Protein AF-0000000084341787 (afdb_homodimer)

Solvent-accessible surface area (backbone atoms only — not comparable to full-atom values): 25967 Å² total; per-residue (Å²): 120,69,66,54,54,55,49,46,50,51,49,49,52,51,46,51,62,50,41,49,38,52,48,46,29,42,50,26,18,28,18,55,46,86,48,63,38,85,73,46,64,56,75,34,61,56,18,49,54,49,39,66,68,37,53,70,56,51,53,10,42,53,48,24,53,53,48,11,52,51,42,9,54,50,18,30,54,51,10,42,51,45,29,56,53,41,66,73,42,56,46,70,61,26,50,49,50,47,36,62,54,42,32,50,66,52,33,47,42,50,59,48,15,54,22,41,47,52,51,35,52,74,70,72,46,71,83,38,65,70,52,41,50,51,57,47,36,45,56,28,22,32,54,14,20,51,38,29,32,36,38,55,32,68,56,59,66,63,61,55,46,52,42,43,73,75,65,46,48,71,67,52,40,42,65,68,47,52,47,61,67,23,41,46,31,48,54,44,18,33,52,53,26,21,42,52,49,40,49,42,42,37,38,46,59,58,33,46,50,97,87,38,43,34,35,46,40,51,48,50,71,46,41,81,81,47,67,42,19,30,57,25,24,52,42,28,49,39,33,48,50,58,39,50,51,50,47,47,45,38,70,70,59,60,45,39,42,77,66,29,41,65,65,84,125,120,70,68,55,53,54,48,46,50,49,47,49,52,51,47,50,61,50,42,48,36,53,48,45,28,44,49,27,17,29,18,53,46,86,47,64,38,86,73,46,64,55,76,36,61,57,17,48,55,49,39,66,69,37,52,68,55,52,53,9,42,54,47,25,53,53,48,12,53,52,44,8,54,51,18,28,54,53,10,42,50,46,30,57,53,40,67,75,41,57,45,68,62,26,51,48,50,47,35,62,54,42,32,51,64,52,34,46,42,50,59,48,13,52,24,41,46,52,51,35,52,73,68,71,47,72,82,37,64,72,52,42,50,50,55,46,38,46,55,28,22,30,56,14,20,51,37,29,32,36,39,54,33,68,56,59,66,62,61,55,46,51,43,43,74,74,64,47,48,73,66,52,40,41,65,68,47,52,46,62,68,22,41,47,30,49,55,46,19,34,52,52,25,21,42,51,50,42,50,43,40,36,39,45,57,58,33,45,52,98,88,38,42,35,37,45,39,51,48,49,72,46,42,81,78,47,68,42,21,28,58,25,24,52,42,28,50,40,34,47,49,57,38,50,50,50,45,46,44,38,70,69,61,58,45,37,44,76,66,29,40,62,66,84,125

Secondary structure (DSSP, 8-state):
-HHHHHHHHHHHHHHHHHHHHHHHHHHHTT-SSSS--SS-SS--SHHHHHHHH-HHHHHHHHHHHHHHHHHHHHHHHHHHHHHHHHHTS-HHHHHHHHHHHHGGGGS-HHHHHHHHHHHHHHTT----HHHHHHHHHHHHHHHHHHHHHHHHTTS-HHHHHHHHHTT--HHHHIIIIIHHHHHHHHHHHHHHHHHHHHH--HHHHHT--SS---HHHHHHHHHTT---HHHHHHHHHHHHHHHHHHHHHHHHH-GGGTTT-----/-HHHHHHHHHHHHHHHHHHHHHHHHHHHTT-SSSS--SS-SS--SHHHHHHHH-HHHHHHHHHHHHHHHHHHHHHHHHHHHHHHHHHHS-HHHHHHHHHHHHGGGGS-HHHHHHHHHHHHHHTT----HHHHHHHHHHHHHHHHHHHHHHHHTTS-HHHHHHHHHTT--HHHHIIIIIHHHHHHHHHHHHHHHHHHHHH--TTTTTT--SS---HHHHHHHHHTT---HHHHHHHHHHHHHHHHHHHHHHHHH-GGGTTT-----

Structure (mmCIF, N/CA/C/O backbone):
data_AF-0000000084341787-model_v1
#
loop_
_entity.id
_entity.type
_entity.pdbx_description
1 polymer 'Putative spermidine/putrescine transport system permease protein'
#
loop_
_atom_site.group_PDB
_atom_site.id
_atom_site.type_symbol
_atom_site.label_atom_id
_atom_site.label_alt_id
_atom_site.label_comp_id
_atom_site.label_asym_id
_atom_site.label_entity_id
_atom_site.label_seq_id
_atom_site.pdbx_PDB_ins_code
_atom_site.Cartn_x
_atom_site.Cartn_y
_atom_site.Cartn_z
_atom_site.occupancy
_atom_site.B_iso_or_equiv
_atom_site.auth_seq_id
_atom_site.auth_comp_id
_atom_site.auth_asym_id
_atom_site.auth_atom_id
_atom_site.pdbx_PDB_model_num
ATOM 1 N N . MET A 1 1 ? -29.516 20.312 5.992 1 40.28 1 MET A N 1
ATOM 2 C CA . MET A 1 1 ? -30.266 19.172 6.488 1 40.28 1 MET A CA 1
ATOM 3 C C . MET A 1 1 ? -30.156 17.984 5.527 1 40.28 1 MET A C 1
ATOM 5 O O . MET A 1 1 ? -30.094 16.828 5.961 1 40.28 1 MET A O 1
ATOM 9 N N . GLY A 1 2 ? -30.312 18.344 4.176 1 45.25 2 GLY A N 1
ATOM 10 C CA . GLY A 1 2 ? -30.375 17.453 3.027 1 45.25 2 GLY A CA 1
ATOM 11 C C . GLY A 1 2 ? -29.047 16.797 2.713 1 45.25 2 GLY A C 1
ATOM 12 O O . GLY A 1 2 ? -29 15.664 2.211 1 45.25 2 GLY A O 1
ATOM 13 N N . THR A 1 3 ? -27.969 17.5 3.027 1 55.31 3 THR A N 1
ATOM 14 C CA . THR A 1 3 ? -26.594 17.094 2.779 1 55.31 3 THR A CA 1
ATOM 15 C C . THR A 1 3 ? -26.172 15.992 3.742 1 55.31 3 THR A C 1
ATOM 17 O O . THR A 1 3 ? -25.406 15.094 3.371 1 55.31 3 THR A O 1
ATOM 20 N N . GLY A 1 4 ? -26.953 16.016 4.867 1 61.44 4 GLY A N 1
ATOM 21 C CA . GLY A 1 4 ? -26.672 15.016 5.887 1 61.44 4 GLY A CA 1
ATOM 22 C C . GLY A 1 4 ? -27.156 13.625 5.504 1 61.44 4 GLY A C 1
ATOM 23 O O . GLY A 1 4 ? -26.453 12.641 5.711 1 61.44 4 GLY A O 1
ATOM 24 N N . ARG A 1 5 ? -28.438 13.688 4.875 1 66.19 5 ARG A N 1
ATOM 25 C CA . ARG A 1 5 ? -29.031 12.398 4.52 1 66.19 5 ARG A CA 1
ATOM 26 C C . ARG A 1 5 ? -28.266 11.75 3.365 1 66.19 5 ARG A C 1
ATOM 28 O O . ARG A 1 5 ? -28.031 10.547 3.379 1 66.19 5 ARG A O 1
ATOM 35 N N . THR A 1 6 ? -27.984 12.555 2.395 1 72.31 6 THR A N 1
ATOM 36 C CA . THR A 1 6 ? -27.25 12.047 1.243 1 72.31 6 THR A CA 1
ATOM 37 C C . THR A 1 6 ? -25.891 11.516 1.665 1 72.31 6 THR A C 1
ATOM 39 O O . THR A 1 6 ? -25.469 10.445 1.224 1 72.31 6 THR A O 1
ATOM 42 N N . THR A 1 7 ? -25.297 12.188 2.564 1 70.56 7 THR A N 1
ATOM 43 C CA . THR A 1 7 ? -23.984 11.773 3.053 1 70.56 7 THR A CA 1
ATOM 44 C C . THR A 1 7 ? -24.094 10.484 3.859 1 70.56 7 THR A C 1
ATOM 46 O O . THR A 1 7 ? -23.219 9.609 3.76 1 70.56 7 THR A O 1
ATOM 49 N N . GLN A 1 8 ? -25.203 10.391 4.492 1 73.62 8 GLN A N 1
ATOM 50 C CA . GLN A 1 8 ? -25.406 9.188 5.293 1 73.62 8 GLN A CA 1
ATOM 51 C C . GLN A 1 8 ? -25.672 7.98 4.402 1 73.62 8 GLN A C 1
ATOM 53 O O . GLN A 1 8 ? -25.188 6.883 4.676 1 73.62 8 GLN A O 1
ATOM 58 N N . VAL A 1 9 ? -26.422 8.266 3.414 1 77.5 9 VAL A N 1
ATOM 59 C CA . VAL A 1 9 ? -26.734 7.18 2.492 1 77.5 9 VAL A CA 1
ATOM 60 C C . VAL A 1 9 ? -25.469 6.746 1.757 1 77.5 9 VAL A C 1
ATOM 62 O O . VAL A 1 9 ? -25.219 5.547 1.617 1 77.5 9 VAL A O 1
ATOM 65 N N . LEU A 1 10 ? -24.688 7.695 1.441 1 76.69 10 LEU A N 1
ATOM 66 C CA . LEU A 1 10 ? -23.453 7.387 0.739 1 76.69 10 LEU A CA 1
ATOM 67 C C . LEU A 1 10 ? -22.469 6.648 1.652 1 76.69 10 LEU A C 1
ATOM 69 O O . LEU A 1 10 ? -21.812 5.691 1.228 1 76.69 10 LEU A O 1
ATOM 73 N N . ALA A 1 11 ? -22.453 7.059 2.84 1 76.94 11 ALA A N 1
ATOM 74 C CA . ALA A 1 11 ? -21.609 6.375 3.814 1 76.94 11 ALA A CA 1
ATOM 75 C C . ALA A 1 11 ? -22.094 4.945 4.051 1 76.94 11 ALA A C 1
ATOM 77 O O . ALA A 1 11 ? -21.281 4.016 4.141 1 76.94 11 ALA A O 1
ATOM 78 N N . GLY A 1 12 ? -23.375 4.812 4.094 1 80.31 12 GLY A N 1
ATOM 79 C CA . GLY A 1 12 ? -23.953 3.496 4.297 1 80.31 12 GLY A CA 1
ATOM 80 C C . GLY A 1 12 ? -23.703 2.549 3.137 1 80.31 12 GLY A C 1
ATOM 81 O O . GLY A 1 12 ? -23.312 1.396 3.344 1 80.31 12 GLY A O 1
ATOM 82 N N . VAL A 1 13 ? -23.844 3.086 1.993 1 83.25 13 VAL A N 1
ATOM 83 C CA . VAL A 1 13 ? -23.625 2.287 0.792 1 83.25 13 VAL A CA 1
ATOM 84 C C . VAL A 1 13 ? -22.141 1.92 0.674 1 83.25 13 VAL A C 1
ATOM 86 O O . VAL A 1 13 ? -21.812 0.785 0.331 1 83.25 13 VAL A O 1
ATOM 89 N N . GLY A 1 14 ? -21.312 2.906 1.006 1 85.75 14 GLY A N 1
ATOM 90 C CA . GLY A 1 14 ? -19.875 2.648 0.984 1 85.75 14 GLY A CA 1
ATOM 91 C C . GLY A 1 14 ? -19.453 1.586 1.979 1 85.75 14 GLY A C 1
ATOM 92 O O . GLY A 1 14 ? -18.641 0.708 1.65 1 85.75 14 GLY A O 1
ATOM 93 N N . LEU A 1 15 ? -20.078 1.659 3.113 1 87.06 15 LEU A N 1
ATOM 94 C CA . LEU A 1 15 ? -19.75 0.689 4.152 1 87.06 15 LEU A CA 1
ATOM 95 C C . LEU A 1 15 ? -20.25 -0.704 3.77 1 87.06 15 LEU A C 1
ATOM 97 O O . LEU A 1 15 ? -19.531 -1.688 3.947 1 87.06 15 LEU A O 1
ATOM 101 N N . LEU A 1 16 ? -21.438 -0.734 3.24 1 87.75 16 LEU A N 1
ATOM 102 C CA . LEU A 1 16 ? -21.984 -2.016 2.805 1 87.75 16 LEU A CA 1
ATOM 103 C C . LEU A 1 16 ? -21.125 -2.619 1.695 1 87.75 16 LEU A C 1
ATOM 105 O O . LEU A 1 16 ? -20.875 -3.826 1.687 1 87.75 16 LEU A O 1
ATOM 109 N N . PHE A 1 17 ? -20.766 -1.783 0.836 1 90.25 17 PHE A N 1
ATOM 110 C CA . PHE A 1 17 ? -19.906 -2.189 -0.269 1 90.25 17 PHE A CA 1
ATOM 111 C C . PHE A 1 17 ? -18.594 -2.777 0.249 1 90.25 17 PHE A C 1
ATOM 113 O O . PHE A 1 17 ? -18.156 -3.832 -0.213 1 90.25 17 PHE A O 1
ATOM 120 N N . LEU A 1 18 ? -17.969 -2.191 1.254 1 91.06 18 LEU A N 1
ATOM 121 C CA . LEU A 1 18 ? -16.688 -2.627 1.796 1 91.06 18 LEU A CA 1
ATOM 122 C C . LEU A 1 18 ? -16.844 -3.906 2.613 1 91.06 18 LEU A C 1
ATOM 124 O O . LEU A 1 18 ? -15.938 -4.742 2.65 1 91.06 18 LEU A O 1
ATOM 128 N N . LEU A 1 19 ? -18.031 -4.086 3.209 1 92.25 19 LEU A N 1
ATOM 129 C CA . LEU A 1 19 ? -18.219 -5.176 4.164 1 92.25 19 LEU A CA 1
ATOM 130 C C . LEU A 1 19 ? -18.719 -6.434 3.463 1 92.25 19 LEU A C 1
ATOM 132 O O . LEU A 1 19 ? -18.672 -7.527 4.027 1 92.25 19 LEU A O 1
ATOM 136 N N . LEU A 1 20 ? -19.156 -6.312 2.307 1 92.75 20 LEU A N 1
ATOM 137 C CA . LEU A 1 20 ? -19.766 -7.445 1.612 1 92.75 20 LEU A CA 1
ATOM 138 C C . LEU A 1 20 ? -18.766 -8.594 1.467 1 92.75 20 LEU A C 1
ATOM 140 O O . LEU A 1 20 ? -19.047 -9.719 1.877 1 92.75 20 LEU A O 1
ATOM 144 N N . PRO A 1 21 ? -17.578 -8.344 0.893 1 93.06 21 PRO A N 1
ATOM 145 C CA . PRO A 1 21 ? -16.641 -9.453 0.784 1 93.06 21 PRO A CA 1
ATOM 146 C C . PRO A 1 21 ? -16.156 -9.961 2.143 1 93.06 21 PRO A C 1
ATOM 148 O O . PRO A 1 21 ? -15.891 -11.148 2.305 1 93.06 21 PRO A O 1
ATOM 151 N N . LEU A 1 22 ? -16.047 -9.094 3.088 1 93.5 22 LEU A N 1
ATOM 152 C CA . LEU A 1 22 ? -15.672 -9.5 4.438 1 93.5 22 LEU A CA 1
ATOM 153 C C . LEU A 1 22 ? -16.719 -10.438 5.039 1 93.5 22 LEU A C 1
ATOM 155 O O . LEU A 1 22 ? -16.375 -11.414 5.707 1 93.5 22 LEU A O 1
ATOM 159 N N . ALA A 1 23 ? -17.984 -10.062 4.785 1 92.06 23 ALA A N 1
ATOM 160 C CA . ALA A 1 23 ? -19.078 -10.898 5.266 1 92.06 23 ALA A CA 1
ATOM 161 C C . ALA A 1 23 ? -19 -12.297 4.664 1 92.06 23 ALA A C 1
ATOM 163 O O . ALA A 1 23 ? -19.266 -13.289 5.348 1 92.06 23 ALA A O 1
ATOM 164 N N . VAL A 1 24 ? -18.656 -12.375 3.441 1 90 24 VAL A N 1
ATOM 165 C CA . VAL A 1 24 ? -18.516 -13.656 2.771 1 90 24 VAL A CA 1
ATOM 166 C C . VAL A 1 24 ? -17.422 -14.477 3.441 1 90 24 VAL A C 1
ATOM 168 O O . VAL A 1 24 ? -17.594 -15.672 3.688 1 90 24 VAL A O 1
ATOM 171 N N . VAL A 1 25 ? -16.281 -13.828 3.723 1 89.25 25 VAL A N 1
ATOM 172 C CA . VAL A 1 25 ? -15.164 -14.508 4.371 1 89.25 25 VAL A CA 1
ATOM 173 C C . VAL A 1 25 ? -15.602 -15.031 5.738 1 89.25 25 VAL A C 1
ATOM 175 O O . VAL A 1 25 ? -15.383 -16.203 6.059 1 89.25 25 VAL A O 1
ATOM 178 N N . VAL A 1 26 ? -16.266 -14.203 6.508 1 91.06 26 VAL A N 1
ATOM 179 C CA . VAL A 1 26 ? -16.688 -14.555 7.863 1 91.06 26 VAL A CA 1
ATOM 180 C C . VAL A 1 26 ? -17.734 -15.656 7.816 1 91.06 26 VAL A C 1
ATOM 182 O O . VAL A 1 26 ? -17.641 -16.656 8.539 1 91.06 26 VAL A O 1
ATOM 185 N N . LEU A 1 27 ? -18.719 -15.523 6.98 1 90.88 27 LEU A N 1
ATOM 186 C CA . LEU A 1 27 ? -19.781 -16.516 6.898 1 90.88 27 LEU A CA 1
ATOM 187 C C . LEU A 1 27 ? -19.25 -17.844 6.359 1 90.88 27 LEU A C 1
ATOM 189 O O . LEU A 1 27 ? -19.641 -18.906 6.84 1 90.88 27 LEU A O 1
ATOM 193 N N . ALA A 1 28 ? -18.375 -17.766 5.402 1 88.31 28 ALA A N 1
ATOM 194 C CA . ALA A 1 28 ? -17.781 -18.984 4.828 1 88.31 28 ALA A CA 1
ATOM 195 C C . ALA A 1 28 ? -16.969 -19.734 5.871 1 88.31 28 ALA A C 1
ATOM 197 O O . ALA A 1 28 ? -16.844 -20.969 5.797 1 88.31 28 ALA A O 1
ATOM 198 N N . SER A 1 29 ? -16.406 -19.031 6.848 1 90.62 29 SER A N 1
ATOM 199 C CA . SER A 1 29 ? -15.578 -19.641 7.875 1 90.62 29 SER A CA 1
ATOM 200 C C . SER A 1 29 ? -16.406 -20.5 8.82 1 90.62 29 SER A C 1
ATOM 202 O O . SER A 1 29 ? -15.859 -21.312 9.57 1 90.62 29 SER A O 1
ATOM 204 N N . PHE A 1 30 ? -17.703 -20.422 8.734 1 93.12 30 PHE A N 1
ATOM 205 C CA . PHE A 1 30 ? -18.578 -21.188 9.617 1 93.12 30 PHE A CA 1
ATOM 206 C C . PHE A 1 30 ? -19.312 -22.281 8.844 1 93.12 30 PHE A C 1
ATOM 208 O O . PHE A 1 30 ? -20.203 -22.938 9.383 1 93.12 30 PHE A O 1
ATOM 215 N N . GLY A 1 31 ? -18.969 -22.406 7.637 1 90.75 31 GLY A N 1
ATOM 216 C CA . GLY A 1 31 ? -19.609 -23.438 6.832 1 90.75 31 GLY A CA 1
ATOM 217 C C . GLY A 1 31 ? -19.234 -24.844 7.266 1 90.75 31 GLY A C 1
ATOM 218 O O . GLY A 1 31 ? -18.125 -25.094 7.73 1 90.75 31 GLY A O 1
ATOM 219 N N . ALA A 1 32 ? -20.047 -25.828 6.941 1 90.12 32 ALA A N 1
ATOM 220 C CA . ALA A 1 32 ? -19.844 -27.203 7.391 1 90.12 32 ALA A CA 1
ATOM 221 C C . ALA A 1 32 ? -19.219 -28.062 6.289 1 90.12 32 ALA A C 1
ATOM 223 O O . ALA A 1 32 ? -18.766 -29.172 6.539 1 90.12 32 ALA A O 1
ATOM 224 N N . THR A 1 33 ? -19.125 -27.438 5.156 1 85.75 33 THR A N 1
ATOM 225 C CA . THR A 1 33 ? -18.594 -28.203 4.035 1 85.75 33 THR A CA 1
ATOM 226 C C . THR A 1 33 ? -17.078 -28.109 3.984 1 85.75 33 THR A C 1
ATOM 228 O O . THR A 1 33 ? -16.484 -27.203 4.582 1 85.75 33 THR A O 1
ATOM 231 N N . ASP A 1 34 ? -16.438 -29.062 3.266 1 82.31 34 ASP A N 1
ATOM 232 C CA . ASP A 1 34 ? -14.977 -29.109 3.121 1 82.31 34 ASP A CA 1
ATOM 233 C C . ASP A 1 34 ? -14.516 -28.156 2.014 1 82.31 34 ASP A C 1
ATOM 235 O O . ASP A 1 34 ? -13.32 -28.062 1.738 1 82.31 34 ASP A O 1
ATOM 239 N N . TYR A 1 35 ? -15.5 -27.547 1.427 1 79.12 35 TYR A N 1
ATOM 240 C CA . TYR A 1 35 ? -15.211 -26.516 0.436 1 79.12 35 TYR A CA 1
ATOM 241 C C . TYR A 1 35 ? -15.938 -25.219 0.768 1 79.12 35 TYR A C 1
ATOM 243 O O . TYR A 1 35 ? -16.891 -25.219 1.552 1 79.12 35 TYR A O 1
ATOM 251 N N . VAL A 1 36 ? -15.414 -24.156 0.263 1 76.88 36 VAL A N 1
ATOM 252 C CA . VAL A 1 36 ? -16.031 -22.859 0.521 1 76.88 36 VAL A CA 1
ATOM 253 C C . VAL A 1 36 ? -17.25 -22.688 -0.381 1 76.88 36 VAL A C 1
ATOM 255 O O . VAL A 1 36 ? -17.156 -22.797 -1.604 1 76.88 36 VAL A O 1
ATOM 258 N N . ALA A 1 37 ? -18.391 -22.719 0.298 1 76.19 37 ALA A N 1
ATOM 259 C CA . ALA A 1 37 ? -19.656 -22.469 -0.401 1 76.19 37 ALA A CA 1
ATOM 260 C C . ALA A 1 37 ? -20.344 -21.219 0.148 1 76.19 37 ALA A C 1
ATOM 262 O O . ALA A 1 37 ? -20.297 -20.969 1.352 1 76.19 37 ALA A O 1
ATOM 263 N N . PHE A 1 38 ? -20.812 -20.484 -0.736 1 78.62 38 PHE A N 1
ATOM 264 C CA . PHE A 1 38 ? -21.594 -19.344 -0.28 1 78.62 38 PHE A CA 1
ATOM 265 C C . PHE A 1 38 ? -22.953 -19.312 -0.969 1 78.62 38 PHE A C 1
ATOM 267 O O . PHE A 1 38 ? -23.031 -19.312 -2.199 1 78.62 38 PHE A O 1
ATOM 274 N N . PRO A 1 39 ? -23.969 -19.359 -0.215 1 82.12 39 PRO A N 1
ATOM 275 C CA . PRO A 1 39 ? -24.078 -19.359 1.246 1 82.12 39 PRO A CA 1
ATOM 276 C C . PRO A 1 39 ? -23.656 -20.703 1.858 1 82.12 39 PRO A C 1
ATOM 278 O O . PRO A 1 39 ? -23.688 -21.734 1.179 1 82.12 39 PRO A O 1
ATOM 281 N N . PRO A 1 40 ? -23.234 -20.562 3.084 1 85.69 40 PRO A N 1
ATOM 282 C CA . PRO A 1 40 ? -22.781 -21.812 3.729 1 85.69 40 PRO A CA 1
ATOM 283 C C . PRO A 1 40 ? -23.875 -22.875 3.756 1 85.69 40 PRO A C 1
ATOM 285 O O . PRO A 1 40 ? -25.062 -22.547 3.896 1 85.69 40 PRO A O 1
ATOM 288 N N . GLN A 1 41 ? -23.359 -24.031 3.48 1 87.94 41 GLN A N 1
ATOM 289 C CA . GLN A 1 41 ? -24.219 -25.188 3.623 1 87.94 41 GLN A CA 1
ATOM 290 C C . GLN A 1 41 ? -24.016 -25.875 4.973 1 87.94 41 GLN A C 1
ATOM 292 O O . GLN A 1 41 ? -23.203 -26.781 5.098 1 87.94 41 GLN A O 1
ATOM 297 N N . GLY A 1 42 ? -24.766 -25.328 5.996 1 90 42 GLY A N 1
ATOM 298 C CA . GLY A 1 42 ? -24.578 -25.781 7.363 1 90 42 GLY A CA 1
ATOM 299 C C . GLY A 1 42 ? -23.609 -24.922 8.156 1 90 42 GLY A C 1
ATOM 300 O O . GLY A 1 42 ? -22.984 -24.031 7.602 1 90 42 GLY A O 1
ATOM 301 N N . TRP A 1 43 ? -23.672 -25.156 9.43 1 92.5 43 TRP A N 1
ATOM 302 C CA . TRP A 1 43 ? -22.828 -24.344 10.297 1 92.5 43 TRP A CA 1
ATOM 303 C C . TRP A 1 43 ? -21.922 -25.234 11.133 1 92.5 43 TRP A C 1
ATOM 305 O O . TRP A 1 43 ? -22.344 -26.281 11.633 1 92.5 43 TRP A O 1
ATOM 315 N N . SER A 1 44 ? -20.672 -24.906 11.133 1 93.62 44 SER A N 1
ATOM 316 C CA . SER A 1 44 ? -19.688 -25.641 11.93 1 93.62 44 SER A CA 1
ATOM 317 C C . SER A 1 44 ? -18.5 -24.766 12.273 1 93.62 44 SER A C 1
ATOM 319 O O . SER A 1 44 ? -18.328 -23.688 11.703 1 93.62 44 SER A O 1
ATOM 321 N N . LEU A 1 45 ? -17.734 -25.219 13.25 1 93.88 45 LEU A N 1
ATOM 322 C CA . LEU A 1 45 ? -16.5 -24.547 13.633 1 93.88 45 LEU A CA 1
ATOM 323 C C . LEU A 1 45 ? -15.281 -25.344 13.203 1 93.88 45 LEU A C 1
ATOM 325 O O . LEU A 1 45 ? -14.156 -25.047 13.609 1 93.88 45 LEU A O 1
ATOM 329 N N . HIS A 1 46 ? -15.523 -26.297 12.352 1 92.56 46 HIS A N 1
ATOM 330 C CA . HIS A 1 46 ? -14.438 -27.203 11.984 1 92.56 46 HIS A CA 1
ATOM 331 C C . HIS A 1 46 ? -13.312 -26.453 11.289 1 92.56 46 HIS A C 1
ATOM 333 O O . HIS A 1 46 ? -12.141 -26.812 11.438 1 92.56 46 HIS A O 1
ATOM 339 N N . ALA A 1 47 ? -13.711 -25.422 10.523 1 92.12 47 ALA A N 1
ATOM 340 C CA . ALA A 1 47 ? -12.703 -24.625 9.812 1 92.12 47 ALA A CA 1
ATOM 341 C C . ALA A 1 47 ? -11.719 -24 10.797 1 92.12 47 ALA A C 1
ATOM 343 O O . ALA A 1 47 ? -10.531 -23.859 10.484 1 92.12 47 ALA A O 1
ATOM 344 N N . TYR A 1 48 ? -12.203 -23.656 11.898 1 92.88 48 TYR A N 1
ATOM 345 C CA . TYR A 1 48 ? -11.344 -23.062 12.914 1 92.88 48 TYR A CA 1
ATOM 346 C C . TYR A 1 48 ? -10.438 -24.109 13.547 1 92.88 48 TYR A C 1
ATOM 348 O O . TYR A 1 48 ? -9.258 -23.844 13.797 1 92.88 48 TYR A O 1
ATOM 356 N N . ALA A 1 49 ? -10.977 -25.25 13.797 1 92.06 49 ALA A N 1
ATOM 357 C CA . ALA A 1 49 ? -10.164 -26.344 14.305 1 92.06 49 ALA A CA 1
ATOM 358 C C . ALA A 1 49 ? -9.078 -26.734 13.305 1 92.06 49 ALA A C 1
ATOM 360 O O . ALA A 1 49 ? -7.926 -26.953 13.68 1 92.06 49 ALA A O 1
ATOM 361 N N . ASP A 1 50 ? -9.461 -26.812 12.094 1 90.81 50 ASP A N 1
ATOM 362 C CA . ASP A 1 50 ? -8.523 -27.141 11.023 1 90.81 50 ASP A CA 1
ATOM 363 C C . ASP A 1 50 ? -7.414 -26.078 10.938 1 90.81 50 ASP A C 1
ATOM 365 O O . ASP A 1 50 ? -6.25 -26.422 10.727 1 90.81 50 ASP A O 1
ATOM 369 N N . ALA A 1 51 ? -7.789 -24.844 11.039 1 89.38 51 ALA A N 1
ATOM 370 C CA . ALA A 1 51 ? -6.82 -23.75 10.984 1 89.38 51 ALA A CA 1
ATOM 371 C C . ALA A 1 51 ? -5.781 -23.891 12.094 1 89.38 51 ALA A C 1
ATOM 373 O O . ALA A 1 51 ? -4.598 -23.609 11.883 1 89.38 51 ALA A O 1
ATOM 374 N N . LEU A 1 52 ? -6.25 -24.359 13.25 1 89.38 52 LEU A N 1
ATOM 375 C CA . LEU A 1 52 ? -5.355 -24.547 14.383 1 89.38 52 LEU A CA 1
ATOM 376 C C . LEU A 1 52 ? -4.398 -25.703 14.141 1 89.38 52 LEU A C 1
ATOM 378 O O . LEU A 1 52 ? -3.273 -25.703 14.641 1 89.38 52 LEU A O 1
ATOM 382 N N . ASP A 1 53 ? -4.836 -26.625 13.367 1 90.5 53 ASP A N 1
ATOM 383 C CA . ASP A 1 53 ? -4.043 -27.812 13.078 1 90.5 53 ASP A CA 1
ATOM 384 C C . ASP A 1 53 ? -3.008 -27.547 11.992 1 90.5 53 ASP A C 1
ATOM 386 O O . ASP A 1 53 ? -2.029 -28.281 11.859 1 90.5 53 ASP A O 1
ATOM 390 N N . HIS A 1 54 ? -3.25 -26.5 11.242 1 91 54 HIS A N 1
ATOM 391 C CA . HIS A 1 54 ? -2.283 -26.109 10.219 1 91 54 HIS A CA 1
ATOM 392 C C . HIS A 1 54 ? -1.222 -25.172 10.805 1 91 54 HIS A C 1
ATOM 394 O O . HIS A 1 54 ? -1.221 -23.969 10.523 1 91 54 HIS A O 1
ATOM 400 N N . THR A 1 55 ? -0.305 -25.766 11.523 1 92.25 55 THR A N 1
ATOM 401 C CA . THR A 1 55 ? 0.692 -25.031 12.289 1 92.25 55 THR A CA 1
ATOM 402 C C . THR A 1 55 ? 1.573 -24.203 11.367 1 92.25 55 THR A C 1
ATOM 404 O O . THR A 1 55 ? 2.082 -23.156 11.773 1 92.25 55 THR A O 1
ATOM 407 N N . GLU A 1 56 ? 1.723 -24.641 10.172 1 93.5 56 GLU A N 1
ATOM 408 C CA . GLU A 1 56 ? 2.523 -23.891 9.219 1 93.5 56 GLU A CA 1
ATOM 409 C C . GLU A 1 56 ? 1.896 -22.531 8.922 1 93.5 56 GLU A C 1
ATOM 411 O O . GLU A 1 56 ? 2.605 -21.547 8.703 1 93.5 56 GLU A O 1
ATOM 416 N N . PHE A 1 57 ? 0.602 -22.516 8.922 1 92.62 57 PHE A N 1
ATOM 417 C CA . PHE A 1 57 ? -0.089 -21.25 8.68 1 92.62 57 PHE A CA 1
ATOM 418 C C . PHE A 1 57 ? 0.003 -20.344 9.898 1 92.62 57 PHE A C 1
ATOM 420 O O . PHE A 1 57 ? 0.14 -19.125 9.758 1 92.62 57 PHE A O 1
ATOM 427 N N . ARG A 1 58 ? -0.059 -20.953 11.047 1 92 58 ARG A N 1
ATOM 428 C CA . ARG A 1 58 ? 0.128 -20.172 12.266 1 92 58 ARG A CA 1
ATOM 429 C C . ARG A 1 58 ? 1.523 -19.547 12.312 1 92 58 ARG A C 1
ATOM 431 O O . ARG A 1 58 ? 1.678 -18.375 12.641 1 92 58 ARG A O 1
ATOM 438 N N . ASP A 1 59 ? 2.506 -20.375 12.008 1 95.44 59 ASP A N 1
ATOM 439 C CA . ASP A 1 59 ? 3.883 -19.891 11.992 1 95.44 59 ASP A CA 1
ATOM 440 C C . ASP A 1 59 ? 4.059 -18.766 10.977 1 95.44 59 ASP A C 1
ATOM 442 O O . ASP A 1 59 ? 4.73 -17.766 11.25 1 95.44 59 ASP A O 1
ATOM 446 N N . SER A 1 60 ? 3.449 -18.875 9.828 1 96.38 60 SER A N 1
ATOM 447 C CA . SER A 1 60 ? 3.527 -17.859 8.781 1 96.38 60 SER A CA 1
ATOM 448 C C . SER A 1 60 ? 2.826 -16.578 9.211 1 96.38 60 SER A C 1
ATOM 450 O O . SER A 1 60 ? 3.258 -15.469 8.859 1 96.38 60 SER A O 1
ATOM 452 N N . LEU A 1 61 ? 1.739 -16.75 9.961 1 94.75 61 LEU A N 1
ATOM 453 C CA . LEU A 1 61 ? 1.032 -15.594 10.477 1 94.75 61 LEU A CA 1
ATOM 454 C C . LEU A 1 61 ? 1.9 -14.828 11.469 1 94.75 61 LEU A C 1
ATOM 456 O O . LEU A 1 61 ? 2.01 -13.602 11.391 1 94.75 61 LEU A O 1
ATOM 460 N N . VAL A 1 62 ? 2.477 -15.516 12.391 1 96 62 VAL A N 1
ATOM 461 C CA . VAL A 1 62 ? 3.344 -14.891 13.391 1 96 62 VAL A CA 1
ATOM 462 C C . VAL A 1 62 ? 4.52 -14.203 12.695 1 96 62 VAL A C 1
ATOM 464 O O . VAL A 1 62 ? 4.855 -13.062 13.023 1 96 62 VAL A O 1
ATOM 467 N N . LEU A 1 63 ? 5.094 -14.836 11.742 1 97.69 63 LEU A N 1
ATOM 468 C CA . LEU A 1 63 ? 6.195 -14.258 10.977 1 97.69 63 LEU A CA 1
ATOM 469 C C . LEU A 1 63 ? 5.758 -12.977 10.273 1 97.69 63 LEU A C 1
ATOM 471 O O . LEU A 1 63 ? 6.449 -11.961 10.336 1 97.69 63 LEU A O 1
ATOM 475 N N . SER A 1 64 ? 4.621 -13.062 9.586 1 97.31 64 SER A N 1
ATOM 476 C CA . SER A 1 64 ? 4.137 -11.914 8.828 1 97.31 64 SER A CA 1
ATOM 477 C C . SER A 1 64 ? 3.865 -10.719 9.742 1 97.31 64 SER A C 1
ATOM 479 O O . SER A 1 64 ? 4.168 -9.578 9.391 1 97.31 64 SER A O 1
ATOM 481 N N . LEU A 1 65 ? 3.311 -11.023 10.938 1 96.25 65 LEU A N 1
ATOM 482 C CA . LEU A 1 65 ? 3.02 -9.953 11.891 1 96.25 65 LEU A CA 1
ATOM 483 C C . LEU A 1 65 ? 4.309 -9.344 12.43 1 96.25 65 LEU A C 1
ATOM 485 O O . LEU A 1 65 ? 4.438 -8.117 12.508 1 96.25 65 LEU A O 1
ATOM 489 N N . GLN A 1 66 ? 5.254 -10.164 12.773 1 97.94 66 GLN A N 1
ATOM 490 C CA . GLN A 1 66 ? 6.535 -9.68 13.273 1 97.94 66 GLN A CA 1
ATOM 491 C C . GLN A 1 66 ? 7.277 -8.883 12.203 1 97.94 66 GLN A C 1
ATOM 493 O O . GLN A 1 66 ? 7.844 -7.828 12.492 1 97.94 66 GLN A O 1
ATOM 498 N N . LEU A 1 67 ? 7.258 -9.406 11.047 1 98.44 67 LEU A N 1
ATOM 499 C CA . LEU A 1 67 ? 7.895 -8.734 9.922 1 98.44 67 LEU A CA 1
ATOM 500 C C . LEU A 1 67 ? 7.258 -7.371 9.664 1 98.44 67 LEU A C 1
ATOM 502 O O . LEU A 1 67 ? 7.961 -6.375 9.484 1 98.44 67 LEU A O 1
ATOM 506 N N . ALA A 1 68 ? 5.949 -7.359 9.656 1 97.94 68 ALA A N 1
ATOM 507 C CA . ALA A 1 68 ? 5.219 -6.125 9.383 1 97.94 68 ALA A CA 1
ATOM 508 C C . ALA A 1 68 ? 5.531 -5.059 10.43 1 97.94 68 ALA A C 1
ATOM 510 O O . ALA A 1 68 ? 5.742 -3.893 10.094 1 97.94 68 ALA A O 1
ATOM 511 N N . VAL A 1 69 ? 5.562 -5.438 11.688 1 97.94 69 VAL A N 1
ATOM 512 C CA . VAL A 1 69 ? 5.844 -4.496 12.766 1 97.94 69 VAL A CA 1
ATOM 513 C C . VAL A 1 69 ? 7.277 -3.984 12.648 1 97.94 69 VAL A C 1
ATOM 515 O O . VAL A 1 69 ? 7.523 -2.779 12.734 1 97.94 69 VAL A O 1
ATOM 518 N N . LEU A 1 70 ? 8.188 -4.875 12.43 1 98.69 70 LEU A N 1
ATOM 519 C CA . LEU A 1 70 ? 9.594 -4.512 12.336 1 98.69 70 LEU A CA 1
ATOM 520 C C . LEU A 1 70 ? 9.836 -3.58 11.148 1 98.69 70 LEU A C 1
ATOM 522 O O . LEU A 1 70 ? 10.477 -2.537 11.297 1 98.69 70 LEU A O 1
ATOM 526 N N . VAL A 1 71 ? 9.312 -3.916 10.031 1 98.62 71 VAL A N 1
ATOM 527 C CA . VAL A 1 71 ? 9.508 -3.137 8.812 1 98.62 71 VAL A CA 1
ATOM 528 C C . VAL A 1 71 ? 8.828 -1.777 8.961 1 98.62 71 VAL A C 1
ATOM 530 O O . VAL A 1 71 ? 9.359 -0.76 8.508 1 98.62 71 VAL A O 1
ATOM 533 N N . ALA A 1 72 ? 7.664 -1.791 9.594 1 98.31 72 ALA A N 1
ATOM 534 C CA . ALA A 1 72 ? 6.949 -0.534 9.797 1 98.31 72 ALA A CA 1
ATOM 535 C C . ALA A 1 72 ? 7.758 0.425 10.664 1 98.31 72 ALA A C 1
ATOM 537 O O . ALA A 1 72 ? 7.91 1.602 10.328 1 98.31 72 ALA A O 1
ATOM 538 N N . VAL A 1 73 ? 8.312 -0.04 11.758 1 98.5 73 VAL A N 1
ATOM 539 C CA . VAL A 1 73 ? 9.062 0.792 12.695 1 98.5 73 VAL A CA 1
ATOM 540 C C . VAL A 1 73 ? 10.336 1.304 12.031 1 98.5 73 VAL A C 1
ATOM 542 O O . VAL A 1 73 ? 10.625 2.502 12.062 1 98.5 73 VAL A O 1
ATOM 545 N N . VAL A 1 74 ? 11.023 0.453 11.367 1 98 74 VAL A N 1
ATOM 546 C CA . VAL A 1 74 ? 12.312 0.815 10.773 1 98 74 VAL A CA 1
ATOM 547 C C . VAL A 1 74 ? 12.086 1.739 9.578 1 98 74 VAL A C 1
ATOM 549 O O . VAL A 1 74 ? 12.766 2.762 9.438 1 98 74 VAL A O 1
ATOM 552 N N . SER A 1 75 ? 11.125 1.403 8.711 1 97.88 75 SER A N 1
ATOM 553 C CA . SER A 1 75 ? 10.875 2.229 7.535 1 97.88 75 SER A CA 1
ATOM 554 C C . SER A 1 75 ? 10.367 3.609 7.93 1 97.88 75 SER A C 1
ATOM 556 O O . SER A 1 75 ? 10.719 4.609 7.301 1 97.88 75 SER A O 1
ATOM 558 N N . THR A 1 76 ? 9.508 3.652 8.938 1 97.44 76 THR A N 1
ATOM 559 C CA . THR A 1 76 ? 9 4.945 9.383 1 97.44 76 THR A CA 1
ATOM 560 C C . THR A 1 76 ? 10.117 5.797 9.969 1 97.44 76 THR A C 1
ATOM 562 O O . THR A 1 76 ? 10.234 6.984 9.664 1 97.44 76 THR A O 1
ATOM 565 N N . ALA A 1 77 ? 10.969 5.191 10.805 1 96.62 77 ALA A N 1
ATOM 566 C CA . ALA A 1 77 ? 12.086 5.91 11.406 1 96.62 77 ALA A CA 1
ATOM 567 C C . ALA A 1 77 ? 13.055 6.41 10.336 1 96.62 77 ALA A C 1
ATOM 569 O O . ALA A 1 77 ? 13.375 7.602 10.289 1 96.62 77 ALA A O 1
ATOM 570 N N . LEU A 1 78 ? 13.461 5.539 9.492 1 95.19 78 LEU A N 1
ATOM 571 C CA . LEU A 1 78 ? 14.43 5.902 8.453 1 95.19 78 LEU A CA 1
ATOM 572 C C . LEU A 1 78 ? 13.797 6.824 7.422 1 95.19 78 LEU A C 1
ATOM 574 O O . LEU A 1 78 ? 14.461 7.715 6.887 1 95.19 78 LEU A O 1
ATOM 578 N N . GLY A 1 79 ? 12.508 6.539 7.094 1 95 79 GLY A N 1
ATOM 579 C CA . GLY A 1 79 ? 11.805 7.41 6.164 1 95 79 GLY A CA 1
ATOM 580 C C . GLY A 1 79 ? 11.641 8.828 6.684 1 95 79 GLY A C 1
ATOM 581 O O . GLY A 1 79 ? 11.742 9.789 5.922 1 95 79 GLY A O 1
ATOM 582 N N . THR A 1 80 ? 11.375 8.922 7.949 1 94.5 80 THR A N 1
ATOM 583 C CA . THR A 1 80 ? 11.281 10.234 8.578 1 94.5 80 THR A CA 1
ATOM 584 C C . THR A 1 80 ? 12.625 10.953 8.531 1 94.5 80 THR A C 1
ATOM 586 O O . THR A 1 80 ? 12.688 12.133 8.188 1 94.5 80 THR A O 1
ATOM 589 N N . LEU A 1 81 ? 13.703 10.242 8.812 1 92.62 81 LEU A N 1
ATOM 590 C CA . LEU A 1 81 ? 15.039 10.82 8.75 1 92.62 81 LEU A CA 1
ATOM 591 C C . LEU A 1 81 ? 15.359 11.273 7.328 1 92.62 81 LEU A C 1
ATOM 593 O O . LEU A 1 81 ? 15.938 12.344 7.133 1 92.62 81 LEU A O 1
ATOM 597 N N . ALA A 1 82 ? 14.992 10.469 6.41 1 91.69 82 ALA A N 1
ATOM 598 C CA . ALA A 1 82 ? 15.219 10.812 5.008 1 91.69 82 ALA A CA 1
ATOM 599 C C . ALA A 1 82 ? 14.445 12.07 4.625 1 91.69 82 ALA A C 1
ATOM 601 O O . ALA A 1 82 ? 14.977 12.953 3.941 1 91.69 82 ALA A O 1
ATOM 602 N N . ALA A 1 83 ? 13.195 12.125 5.055 1 91.94 83 ALA A N 1
ATOM 603 C CA . ALA A 1 83 ? 12.375 13.297 4.766 1 91.94 83 ALA A CA 1
ATOM 604 C C . ALA A 1 83 ? 12.977 14.555 5.375 1 91.94 83 ALA A C 1
ATOM 606 O O . ALA A 1 83 ? 13.008 15.609 4.738 1 91.94 83 ALA A O 1
ATOM 607 N N . LEU A 1 84 ? 13.477 14.469 6.602 1 89.81 84 LEU A N 1
ATOM 608 C CA . LEU A 1 84 ? 14.109 15.594 7.27 1 89.81 84 LEU A CA 1
ATOM 609 C C . LEU A 1 84 ? 15.383 16.016 6.539 1 89.81 84 LEU A C 1
ATOM 611 O O . LEU A 1 84 ? 15.664 17.203 6.395 1 89.81 84 LEU A O 1
ATOM 615 N N . GLY A 1 85 ? 16.109 14.992 6.113 1 87.06 85 GLY A N 1
ATOM 616 C CA . GLY A 1 85 ? 17.328 15.273 5.363 1 87.06 85 GLY A CA 1
ATOM 617 C C . GLY A 1 85 ? 17.062 15.953 4.031 1 87.06 85 GLY A C 1
ATOM 618 O O . GLY A 1 85 ? 17.781 16.859 3.639 1 87.06 85 GLY A O 1
ATOM 619 N N . LEU A 1 86 ? 16.078 15.547 3.373 1 85.56 86 LEU A N 1
ATOM 620 C CA . LEU A 1 86 ? 15.734 16.125 2.074 1 85.56 86 LEU A CA 1
ATOM 621 C C . LEU A 1 86 ? 15.258 17.562 2.221 1 85.56 86 LEU A C 1
ATOM 623 O O . LEU A 1 86 ? 15.469 18.375 1.325 1 85.56 86 LEU A O 1
ATOM 627 N N . ARG A 1 87 ? 14.648 17.797 3.32 1 82.75 87 ARG A N 1
ATOM 628 C CA . ARG A 1 87 ? 14.086 19.125 3.574 1 82.75 87 ARG A CA 1
ATOM 629 C C . ARG A 1 87 ? 15.195 20.172 3.701 1 82.75 87 ARG A C 1
ATOM 631 O O . ARG A 1 87 ? 14.969 21.359 3.441 1 82.75 87 ARG A O 1
ATOM 638 N N . ILE A 1 88 ? 16.375 19.781 4.145 1 80.12 88 ILE A N 1
ATOM 639 C CA . ILE A 1 88 ? 17.438 20.75 4.395 1 80.12 88 ILE A CA 1
ATOM 640 C C . ILE A 1 88 ? 18.25 20.969 3.123 1 80.12 88 ILE A C 1
ATOM 642 O O . ILE A 1 88 ? 19.109 21.844 3.064 1 80.12 88 ILE A O 1
ATOM 646 N N . LEU A 1 89 ? 18.047 20.156 2.133 1 78.88 89 LEU A N 1
ATOM 647 C CA . LEU A 1 89 ? 18.781 20.297 0.876 1 78.88 89 LEU A CA 1
ATOM 648 C C . LEU A 1 89 ? 18.156 21.375 -0.001 1 78.88 89 LEU A C 1
ATOM 650 O O . LEU A 1 89 ? 17.016 21.797 0.23 1 78.88 89 LEU A O 1
ATOM 654 N N . ARG A 1 90 ? 19.062 21.797 -0.975 1 74.81 90 ARG A N 1
ATOM 655 C CA . ARG A 1 90 ? 18.531 22.703 -1.976 1 74.81 90 ARG A CA 1
ATOM 656 C C . ARG A 1 90 ? 17.391 22.062 -2.756 1 74.81 90 ARG A C 1
ATOM 658 O O . ARG A 1 90 ? 17.359 20.844 -2.932 1 74.81 90 ARG A O 1
ATOM 665 N N . THR A 1 91 ? 16.656 22.891 -3.285 1 72.44 91 THR A N 1
ATOM 666 C CA . THR A 1 91 ? 15.398 22.438 -3.889 1 72.44 91 THR A CA 1
ATOM 667 C C . THR A 1 91 ? 15.664 21.453 -5.02 1 72.44 91 THR A C 1
ATOM 669 O O . THR A 1 91 ? 15.055 20.391 -5.074 1 72.44 91 THR A O 1
ATOM 672 N N . ARG A 1 92 ? 16.641 21.781 -5.852 1 76.5 92 ARG A N 1
ATOM 673 C CA . ARG A 1 92 ? 16.891 20.953 -7.016 1 76.5 92 ARG A CA 1
ATOM 674 C C . ARG A 1 92 ? 17.438 19.594 -6.605 1 76.5 92 ARG A C 1
ATOM 676 O O . ARG A 1 92 ? 17.016 18.562 -7.125 1 76.5 92 ARG A O 1
ATOM 683 N N . ALA A 1 93 ? 18.391 19.594 -5.738 1 77.06 93 ALA A N 1
ATOM 684 C CA . ALA A 1 93 ? 18.984 18.359 -5.246 1 77.06 93 ALA A CA 1
ATOM 685 C C . ALA A 1 93 ? 17.953 17.516 -4.496 1 77.06 93 ALA A C 1
ATOM 687 O O . ALA A 1 93 ? 17.906 16.297 -4.637 1 77.06 93 ALA A O 1
ATOM 688 N N . ALA A 1 94 ? 17.094 18.188 -3.76 1 81.25 94 ALA A N 1
ATOM 689 C CA . ALA A 1 94 ? 16.062 17.516 -2.992 1 81.25 94 ALA A CA 1
ATOM 690 C C . ALA A 1 94 ? 15.07 16.797 -3.916 1 81.25 94 ALA A C 1
ATOM 692 O O . ALA A 1 94 ? 14.703 15.648 -3.672 1 81.25 94 ALA A O 1
ATOM 693 N N . LEU A 1 95 ? 14.773 17.422 -4.973 1 79.5 95 LEU A N 1
ATOM 694 C CA . LEU A 1 95 ? 13.797 16.859 -5.898 1 79.5 95 LEU A CA 1
ATOM 695 C C . LEU A 1 95 ? 14.367 15.641 -6.617 1 79.5 95 LEU A C 1
ATOM 697 O O . LEU A 1 95 ? 13.672 14.641 -6.785 1 79.5 95 LEU A O 1
ATOM 701 N N . ARG A 1 96 ? 15.555 15.75 -7.023 1 80.81 96 ARG A N 1
ATOM 702 C CA . ARG A 1 96 ? 16.188 14.641 -7.711 1 80.81 96 ARG A CA 1
ATOM 703 C C . ARG A 1 96 ? 16.359 13.445 -6.777 1 80.81 96 ARG A C 1
ATOM 705 O O . ARG A 1 96 ? 16.062 12.305 -7.156 1 80.81 96 ARG A O 1
ATOM 712 N N . LEU A 1 97 ? 16.781 13.758 -5.605 1 83.94 97 LEU A N 1
ATOM 713 C CA . LEU A 1 97 ? 16.984 12.688 -4.645 1 83.94 97 LEU A CA 1
ATOM 714 C C . LEU A 1 97 ? 15.664 12.062 -4.219 1 83.94 97 LEU A C 1
ATOM 716 O O . LEU A 1 97 ? 15.578 10.852 -4.004 1 83.94 97 LEU A O 1
ATOM 720 N N . GLU A 1 98 ? 14.695 12.867 -4.109 1 85.81 98 GLU A N 1
ATOM 721 C CA . GLU A 1 98 ? 13.367 12.352 -3.773 1 85.81 98 GLU A CA 1
ATOM 722 C C . GLU A 1 98 ? 12.852 11.406 -4.855 1 85.81 98 GLU A C 1
ATOM 724 O O . GLU A 1 98 ? 12.32 10.336 -4.547 1 85.81 98 GLU A O 1
ATOM 729 N N . ALA A 1 99 ? 13.039 11.797 -6.082 1 84.88 99 ALA A N 1
ATOM 730 C CA . ALA A 1 99 ? 12.602 10.961 -7.191 1 84.88 99 ALA A CA 1
ATOM 731 C C . ALA A 1 99 ? 13.297 9.602 -7.168 1 84.88 99 ALA A C 1
ATOM 733 O O . ALA A 1 99 ? 12.656 8.57 -7.398 1 84.88 99 ALA A O 1
ATOM 734 N N . LEU A 1 100 ? 14.539 9.641 -6.859 1 86.56 100 LEU A N 1
ATOM 735 C CA . LEU A 1 100 ? 15.305 8.398 -6.785 1 86.56 100 LEU A CA 1
ATOM 736 C C . LEU A 1 100 ? 14.852 7.551 -5.602 1 86.56 100 LEU A C 1
ATOM 738 O O . LEU A 1 100 ? 14.75 6.324 -5.711 1 86.56 100 LEU A O 1
ATOM 742 N N . PHE A 1 101 ? 14.539 8.203 -4.512 1 87.25 101 PHE A N 1
ATOM 743 C CA . PHE A 1 101 ? 14.102 7.516 -3.307 1 87.25 101 PHE A CA 1
ATOM 744 C C . PHE A 1 101 ? 12.742 6.867 -3.52 1 87.25 101 PHE A C 1
ATOM 746 O O . PHE A 1 101 ? 12.453 5.812 -2.953 1 87.25 101 PHE A O 1
ATOM 753 N N . LEU A 1 102 ? 11.93 7.477 -4.375 1 88.56 102 LEU A N 1
ATOM 754 C CA . LEU A 1 102 ? 10.555 7.016 -4.562 1 88.56 102 LEU A CA 1
ATOM 755 C C . LEU A 1 102 ? 10.461 6.051 -5.742 1 88.56 102 LEU A C 1
ATOM 757 O O . LEU A 1 102 ? 9.438 5.398 -5.938 1 88.56 102 LEU A O 1
ATOM 761 N N . ALA A 1 103 ? 11.531 5.789 -6.465 1 89.81 103 ALA A N 1
ATOM 762 C CA . ALA A 1 103 ? 11.57 5.004 -7.699 1 89.81 103 ALA A CA 1
ATOM 763 C C . ALA A 1 103 ? 11.094 3.574 -7.453 1 89.81 103 ALA A C 1
ATOM 765 O O . ALA A 1 103 ? 10.414 2.986 -8.297 1 89.81 103 ALA A O 1
ATOM 766 N N . PRO A 1 104 ? 11.406 2.939 -6.301 1 92 104 PRO A N 1
ATOM 767 C CA . PRO A 1 104 ? 10.945 1.566 -6.082 1 92 104 PRO A CA 1
ATOM 768 C C . PRO A 1 104 ? 9.43 1.435 -6.148 1 92 1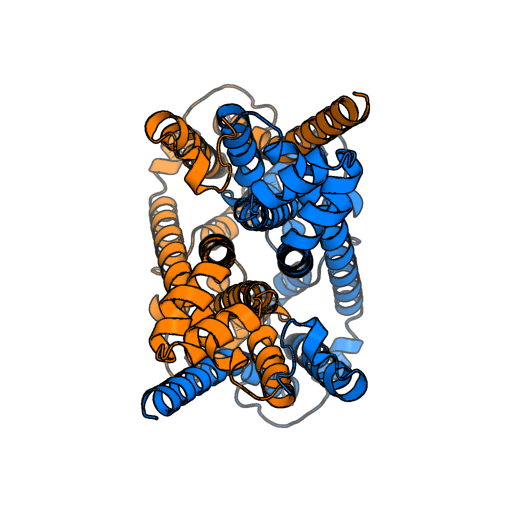04 PRO A C 1
ATOM 770 O O . PRO A 1 104 ? 8.914 0.373 -6.508 1 92 104 PRO A O 1
ATOM 773 N N . LEU A 1 105 ? 8.695 2.477 -5.887 1 91.31 105 LEU A N 1
ATOM 774 C CA . LEU A 1 105 ? 7.238 2.434 -5.848 1 91.31 105 LEU A CA 1
ATOM 775 C C . LEU A 1 105 ? 6.66 2.293 -7.254 1 91.31 105 LEU A C 1
ATOM 777 O O . LEU A 1 105 ? 5.488 1.952 -7.418 1 91.31 105 LEU A O 1
ATOM 781 N N . ALA A 1 106 ? 7.512 2.566 -8.25 1 87.62 106 ALA A N 1
ATOM 782 C CA . ALA A 1 106 ? 7.055 2.514 -9.633 1 87.62 106 ALA A CA 1
ATOM 783 C C . ALA A 1 106 ? 7.238 1.115 -10.219 1 87.62 106 ALA A C 1
ATOM 785 O O . ALA A 1 106 ? 6.668 0.792 -11.266 1 87.62 106 ALA A O 1
ATOM 786 N N . VAL A 1 107 ? 7.98 0.276 -9.578 1 90.12 107 VAL A N 1
ATOM 787 C CA . VAL A 1 107 ? 8.32 -1.05 -10.086 1 90.12 107 VAL A CA 1
ATOM 788 C C . VAL A 1 107 ? 7.438 -2.102 -9.414 1 90.12 107 VAL A C 1
ATOM 790 O O . VAL A 1 107 ? 7.312 -2.129 -8.188 1 90.12 107 VAL A O 1
ATOM 793 N N . PRO A 1 108 ? 6.801 -2.924 -10.25 1 91.88 108 PRO A N 1
ATOM 794 C CA . PRO A 1 108 ? 6.062 -4.02 -9.617 1 91.88 108 PRO A CA 1
ATOM 795 C C . PRO A 1 108 ? 6.914 -4.809 -8.625 1 91.88 108 PRO A C 1
ATOM 797 O O . PRO A 1 108 ? 8.078 -5.109 -8.906 1 91.88 108 PRO A O 1
ATOM 800 N N . HIS A 1 109 ? 6.34 -5.125 -7.512 1 94.06 109 HIS A N 1
ATOM 801 C CA . HIS A 1 109 ? 7.066 -5.82 -6.453 1 94.06 109 HIS A CA 1
ATOM 802 C C . HIS A 1 109 ? 7.594 -7.168 -6.941 1 94.06 109 HIS A C 1
ATOM 804 O O . HIS A 1 109 ? 8.664 -7.613 -6.512 1 94.06 109 HIS A O 1
ATOM 810 N N . LEU A 1 110 ? 6.887 -7.77 -7.891 1 92 110 LEU A N 1
ATOM 811 C CA . LEU A 1 110 ? 7.34 -9.039 -8.453 1 92 110 LEU A CA 1
ATOM 812 C C . LEU A 1 110 ? 8.695 -8.875 -9.141 1 92 110 LEU A C 1
ATOM 814 O O . LEU A 1 110 ? 9.57 -9.734 -9 1 92 110 LEU A O 1
ATOM 818 N N . VAL A 1 111 ? 8.844 -7.789 -9.836 1 90 111 VAL A N 1
ATOM 819 C CA . VAL A 1 111 ? 10.086 -7.508 -10.555 1 90 111 VAL A CA 1
ATOM 820 C C . VAL A 1 111 ? 11.203 -7.203 -9.555 1 90 111 VAL A C 1
ATOM 822 O O . VAL A 1 111 ? 12.328 -7.672 -9.711 1 90 111 VAL A O 1
ATOM 825 N N . LEU A 1 112 ? 10.867 -6.508 -8.523 1 93.56 112 LEU A N 1
ATOM 826 C CA . LEU A 1 112 ? 11.852 -6.191 -7.492 1 93.56 112 LEU A CA 1
ATOM 827 C C . LEU A 1 112 ? 12.273 -7.453 -6.746 1 93.56 112 LEU A C 1
ATOM 829 O O . LEU A 1 112 ? 13.438 -7.582 -6.348 1 93.56 112 LEU A O 1
ATOM 833 N N . GLY A 1 113 ? 11.305 -8.32 -6.543 1 93.12 113 GLY A N 1
ATOM 834 C CA . GLY A 1 113 ? 11.633 -9.578 -5.895 1 93.12 113 GLY A CA 1
ATOM 835 C C . GLY A 1 113 ? 12.703 -10.367 -6.629 1 93.12 113 GLY A C 1
ATOM 836 O O . GLY A 1 113 ? 13.672 -10.828 -6.023 1 93.12 113 GLY A O 1
ATOM 837 N N . VAL A 1 114 ? 12.531 -10.438 -7.879 1 89.5 114 VAL A N 1
ATOM 838 C CA . VAL A 1 114 ? 13.508 -11.148 -8.711 1 89.5 114 VAL A CA 1
ATOM 839 C C . VAL A 1 114 ? 14.844 -10.414 -8.672 1 89.5 114 VAL A C 1
ATOM 841 O O . VAL A 1 114 ? 15.898 -11.039 -8.586 1 89.5 114 VAL A O 1
ATOM 844 N N . ALA A 1 115 ? 14.773 -9.133 -8.766 1 90.56 115 ALA A N 1
ATOM 845 C CA . ALA A 1 115 ? 15.992 -8.328 -8.766 1 90.56 115 ALA A CA 1
ATOM 846 C C . ALA A 1 115 ? 16.75 -8.492 -7.449 1 90.56 115 ALA A C 1
ATOM 848 O O . ALA A 1 115 ? 17.984 -8.594 -7.445 1 90.56 115 ALA A O 1
ATOM 849 N N . ILE A 1 116 ? 16.062 -8.523 -6.383 1 93.75 116 ILE A N 1
ATOM 850 C CA . ILE A 1 116 ? 16.688 -8.688 -5.074 1 93.75 116 ILE A CA 1
ATOM 851 C C . ILE A 1 116 ? 17.312 -10.07 -4.969 1 93.75 116 ILE A C 1
ATOM 853 O O . ILE A 1 116 ? 18.406 -10.227 -4.418 1 93.75 116 ILE A O 1
ATOM 857 N N . LEU A 1 117 ? 16.609 -11.047 -5.492 1 91.44 117 LEU A N 1
ATOM 858 C CA . LEU A 1 117 ? 17.172 -12.391 -5.516 1 91.44 117 LEU A CA 1
ATOM 859 C C . LEU A 1 117 ? 18.5 -12.414 -6.27 1 91.44 117 LEU A C 1
ATOM 861 O O . LEU A 1 117 ? 19.453 -13.078 -5.852 1 91.44 117 LEU A O 1
ATOM 865 N N . GLN A 1 118 ? 18.578 -11.68 -7.344 1 87.56 118 GLN A N 1
ATOM 866 C CA . GLN A 1 118 ? 19.828 -11.594 -8.109 1 87.56 118 GLN A CA 1
ATOM 867 C C . GLN A 1 118 ? 20.906 -10.891 -7.309 1 87.56 118 GLN A C 1
ATOM 869 O O . GLN A 1 118 ? 22.078 -11.289 -7.352 1 87.56 118 GLN A O 1
ATOM 874 N N . VAL A 1 119 ? 20.562 -9.859 -6.594 1 90.5 119 VAL A N 1
ATOM 875 C CA . VAL A 1 119 ? 21.516 -9.109 -5.789 1 90.5 119 VAL A CA 1
ATOM 876 C C . VAL A 1 119 ? 22.109 -10.008 -4.695 1 90.5 119 VAL A C 1
ATOM 878 O O . VAL A 1 119 ? 23.312 -10.055 -4.504 1 90.5 119 VAL A O 1
ATOM 881 N N . ILE A 1 120 ? 21.234 -10.711 -4.004 1 93.25 120 ILE A N 1
ATOM 882 C CA . ILE A 1 120 ? 21.75 -11.516 -2.898 1 93.25 120 ILE A CA 1
ATOM 883 C C . ILE A 1 120 ? 22.562 -12.68 -3.443 1 93.25 120 ILE A C 1
ATOM 885 O O . ILE A 1 120 ? 23.531 -13.117 -2.807 1 93.25 120 ILE A O 1
ATOM 889 N N . GLY A 1 121 ? 22.203 -13.172 -4.582 1 90.81 121 GLY A N 1
ATOM 890 C CA . GLY A 1 121 ? 23.031 -14.156 -5.242 1 90.81 121 GLY A CA 1
ATOM 891 C C . GLY A 1 121 ? 24.422 -13.641 -5.555 1 90.81 121 GLY A C 1
ATOM 892 O O . GLY A 1 121 ? 25.422 -14.328 -5.316 1 90.81 121 GLY A O 1
ATOM 893 N N . LEU A 1 122 ? 24.531 -12.461 -6.027 1 87.38 122 LEU A N 1
ATOM 894 C CA . LEU A 1 122 ? 25.797 -11.828 -6.363 1 87.38 122 LEU A CA 1
ATOM 895 C C . LEU A 1 122 ? 26.656 -11.617 -5.113 1 87.38 122 LEU A C 1
ATOM 897 O O . LEU A 1 122 ? 27.891 -11.664 -5.184 1 87.38 122 LEU A O 1
ATOM 901 N N . LEU A 1 123 ? 25.984 -11.43 -4.023 1 92.19 123 LEU A N 1
ATOM 902 C CA . LEU A 1 123 ? 26.688 -11.164 -2.777 1 92.19 123 LEU A CA 1
ATOM 903 C C . LEU A 1 123 ? 26.984 -12.461 -2.035 1 92.19 123 LEU A C 1
ATOM 905 O O . LEU A 1 123 ? 27.578 -12.438 -0.953 1 92.19 123 LEU A O 1
ATOM 909 N N . GLY A 1 124 ? 26.547 -13.562 -2.643 1 93.88 124 GLY A N 1
ATOM 910 C CA . GLY A 1 124 ? 26.766 -14.859 -2.029 1 93.88 124 GLY A CA 1
ATOM 911 C C . GLY A 1 124 ? 25.906 -15.094 -0.799 1 93.88 124 GLY A C 1
ATOM 912 O O . GLY A 1 124 ? 26.281 -15.867 0.085 1 93.88 124 GLY A O 1
ATOM 913 N N . LEU A 1 125 ? 24.875 -14.383 -0.762 1 95.38 125 LEU A N 1
ATOM 914 C CA . LEU A 1 125 ? 23.953 -14.531 0.365 1 95.38 125 LEU A CA 1
ATOM 915 C C . LEU A 1 125 ? 22.797 -15.453 0.002 1 95.38 125 LEU A C 1
ATOM 917 O O . LEU A 1 125 ? 22.484 -15.633 -1.178 1 95.38 125 LEU A O 1
ATOM 921 N N . GLY A 1 126 ? 22.203 -16.078 0.999 1 95.62 126 GLY A N 1
ATOM 922 C CA . GLY A 1 126 ? 20.984 -16.844 0.826 1 95.62 126 GLY A CA 1
ATOM 923 C C . GLY A 1 126 ? 19.75 -16.141 1.359 1 95.62 126 GLY A C 1
ATOM 924 O O . GLY A 1 126 ? 19.859 -15.117 2.037 1 95.62 126 GLY A O 1
ATOM 925 N N . VAL A 1 127 ? 18.625 -16.656 0.968 1 96.75 127 VAL A N 1
ATOM 926 C CA . VAL A 1 127 ? 17.375 -16.156 1.506 1 96.75 127 VAL A CA 1
ATOM 927 C C . VAL A 1 127 ? 17.359 -16.328 3.023 1 96.75 127 VAL A C 1
ATOM 929 O O . VAL A 1 127 ? 17.766 -17.359 3.547 1 96.75 127 VAL A O 1
ATOM 932 N N . SER A 1 128 ? 17.078 -15.273 3.686 1 97.81 128 SER A N 1
ATOM 933 C CA . SER A 1 128 ? 17.016 -15.234 5.145 1 97.81 128 SER A CA 1
ATOM 934 C C . SER A 1 128 ? 16.078 -14.133 5.633 1 97.81 128 SER A C 1
ATOM 936 O O . SER A 1 128 ? 15.625 -13.305 4.844 1 97.81 128 SER A O 1
ATOM 938 N N . LEU A 1 129 ? 15.82 -14.211 6.93 1 97.62 129 LEU A N 1
ATOM 939 C CA . LEU A 1 129 ? 14.922 -13.211 7.5 1 97.62 129 LEU A CA 1
ATOM 940 C C . LEU A 1 129 ? 15.484 -11.805 7.32 1 97.62 129 LEU A C 1
ATOM 942 O O . LEU A 1 129 ? 14.766 -10.891 6.914 1 97.62 129 LEU A O 1
ATOM 946 N N . PRO A 1 130 ? 16.797 -11.586 7.531 1 97.75 130 PRO A N 1
ATOM 947 C CA . PRO A 1 130 ? 17.344 -10.242 7.281 1 97.75 130 PRO A CA 1
ATOM 948 C C . PRO A 1 130 ? 17.203 -9.812 5.824 1 97.75 130 PRO A C 1
ATOM 950 O O . PRO A 1 130 ? 16.953 -8.633 5.543 1 97.75 130 PRO A O 1
ATOM 953 N N . VAL A 1 131 ? 17.328 -10.734 4.922 1 97.75 131 VAL A N 1
ATOM 954 C CA . VAL A 1 131 ? 17.172 -10.43 3.502 1 97.75 131 VAL A CA 1
ATOM 955 C C . VAL A 1 131 ? 15.727 -10.062 3.207 1 97.75 131 VAL A C 1
ATOM 957 O O . VAL A 1 131 ? 15.461 -9.125 2.449 1 97.75 131 VAL A O 1
ATOM 960 N N . LEU A 1 132 ? 14.797 -10.797 3.805 1 98.5 132 LEU A N 1
ATOM 961 C CA . LEU A 1 132 ? 13.375 -10.5 3.643 1 98.5 132 LEU A CA 1
ATOM 962 C C . LEU A 1 132 ? 13.031 -9.133 4.223 1 98.5 132 LEU A C 1
ATOM 964 O O . LEU A 1 132 ? 12.281 -8.367 3.613 1 98.5 132 LEU A O 1
ATOM 968 N N . VAL A 1 133 ? 13.586 -8.82 5.383 1 98.5 133 VAL A N 1
ATOM 969 C CA . VAL A 1 133 ? 13.391 -7.508 5.992 1 98.5 133 VAL A CA 1
ATOM 970 C C . VAL A 1 133 ? 13.922 -6.422 5.062 1 98.5 133 VAL A C 1
ATOM 972 O O . VAL A 1 133 ? 13.242 -5.426 4.805 1 98.5 133 VAL A O 1
ATOM 975 N N . ALA A 1 134 ? 15.07 -6.648 4.535 1 97.81 134 ALA A N 1
ATOM 976 C CA . ALA A 1 134 ? 15.688 -5.688 3.623 1 97.81 134 ALA A CA 1
ATOM 977 C C . ALA A 1 134 ? 14.828 -5.492 2.375 1 97.81 134 ALA A C 1
ATOM 979 O O . ALA A 1 134 ? 14.664 -4.363 1.901 1 97.81 134 ALA A O 1
ATOM 980 N N . GLY A 1 135 ? 14.359 -6.586 1.841 1 98.06 135 GLY A N 1
ATOM 981 C CA . GLY A 1 135 ? 13.484 -6.5 0.679 1 98.06 135 GLY A CA 1
ATOM 982 C C . GLY A 1 135 ? 12.242 -5.664 0.925 1 98.06 135 GLY A C 1
ATOM 983 O O . GLY A 1 135 ? 11.875 -4.832 0.093 1 98.06 135 GLY A O 1
ATOM 984 N N . HIS A 1 136 ? 11.633 -5.883 2.053 1 98.5 136 HIS A N 1
ATOM 985 C CA . HIS A 1 136 ? 10.438 -5.113 2.389 1 98.5 136 HIS A CA 1
ATOM 986 C C . HIS A 1 136 ? 10.781 -3.65 2.646 1 98.5 136 HIS A C 1
ATOM 988 O O . HIS A 1 136 ? 9.977 -2.762 2.357 1 98.5 136 HIS A O 1
ATOM 994 N N . LEU A 1 137 ? 11.953 -3.385 3.176 1 98.06 137 LEU A N 1
ATOM 995 C CA . LEU A 1 137 ? 12.352 -2 3.408 1 98.06 137 LEU A CA 1
ATOM 996 C C . LEU A 1 137 ? 12.516 -1.252 2.09 1 98.06 137 LEU A C 1
ATOM 998 O O . LEU A 1 137 ? 12.266 -0.045 2.023 1 98.06 137 LEU A O 1
ATOM 1002 N N . VAL A 1 138 ? 12.867 -1.946 1.037 1 97.12 138 VAL A N 1
ATOM 1003 C CA . VAL A 1 138 ? 13.039 -1.33 -0.274 1 97.12 138 VAL A CA 1
ATOM 1004 C C . VAL A 1 138 ? 11.719 -0.716 -0.733 1 97.12 138 VAL A C 1
ATOM 1006 O O . VAL A 1 138 ? 11.703 0.34 -1.369 1 97.12 138 VAL A O 1
ATOM 1009 N N . ILE A 1 139 ? 10.609 -1.309 -0.383 1 95.94 139 ILE A N 1
ATOM 1010 C CA . ILE A 1 139 ? 9.328 -0.833 -0.896 1 95.94 139 ILE A CA 1
ATOM 1011 C C . ILE A 1 139 ? 8.633 0.013 0.167 1 95.94 139 ILE A C 1
ATOM 1013 O O . ILE A 1 139 ? 7.867 0.926 -0.16 1 95.94 139 ILE A O 1
ATOM 1017 N N . CYS A 1 140 ? 8.891 -0.151 1.427 1 97.81 140 CYS A N 1
ATOM 1018 C CA . CYS A 1 140 ? 8.164 0.519 2.5 1 97.81 140 CYS A CA 1
ATOM 1019 C C . CYS A 1 140 ? 8.797 1.862 2.832 1 97.81 140 CYS A C 1
ATOM 1021 O O . CYS A 1 140 ? 8.102 2.82 3.17 1 97.81 140 CYS A O 1
ATOM 1023 N N . LEU A 1 141 ? 10.125 1.977 2.66 1 96.88 141 LEU A N 1
ATOM 1024 C CA . LEU A 1 141 ? 10.836 3.211 2.98 1 96.88 141 LEU A CA 1
ATOM 1025 C C . LEU A 1 141 ? 10.312 4.375 2.148 1 96.88 141 LEU A C 1
ATOM 1027 O O . LEU A 1 141 ? 10.023 5.449 2.684 1 96.88 141 LEU A O 1
ATOM 1031 N N . PRO A 1 142 ? 10.125 4.152 0.892 1 95.19 142 PRO A N 1
ATOM 1032 C CA . PRO A 1 142 ? 9.625 5.254 0.07 1 95.19 142 PRO A CA 1
ATOM 1033 C C . PRO A 1 142 ? 8.234 5.715 0.483 1 95.19 142 PRO A C 1
ATOM 1035 O O . PRO A 1 142 ? 7.922 6.906 0.408 1 95.19 142 PRO A O 1
ATOM 1038 N N . TYR A 1 143 ? 7.348 4.797 0.92 1 94.75 143 TYR A N 1
ATOM 1039 C CA . TYR A 1 143 ? 6.023 5.18 1.404 1 94.75 143 TYR A CA 1
ATOM 1040 C C . TYR A 1 143 ? 6.133 6.113 2.604 1 94.75 143 TYR A C 1
ATOM 1042 O O . TYR A 1 143 ? 5.5 7.172 2.631 1 94.75 143 TYR A O 1
ATOM 1050 N N . ALA A 1 144 ? 6.957 5.695 3.529 1 95.75 144 ALA A N 1
ATOM 1051 C CA . ALA A 1 144 ? 7.137 6.488 4.742 1 95.75 144 ALA A CA 1
ATOM 1052 C C . ALA A 1 144 ? 7.715 7.863 4.422 1 95.75 144 ALA A C 1
ATOM 1054 O O . ALA A 1 144 ? 7.23 8.883 4.922 1 95.75 144 ALA A O 1
ATOM 1055 N N . THR A 1 145 ? 8.711 7.863 3.607 1 93.62 145 THR A N 1
ATOM 1056 C CA . THR A 1 145 ? 9.367 9.109 3.232 1 93.62 145 THR A CA 1
ATOM 1057 C C . THR A 1 145 ? 8.383 10.055 2.547 1 93.62 145 THR A C 1
ATOM 1059 O O . THR A 1 145 ? 8.312 11.242 2.885 1 93.62 145 THR A O 1
ATOM 1062 N N . ARG A 1 146 ? 7.613 9.508 1.658 1 91.12 146 ARG A N 1
ATOM 1063 C CA . ARG A 1 146 ? 6.664 10.32 0.903 1 91.12 146 ARG A CA 1
ATOM 1064 C C . ARG A 1 146 ? 5.605 10.922 1.82 1 91.12 146 ARG A C 1
ATOM 1066 O O . ARG A 1 146 ? 5.242 12.086 1.674 1 91.12 146 ARG A O 1
ATOM 1073 N N . LEU A 1 147 ? 5.129 10.156 2.721 1 93 147 LEU A N 1
ATOM 1074 C CA . LEU A 1 147 ? 4.094 10.625 3.633 1 93 147 LEU A CA 1
ATOM 1075 C C . LEU A 1 147 ? 4.621 11.742 4.527 1 93 147 LEU A C 1
ATOM 1077 O O . LEU A 1 147 ? 3.951 12.766 4.719 1 93 147 LEU A O 1
ATOM 1081 N N . VAL A 1 148 ? 5.809 11.609 4.988 1 92.81 148 VAL A N 1
ATOM 1082 C CA . VAL A 1 148 ? 6.379 12.602 5.898 1 92.81 148 VAL A CA 1
ATOM 1083 C C . VAL A 1 148 ? 6.75 13.859 5.121 1 92.81 148 VAL A C 1
ATOM 1085 O O . VAL A 1 148 ? 6.531 14.977 5.598 1 92.81 148 VAL A O 1
ATOM 1088 N N . ILE A 1 149 ? 7.266 13.695 3.934 1 90.62 149 ILE A N 1
ATOM 1089 C CA . ILE A 1 149 ? 7.574 14.852 3.09 1 90.62 149 ILE A CA 1
ATOM 1090 C C . ILE A 1 149 ? 6.309 15.672 2.863 1 90.62 149 ILE A C 1
ATOM 1092 O O . ILE A 1 149 ? 6.336 16.906 2.965 1 90.62 149 ILE A O 1
ATOM 1096 N N . ALA A 1 150 ? 5.254 15.016 2.564 1 87.56 150 ALA A N 1
ATOM 1097 C CA . ALA A 1 150 ? 3.992 15.703 2.309 1 87.56 150 ALA A CA 1
ATOM 1098 C C . ALA A 1 150 ? 3.547 16.516 3.525 1 87.56 150 ALA A C 1
ATOM 1100 O O . ALA A 1 150 ? 3.059 17.625 3.389 1 87.56 150 ALA A O 1
ATOM 1101 N N . ALA A 1 151 ? 3.713 15.953 4.656 1 88.38 151 ALA A N 1
ATOM 1102 C CA . ALA A 1 151 ? 3.334 16.641 5.887 1 88.38 151 ALA A CA 1
ATOM 1103 C C . ALA A 1 151 ? 4.258 17.828 6.164 1 88.38 151 ALA A C 1
ATOM 1105 O O . ALA A 1 151 ? 3.799 18.891 6.555 1 88.38 151 ALA A O 1
ATOM 1106 N N . LEU A 1 152 ? 5.512 17.672 5.941 1 89.5 152 LEU A N 1
ATOM 1107 C CA . LEU A 1 152 ? 6.492 18.719 6.238 1 89.5 152 LEU A CA 1
ATOM 1108 C C . LEU A 1 152 ? 6.332 19.906 5.289 1 89.5 152 LEU A C 1
ATOM 1110 O O . LEU A 1 152 ? 6.691 21.031 5.633 1 89.5 152 LEU A O 1
ATOM 1114 N N . ALA A 1 153 ? 5.82 19.625 4.168 1 84.38 153 ALA A N 1
ATOM 1115 C CA . ALA A 1 153 ? 5.609 20.672 3.172 1 84.38 153 ALA A CA 1
ATOM 1116 C C . ALA A 1 153 ? 4.559 21.672 3.637 1 84.38 153 ALA A C 1
ATOM 1118 O O . ALA A 1 153 ? 4.461 22.781 3.098 1 84.38 153 ALA A O 1
ATOM 1119 N N . THR A 1 154 ? 3.828 21.359 4.668 1 84.38 154 THR A N 1
ATOM 1120 C CA . THR A 1 154 ? 2.732 22.219 5.094 1 84.38 154 THR A CA 1
ATOM 1121 C C . THR A 1 154 ? 3.111 23 6.352 1 84.38 154 THR A C 1
ATOM 1123 O O . THR A 1 154 ? 2.326 23.797 6.848 1 84.38 154 THR A O 1
ATOM 1126 N N . ILE A 1 155 ? 4.281 22.766 6.77 1 86.06 155 ILE A N 1
ATOM 1127 C CA . ILE A 1 155 ? 4.703 23.453 7.984 1 86.06 155 ILE A CA 1
ATOM 1128 C C . ILE A 1 155 ? 4.898 24.938 7.695 1 86.06 155 ILE A C 1
ATOM 1130 O O . ILE A 1 155 ? 5.41 25.312 6.641 1 86.06 155 ILE A O 1
ATOM 1134 N N . ASP A 1 156 ? 4.41 25.734 8.602 1 82.06 156 ASP A N 1
ATOM 1135 C CA . ASP A 1 156 ? 4.672 27.172 8.523 1 82.06 156 ASP A CA 1
ATOM 1136 C C . ASP A 1 156 ? 6.137 27.484 8.828 1 82.06 156 ASP A C 1
ATOM 1138 O O . ASP A 1 156 ? 6.59 27.297 9.953 1 82.06 156 ASP A O 1
ATOM 1142 N N . PRO A 1 157 ? 6.789 27.969 7.809 1 82.38 157 PRO A N 1
ATOM 1143 C CA . PRO A 1 157 ? 8.203 28.281 8.047 1 82.38 157 PRO A CA 1
ATOM 1144 C C . PRO A 1 157 ? 8.398 29.312 9.148 1 82.38 157 PRO A C 1
ATOM 1146 O O . PRO A 1 157 ? 9.453 29.344 9.797 1 82.38 157 PRO A O 1
ATOM 1149 N N . ASN A 1 158 ? 7.41 30.094 9.375 1 87.69 158 ASN A N 1
ATOM 1150 C CA . ASN A 1 158 ? 7.508 31.141 10.398 1 87.69 158 ASN A CA 1
ATOM 1151 C C . ASN A 1 158 ? 7.559 30.531 11.797 1 87.69 158 ASN A C 1
ATOM 1153 O O . ASN A 1 158 ? 8.195 31.078 12.695 1 87.69 158 ASN A O 1
ATOM 1157 N N . ALA A 1 159 ? 6.906 29.422 11.922 1 86.75 159 ALA A N 1
ATOM 1158 C CA . ALA A 1 159 ? 6.941 28.75 13.219 1 86.75 159 ALA A CA 1
ATOM 1159 C C . ALA A 1 159 ? 8.352 28.266 13.547 1 86.75 159 ALA A C 1
ATOM 1161 O O . ALA A 1 159 ? 8.828 28.438 14.672 1 86.75 159 ALA A O 1
ATOM 1162 N N . GLU A 1 160 ? 8.984 27.734 12.594 1 87.88 160 GLU A N 1
ATOM 1163 C CA . GLU A 1 160 ? 10.344 27.266 12.797 1 87.88 160 GLU A CA 1
ATOM 1164 C C . GLU A 1 160 ? 11.312 28.438 12.969 1 87.88 160 GLU A C 1
ATOM 1166 O O . GLU A 1 160 ? 12.203 28.391 13.82 1 87.88 160 GLU A O 1
ATOM 1171 N N . ARG A 1 161 ? 11.125 29.484 12.281 1 88.94 161 ARG A N 1
ATOM 1172 C CA . ARG A 1 161 ? 11.961 30.672 12.359 1 88.94 161 ARG A CA 1
ATOM 1173 C C . ARG A 1 161 ? 11.805 31.359 13.703 1 88.94 161 ARG A C 1
ATOM 1175 O O . ARG A 1 161 ? 12.789 31.844 14.273 1 88.94 161 ARG A O 1
ATOM 1182 N N . ALA A 1 162 ? 10.609 31.406 14.109 1 90.88 162 ALA A N 1
ATOM 1183 C CA . ALA A 1 162 ? 10.344 32.031 15.406 1 90.88 162 ALA A CA 1
ATOM 1184 C C . ALA A 1 162 ? 11.117 31.344 16.516 1 90.88 162 ALA A C 1
ATOM 1186 O O . ALA A 1 162 ? 11.734 32 17.359 1 90.88 162 ALA A O 1
ATOM 1187 N N . ALA A 1 163 ? 11.141 30.078 16.453 1 89.31 163 ALA A N 1
ATOM 1188 C CA . ALA A 1 163 ? 11.883 29.328 17.453 1 89.31 163 ALA A CA 1
ATOM 1189 C C . ALA A 1 163 ? 13.383 29.609 17.344 1 89.31 163 ALA A C 1
ATOM 1191 O O . ALA A 1 163 ? 14.07 29.781 18.344 1 89.31 163 ALA A O 1
ATOM 1192 N N . ALA A 1 164 ? 13.828 29.719 16.141 1 86.94 164 ALA A N 1
ATOM 1193 C CA . ALA A 1 164 ? 15.25 29.953 15.898 1 86.94 164 ALA A CA 1
ATOM 1194 C C . ALA A 1 164 ? 15.648 31.359 16.344 1 86.94 164 ALA A C 1
ATOM 1196 O O . ALA A 1 164 ? 16.734 31.547 16.906 1 86.94 164 ALA A O 1
ATOM 1197 N N . VAL A 1 165 ? 14.828 32.25 16.188 1 90.88 165 VAL A N 1
ATOM 1198 C CA . VAL A 1 165 ? 15.094 33.656 16.562 1 90.88 165 VAL A CA 1
ATOM 1199 C C . VAL A 1 165 ? 15.148 33.781 18.094 1 90.88 165 VAL A C 1
ATOM 1201 O O . VAL A 1 165 ? 15.93 34.562 18.625 1 90.88 165 VAL A O 1
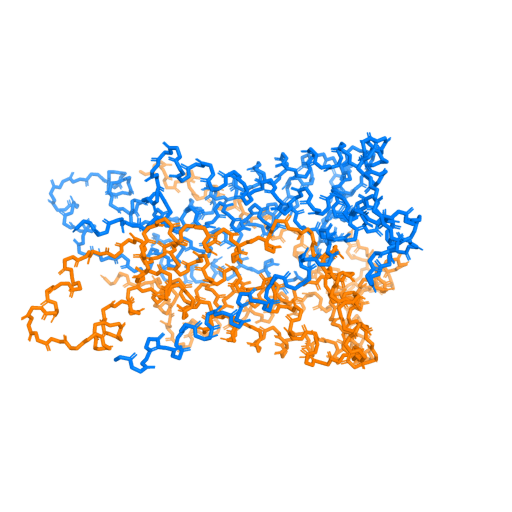ATOM 1204 N N . LEU A 1 166 ? 14.445 32.969 18.719 1 93.25 166 LEU A N 1
ATOM 1205 C CA . LEU A 1 166 ? 14.422 32.969 20.172 1 93.25 166 LEU A CA 1
ATOM 1206 C C . LEU A 1 166 ? 15.609 32.188 20.734 1 93.25 166 LEU A C 1
ATOM 1208 O O . LEU A 1 166 ? 15.742 32.031 21.953 1 93.25 166 LEU A O 1
ATOM 1212 N N . GLY A 1 167 ? 16.453 31.656 19.875 1 91.69 167 GLY A N 1
ATOM 1213 C CA . GLY A 1 167 ? 17.703 31.047 20.297 1 91.69 167 GLY A CA 1
ATOM 1214 C C . GLY A 1 167 ? 17.656 29.531 20.344 1 91.69 167 GLY A C 1
ATOM 1215 O O . GLY A 1 167 ? 18.594 28.875 20.812 1 91.69 167 GLY A O 1
ATOM 1216 N N . ALA A 1 168 ? 16.578 28.984 19.828 1 92.38 168 ALA A N 1
ATOM 1217 C CA . ALA A 1 168 ? 16.469 27.531 19.844 1 92.38 168 ALA A CA 1
ATOM 1218 C C . ALA A 1 168 ? 17.484 26.891 18.891 1 92.38 168 ALA A C 1
ATOM 1220 O O . ALA A 1 168 ? 17.719 27.422 17.797 1 92.38 168 ALA A O 1
ATOM 1221 N N . SER A 1 169 ? 18.078 25.797 19.375 1 93.44 169 SER A N 1
ATOM 1222 C CA . SER A 1 169 ? 19 25.047 18.516 1 93.44 169 SER A CA 1
ATOM 1223 C C . SER A 1 169 ? 18.25 24.312 17.406 1 93.44 169 SER A C 1
ATOM 1225 O O . SER A 1 169 ? 17.047 24.078 17.516 1 93.44 169 SER A O 1
ATOM 1227 N N . PRO A 1 170 ? 18.906 23.984 16.359 1 88.88 170 PRO A N 1
ATOM 1228 C CA . PRO A 1 170 ? 18.266 23.25 15.266 1 88.88 170 PRO A CA 1
ATOM 1229 C C . PRO A 1 170 ? 17.641 21.938 15.742 1 88.88 170 PRO A C 1
ATOM 1231 O O . PRO A 1 170 ? 16.562 21.562 15.281 1 88.88 170 PRO A O 1
ATOM 1234 N N . TRP A 1 171 ? 18.297 21.297 16.594 1 90.75 171 TRP A N 1
ATOM 1235 C CA . TRP A 1 171 ? 17.75 20.047 17.125 1 90.75 171 TRP A CA 1
ATOM 1236 C C . TRP A 1 171 ? 16.484 20.281 17.938 1 90.75 171 TRP A C 1
ATOM 1238 O O . TRP A 1 171 ? 15.555 19.484 17.891 1 90.75 171 TRP A O 1
ATOM 1248 N N . TYR A 1 172 ? 16.484 21.344 18.641 1 92.5 172 TYR A N 1
ATOM 1249 C CA . TYR A 1 172 ? 15.297 21.734 19.391 1 92.5 172 TYR A CA 1
ATOM 1250 C C . TYR A 1 172 ? 14.125 22 18.453 1 92.5 172 TYR A C 1
ATOM 1252 O O . TYR A 1 172 ? 13 21.562 18.719 1 92.5 172 TYR A O 1
ATOM 1260 N N . VAL A 1 173 ? 14.398 22.719 17.375 1 92.44 173 VAL A N 1
ATOM 1261 C CA . VAL A 1 173 ? 13.367 23.062 16.406 1 92.44 173 VAL A CA 1
ATOM 1262 C C . VAL A 1 173 ? 12.797 21.797 15.781 1 92.44 173 VAL A C 1
ATOM 1264 O O . VAL A 1 173 ? 11.578 21.641 15.68 1 92.44 173 VAL A O 1
ATOM 1267 N N . VAL A 1 174 ? 13.656 20.828 15.414 1 92.94 174 VAL A N 1
ATOM 1268 C CA . VAL A 1 174 ? 13.219 19.594 14.797 1 92.94 174 VAL A CA 1
ATOM 1269 C C . VAL A 1 174 ? 12.367 18.797 15.781 1 92.94 174 VAL A C 1
ATOM 1271 O O . VAL A 1 174 ? 11.273 18.328 15.438 1 92.94 174 VAL A O 1
ATOM 1274 N N . ARG A 1 175 ? 12.781 18.75 16.984 1 93.19 175 ARG A N 1
ATOM 1275 C CA . ARG A 1 175 ? 12.164 17.875 17.984 1 93.19 175 ARG A CA 1
ATOM 1276 C C . ARG A 1 175 ? 10.852 18.469 18.5 1 93.19 175 ARG A C 1
ATOM 1278 O O . ARG A 1 175 ? 9.906 17.75 18.797 1 93.19 175 ARG A O 1
ATOM 1285 N N . HIS A 1 176 ? 10.773 19.828 18.484 1 93.69 176 HIS A N 1
ATOM 1286 C CA . HIS A 1 176 ? 9.648 20.438 19.188 1 93.69 176 HIS A CA 1
ATOM 1287 C C . HIS A 1 176 ? 8.719 21.156 18.219 1 93.69 176 HIS A C 1
ATOM 1289 O O . HIS A 1 176 ? 7.602 21.531 18.594 1 93.69 176 HIS A O 1
ATOM 1295 N N . VAL A 1 177 ? 9.148 21.344 17.031 1 92.25 177 VAL A N 1
ATOM 1296 C CA . VAL A 1 177 ? 8.305 22.047 16.078 1 92.25 177 VAL A CA 1
ATOM 1297 C C . VAL A 1 177 ? 8.047 21.156 14.859 1 92.25 177 VAL A C 1
ATOM 1299 O O . VAL A 1 177 ? 6.902 20.797 14.586 1 92.25 177 VAL A O 1
ATOM 1302 N N . THR A 1 178 ? 9.102 20.688 14.25 1 92.88 178 THR A N 1
ATOM 1303 C CA . THR A 1 178 ? 9.016 20 12.969 1 92.88 178 THR A CA 1
ATOM 1304 C C . THR A 1 178 ? 8.375 18.625 13.141 1 92.88 178 THR A C 1
ATOM 1306 O O . THR A 1 178 ? 7.383 18.297 12.477 1 92.88 178 THR A O 1
ATOM 1309 N N . LEU A 1 179 ? 8.883 17.812 14.062 1 94.12 179 LEU A N 1
ATOM 1310 C CA . LEU A 1 179 ? 8.43 16.422 14.227 1 94.12 179 LEU A CA 1
ATOM 1311 C C . LEU A 1 179 ? 7.008 16.391 14.773 1 94.12 179 LEU A C 1
ATOM 1313 O O . LEU A 1 179 ? 6.184 15.594 14.305 1 94.12 179 LEU A O 1
ATOM 1317 N N . PRO A 1 180 ? 6.707 17.266 15.719 1 92.25 180 PRO A N 1
ATOM 1318 C CA . PRO A 1 180 ? 5.316 17.281 16.188 1 92.25 180 PRO A CA 1
ATOM 1319 C C . PRO A 1 180 ? 4.332 17.625 15.07 1 92.25 180 PRO A C 1
ATOM 1321 O O . PRO A 1 180 ? 3.219 17.094 15.031 1 92.25 180 PRO A O 1
ATOM 1324 N N . HIS A 1 181 ? 4.75 18.516 14.219 1 88.94 181 HIS A N 1
ATOM 1325 C CA . HIS A 1 181 ? 3.9 18.859 13.078 1 88.94 181 HIS A CA 1
ATOM 1326 C C . HIS A 1 181 ? 3.688 17.656 12.172 1 88.94 181 HIS A C 1
ATOM 1328 O O . HIS A 1 181 ? 2.604 17.484 11.609 1 88.94 181 HIS A O 1
ATOM 1334 N N . ALA A 1 182 ? 4.637 16.75 12.086 1 93 182 ALA A N 1
ATOM 1335 C CA . ALA A 1 182 ? 4.598 15.625 11.156 1 93 182 ALA A CA 1
ATOM 1336 C C . ALA A 1 182 ? 4.031 14.375 11.836 1 93 182 ALA A C 1
ATOM 1338 O O . ALA A 1 182 ? 3.932 13.312 11.211 1 93 182 ALA A O 1
ATOM 1339 N N . ARG A 1 183 ? 3.635 14.477 13.031 1 92.44 183 ARG A N 1
ATOM 1340 C CA . ARG A 1 183 ? 3.25 13.328 13.836 1 92.44 183 ARG A CA 1
ATOM 1341 C C . ARG A 1 183 ? 2.131 12.539 13.164 1 92.44 183 ARG A C 1
ATOM 1343 O O . ARG A 1 183 ? 2.195 11.312 13.07 1 92.44 183 ARG A O 1
ATOM 1350 N N . PRO A 1 184 ? 1.102 13.188 12.57 1 88.44 184 PRO A N 1
ATOM 1351 C CA . PRO A 1 184 ? 0.051 12.406 11.922 1 88.44 184 PRO A CA 1
ATOM 1352 C C . PRO A 1 184 ? 0.568 11.594 10.734 1 88.44 184 PRO A C 1
ATOM 1354 O O . PRO A 1 184 ? 0.152 10.445 10.539 1 88.44 184 PRO A O 1
ATOM 1357 N N . ALA A 1 185 ? 1.447 12.203 10.039 1 91.88 185 ALA A N 1
ATOM 1358 C CA . ALA A 1 185 ? 2.021 11.508 8.891 1 91.88 185 ALA A CA 1
ATOM 1359 C C . ALA A 1 185 ? 2.906 10.344 9.344 1 91.88 185 ALA A C 1
ATOM 1361 O O . ALA A 1 185 ? 2.943 9.297 8.695 1 91.88 185 ALA A O 1
ATOM 1362 N N . ILE A 1 186 ? 3.609 10.539 10.477 1 94.81 186 ILE A N 1
ATOM 1363 C CA . ILE A 1 186 ? 4.473 9.5 11.016 1 94.81 186 ILE A CA 1
ATOM 1364 C C . ILE A 1 186 ? 3.625 8.312 11.469 1 94.81 186 ILE A C 1
ATOM 1366 O O . ILE A 1 186 ? 3.941 7.16 11.164 1 94.81 186 ILE A O 1
ATOM 1370 N N . VAL A 1 187 ? 2.549 8.562 12.094 1 91.88 187 VAL A N 1
ATOM 1371 C CA . VAL A 1 187 ? 1.643 7.508 12.539 1 91.88 187 VAL A CA 1
ATOM 1372 C C . VAL A 1 187 ? 1.015 6.82 11.336 1 91.88 187 VAL A C 1
ATOM 1374 O O . VAL A 1 187 ? 0.918 5.59 11.297 1 91.88 187 VAL A O 1
ATOM 1377 N N . ALA A 1 188 ? 0.588 7.641 10.367 1 91.69 188 ALA A N 1
ATOM 1378 C CA . ALA A 1 188 ? 0.029 7.078 9.141 1 91.69 188 ALA A CA 1
ATOM 1379 C C . ALA A 1 188 ? 1.046 6.188 8.43 1 91.69 188 ALA A C 1
ATOM 1381 O O . ALA A 1 188 ? 0.685 5.156 7.859 1 91.69 188 ALA A O 1
ATOM 1382 N N . SER A 1 189 ? 2.293 6.613 8.484 1 95.5 189 SER A N 1
ATOM 1383 C CA . SER A 1 189 ? 3.355 5.84 7.855 1 95.5 189 SER A CA 1
ATOM 1384 C C . SER A 1 189 ? 3.504 4.469 8.508 1 95.5 189 SER A C 1
ATOM 1386 O O . SER A 1 189 ? 3.713 3.467 7.82 1 95.5 189 SER A O 1
ATOM 1388 N N . LEU A 1 190 ? 3.416 4.438 9.844 1 95.69 190 LEU A N 1
ATOM 1389 C CA . LEU A 1 190 ? 3.484 3.164 10.555 1 95.69 190 LEU A CA 1
ATOM 1390 C C . LEU A 1 190 ? 2.391 2.217 10.078 1 95.69 190 LEU A C 1
ATOM 1392 O O . LEU A 1 190 ? 2.656 1.046 9.797 1 95.69 190 LEU A O 1
ATOM 1396 N N . PHE A 1 191 ? 1.253 2.744 9.883 1 91.88 191 PHE A N 1
ATOM 1397 C CA . PHE A 1 191 ? 0.101 1.941 9.492 1 91.88 191 PHE A CA 1
ATOM 1398 C C . PHE A 1 191 ? 0.238 1.467 8.047 1 91.88 191 PHE A C 1
ATOM 1400 O O . PHE A 1 191 ? 0.048 0.284 7.758 1 91.88 191 PHE A O 1
ATOM 1407 N N . ILE A 1 192 ? 0.563 2.396 7.188 1 93.06 192 ILE A N 1
ATOM 1408 C CA . ILE A 1 192 ? 0.622 2.1 5.762 1 93.06 192 ILE A CA 1
ATOM 1409 C C . ILE A 1 192 ? 1.73 1.087 5.488 1 93.06 192 ILE A C 1
ATOM 1411 O O . ILE A 1 192 ? 1.518 0.098 4.781 1 93.06 192 ILE A O 1
ATOM 1415 N N . THR A 1 193 ? 2.885 1.279 6.074 1 97.12 193 THR A N 1
ATOM 1416 C CA . THR A 1 193 ? 4.016 0.398 5.805 1 97.12 193 THR A CA 1
ATOM 1417 C C . THR A 1 193 ? 3.795 -0.974 6.438 1 97.12 193 THR A C 1
ATOM 1419 O O . THR A 1 193 ? 4.227 -1.991 5.891 1 97.12 193 THR A O 1
ATOM 1422 N N . ALA A 1 194 ? 3.117 -1.02 7.582 1 96.62 194 ALA A N 1
ATOM 1423 C CA . ALA A 1 194 ? 2.766 -2.311 8.172 1 96.62 194 ALA A CA 1
ATOM 1424 C C . ALA A 1 194 ? 1.839 -3.098 7.25 1 96.62 194 ALA A C 1
ATOM 1426 O O . ALA A 1 194 ? 2.029 -4.301 7.043 1 96.62 194 ALA A O 1
ATOM 1427 N N . THR A 1 195 ? 0.858 -2.438 6.719 1 94.94 195 THR A N 1
ATOM 1428 C CA . THR A 1 195 ? -0.129 -3.082 5.859 1 94.94 195 THR A CA 1
ATOM 1429 C C . THR A 1 195 ? 0.515 -3.562 4.562 1 94.94 195 THR A C 1
ATOM 1431 O O . THR A 1 195 ? 0.253 -4.676 4.105 1 94.94 195 THR A O 1
ATOM 1434 N N . VAL A 1 196 ? 1.378 -2.723 3.994 1 95.5 196 VAL A N 1
ATOM 1435 C CA . VAL A 1 196 ? 2.051 -3.053 2.744 1 95.5 196 VAL A CA 1
ATOM 1436 C C . VAL A 1 196 ? 2.963 -4.262 2.949 1 95.5 196 VAL A C 1
ATOM 1438 O O . VAL A 1 196 ? 2.965 -5.191 2.141 1 95.5 196 VAL A O 1
ATOM 1441 N N . SER A 1 197 ? 3.697 -4.23 4.016 1 97.75 197 SER A N 1
ATOM 1442 C CA . SER A 1 197 ? 4.59 -5.348 4.32 1 97.75 197 SER A CA 1
ATOM 1443 C C . SER A 1 197 ? 3.801 -6.629 4.578 1 97.75 197 SER A C 1
ATOM 1445 O O . SER A 1 197 ? 4.137 -7.688 4.039 1 97.75 197 SER A O 1
ATOM 1447 N N . PHE A 1 198 ? 2.793 -6.551 5.34 1 96.81 198 PHE A N 1
ATOM 1448 C CA . PHE A 1 198 ? 2.01 -7.719 5.715 1 96.81 198 PHE A CA 1
ATOM 1449 C C . PHE A 1 198 ? 1.407 -8.391 4.484 1 96.81 198 PHE A C 1
ATOM 1451 O O . PHE A 1 198 ? 1.354 -9.617 4.398 1 96.81 198 PHE A O 1
ATOM 1458 N N . ASP A 1 199 ? 0.979 -7.602 3.518 1 95.5 199 ASP A N 1
ATOM 1459 C CA . ASP A 1 199 ? 0.181 -8.117 2.41 1 95.5 199 ASP A CA 1
ATOM 1460 C C . ASP A 1 199 ? 1.062 -8.461 1.209 1 95.5 199 ASP A C 1
ATOM 1462 O O . ASP A 1 199 ? 0.585 -9.023 0.223 1 95.5 199 ASP A O 1
ATOM 1466 N N . ASP A 1 200 ? 2.27 -8.188 1.256 1 96.94 200 ASP A N 1
ATOM 1467 C CA . ASP A 1 200 ? 3.145 -8.305 0.092 1 96.94 200 ASP A CA 1
ATOM 1468 C C . ASP A 1 200 ? 3.271 -9.758 -0.36 1 96.94 200 ASP A C 1
ATOM 1470 O O . ASP A 1 200 ? 3.537 -10.641 0.453 1 96.94 200 ASP A O 1
ATOM 1474 N N . VAL A 1 201 ? 3.115 -10 -1.636 1 93.62 201 VAL A N 1
ATOM 1475 C CA . VAL A 1 201 ? 3.369 -11.289 -2.273 1 93.62 201 VAL A CA 1
ATOM 1476 C C . VAL A 1 201 ? 4.559 -11.172 -3.223 1 93.62 201 VAL A C 1
ATOM 1478 O O . VAL A 1 201 ? 5.383 -12.086 -3.314 1 93.62 201 VAL A O 1
ATOM 1481 N N . GLY A 1 202 ? 4.688 -10.016 -3.787 1 93.69 202 GLY A N 1
ATOM 1482 C CA . GLY A 1 202 ? 5.633 -9.844 -4.879 1 93.69 202 GLY A CA 1
ATOM 1483 C C . GLY A 1 202 ? 7.074 -10.086 -4.469 1 93.69 202 GLY A C 1
ATOM 1484 O O . GLY A 1 202 ? 7.766 -10.906 -5.07 1 93.69 202 GLY A O 1
ATOM 1485 N N . ILE A 1 203 ? 7.504 -9.461 -3.428 1 95.81 203 ILE A N 1
ATOM 1486 C CA . ILE A 1 203 ? 8.875 -9.594 -2.943 1 95.81 203 ILE A CA 1
ATOM 1487 C C . ILE A 1 203 ? 9.023 -10.906 -2.178 1 95.81 203 ILE A C 1
ATOM 1489 O O . ILE A 1 203 ? 9.961 -11.672 -2.422 1 95.81 203 ILE A O 1
ATOM 1493 N N . ALA A 1 204 ? 8.055 -11.195 -1.362 1 96.81 204 ALA A N 1
ATOM 1494 C CA . ALA A 1 204 ? 8.148 -12.312 -0.426 1 96.81 204 ALA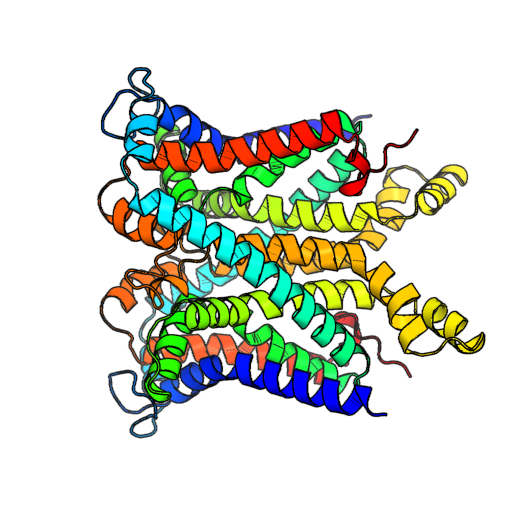 A CA 1
ATOM 1495 C C . ALA A 1 204 ? 8.133 -13.648 -1.164 1 96.81 204 ALA A C 1
ATOM 1497 O O . ALA A 1 204 ? 8.703 -14.633 -0.688 1 96.81 204 ALA A O 1
ATOM 1498 N N . LEU A 1 205 ? 7.52 -13.648 -2.303 1 93.56 205 LEU A N 1
ATOM 1499 C CA . LEU A 1 205 ? 7.453 -14.875 -3.09 1 93.56 205 LEU A CA 1
ATOM 1500 C C . LEU A 1 205 ? 8.852 -15.344 -3.477 1 93.56 205 LEU A C 1
ATOM 1502 O O . LEU A 1 205 ? 9.117 -16.547 -3.508 1 93.56 205 LEU A O 1
ATOM 1506 N N . PHE A 1 206 ? 9.734 -14.453 -3.709 1 92.94 206 PHE A N 1
ATOM 1507 C CA . PHE A 1 206 ? 11.062 -14.797 -4.203 1 92.94 206 PHE A CA 1
ATOM 1508 C C . PHE A 1 206 ? 12.062 -14.875 -3.053 1 92.94 206 PHE A C 1
ATOM 1510 O O . PHE A 1 206 ? 13.195 -15.312 -3.242 1 92.94 206 PHE A O 1
ATOM 1517 N N . LEU A 1 207 ? 11.648 -14.445 -1.939 1 96.12 207 LEU A N 1
ATOM 1518 C CA . LEU A 1 207 ? 12.508 -14.477 -0.759 1 96.12 207 LEU A CA 1
ATOM 1519 C C . LEU A 1 207 ? 11.93 -15.398 0.306 1 96.12 207 LEU A C 1
ATOM 1521 O O . LEU A 1 207 ? 12 -15.102 1.5 1 96.12 207 LEU A O 1
ATOM 1525 N N . ALA A 1 208 ? 11.312 -16.453 -0.201 1 93.81 208 ALA A N 1
ATOM 1526 C CA . ALA A 1 208 ? 10.695 -17.438 0.688 1 93.81 208 ALA A CA 1
ATOM 1527 C C . ALA A 1 208 ? 11.547 -18.703 0.795 1 93.81 208 ALA A C 1
ATOM 1529 O O . ALA A 1 208 ? 12.125 -19.156 -0.196 1 93.81 208 ALA A O 1
ATOM 1530 N N . ASN A 1 209 ? 11.758 -19.172 1.922 1 94.62 209 ASN A N 1
ATOM 1531 C CA . ASN A 1 209 ? 12.258 -20.5 2.24 1 94.62 209 ASN A CA 1
ATOM 1532 C C . ASN A 1 209 ? 11.516 -21.109 3.432 1 94.62 209 ASN A C 1
ATOM 1534 O O . ASN A 1 209 ? 10.398 -20.703 3.74 1 94.62 209 ASN A O 1
ATOM 1538 N N . ALA A 1 210 ? 11.984 -22.172 4.043 1 91.75 210 ALA A N 1
ATOM 1539 C CA . ALA A 1 210 ? 11.273 -22.844 5.125 1 91.75 210 ALA A CA 1
ATOM 1540 C C . ALA A 1 210 ? 11.023 -21.891 6.293 1 91.75 210 ALA A C 1
ATOM 1542 O O . ALA A 1 210 ? 10 -22 6.977 1 91.75 210 ALA A O 1
ATOM 1543 N N . ASP A 1 211 ? 11.898 -20.875 6.434 1 93.06 211 ASP A N 1
ATOM 1544 C CA . ASP A 1 211 ? 11.844 -20.016 7.613 1 93.06 211 ASP A CA 1
ATOM 1545 C C . ASP A 1 211 ? 11.25 -18.656 7.277 1 93.06 211 ASP A C 1
ATOM 1547 O O . ASP A 1 211 ? 10.953 -17.859 8.172 1 93.06 211 ASP A O 1
ATOM 1551 N N . THR A 1 212 ? 11.008 -18.375 5.996 1 96.69 212 THR A N 1
ATOM 1552 C CA . THR A 1 212 ? 10.609 -17.016 5.652 1 96.69 212 THR A CA 1
ATOM 1553 C C . THR A 1 212 ? 9.375 -17.031 4.758 1 96.69 212 THR A C 1
ATOM 1555 O O . THR A 1 212 ? 9.203 -16.141 3.91 1 96.69 212 THR A O 1
ATOM 1558 N N . GLN A 1 213 ? 8.578 -18 4.891 1 97.06 213 GLN A N 1
ATOM 1559 C CA . GLN A 1 213 ? 7.336 -18.016 4.129 1 97.06 213 GLN A CA 1
ATOM 1560 C C . GLN A 1 213 ? 6.242 -17.219 4.844 1 97.06 213 GLN A C 1
ATOM 1562 O O . GLN A 1 213 ? 5.676 -17.688 5.832 1 97.06 213 GLN A O 1
ATOM 1567 N N . THR A 1 214 ? 5.918 -16.078 4.297 1 97.44 214 THR A N 1
ATOM 1568 C CA . THR A 1 214 ? 4.902 -15.219 4.895 1 97.44 214 THR A CA 1
ATOM 1569 C C . THR A 1 214 ? 3.504 -15.781 4.652 1 97.44 214 THR A C 1
ATOM 1571 O O . THR A 1 214 ? 3.33 -16.688 3.836 1 97.44 214 THR A O 1
ATOM 1574 N N . LEU A 1 215 ? 2.566 -15.32 5.371 1 94.94 215 LEU A N 1
ATOM 1575 C CA . LEU A 1 215 ? 1.202 -15.836 5.297 1 94.94 215 LEU A CA 1
ATOM 1576 C C . LEU A 1 215 ? 0.63 -15.656 3.895 1 94.94 215 LEU A C 1
ATOM 1578 O O . LEU A 1 215 ? 0.09 -16.609 3.314 1 94.94 215 LEU A O 1
ATOM 1582 N N . PRO A 1 216 ? 0.751 -14.461 3.258 1 93.56 216 PRO A N 1
ATOM 1583 C CA . PRO A 1 216 ? 0.203 -14.328 1.907 1 93.56 216 PRO A CA 1
ATOM 1584 C C . PRO A 1 216 ? 0.846 -15.289 0.91 1 93.56 216 PRO A C 1
ATOM 1586 O O . PRO A 1 216 ? 0.154 -15.859 0.061 1 93.56 216 PRO A O 1
ATOM 1589 N N . VAL A 1 217 ? 2.135 -15.516 1.047 1 93.88 217 VAL A N 1
ATOM 1590 C CA . VAL A 1 217 ? 2.824 -16.438 0.145 1 93.88 217 VAL A CA 1
ATOM 1591 C C . VAL A 1 217 ? 2.344 -17.859 0.394 1 93.88 217 VAL A C 1
ATOM 1593 O O . VAL A 1 217 ? 2.129 -18.625 -0.551 1 93.88 217 VAL A O 1
ATOM 1596 N N . ARG A 1 218 ? 2.188 -18.219 1.682 1 92.06 218 ARG A N 1
ATOM 1597 C CA . ARG A 1 218 ? 1.67 -19.531 1.998 1 92.06 218 ARG A CA 1
ATOM 1598 C C . ARG A 1 218 ? 0.258 -19.719 1.452 1 92.06 218 ARG A C 1
ATOM 1600 O O . ARG A 1 218 ? -0.071 -20.781 0.905 1 92.06 218 ARG A O 1
ATOM 1607 N N . ILE A 1 219 ? -0.599 -18.703 1.632 1 89.62 219 ILE A N 1
ATOM 1608 C CA . ILE A 1 219 ? -1.953 -18.75 1.092 1 89.62 219 ILE A CA 1
ATOM 1609 C C . ILE A 1 219 ? -1.898 -18.891 -0.427 1 89.62 219 ILE A C 1
ATOM 1611 O O . ILE A 1 219 ? -2.646 -19.688 -1.009 1 89.62 219 ILE A O 1
ATOM 1615 N N . PHE A 1 220 ? -0.984 -18.188 -1.021 1 87.88 220 PHE A N 1
ATOM 1616 C CA . PHE A 1 220 ? -0.809 -18.234 -2.467 1 87.88 220 PHE A CA 1
ATOM 1617 C C . PHE A 1 220 ? -0.48 -19.641 -2.928 1 87.88 220 PHE A C 1
ATOM 1619 O O . PHE A 1 220 ? -1.062 -20.141 -3.896 1 87.88 220 PHE A O 1
ATOM 1626 N N . HIS A 1 221 ? 0.374 -20.25 -2.297 1 86 221 HIS A N 1
ATOM 1627 C CA . HIS A 1 221 ? 0.79 -21.594 -2.68 1 86 221 HIS A CA 1
ATOM 1628 C C . HIS A 1 221 ? -0.317 -22.609 -2.418 1 86 221 HIS A C 1
ATOM 1630 O O . HIS A 1 221 ? -0.39 -23.641 -3.088 1 86 221 HIS A O 1
ATOM 1636 N N . TYR A 1 222 ? -1.124 -22.234 -1.492 1 81.25 222 TYR A N 1
ATOM 1637 C CA . TYR A 1 222 ? -2.203 -23.156 -1.142 1 81.25 222 TYR A CA 1
ATOM 1638 C C . TYR A 1 222 ? -3.4 -22.953 -2.064 1 81.25 222 TYR A C 1
ATOM 1640 O O . TYR A 1 222 ? -4.047 -23.938 -2.461 1 81.25 222 TYR A O 1
ATOM 1648 N N . VAL A 1 223 ? -3.869 -21.672 -2.342 1 70 223 VAL A N 1
ATOM 1649 C CA . VAL A 1 223 ? -5.113 -21.359 -3.039 1 70 223 VAL A CA 1
ATOM 1650 C C . VAL A 1 223 ? -4.965 -21.672 -4.527 1 70 223 VAL A C 1
ATOM 1652 O O . VAL A 1 223 ? -5.957 -21.906 -5.219 1 70 223 VAL A O 1
ATOM 1655 N N . GLU A 1 224 ? -3.822 -21.594 -5.117 1 57.78 224 GLU A N 1
ATOM 1656 C CA . GLU A 1 224 ? -3.73 -21.922 -6.535 1 57.78 224 GLU A CA 1
ATOM 1657 C C . GLU A 1 224 ? -4.535 -23.188 -6.855 1 57.78 224 GLU A C 1
ATOM 1659 O O . GLU A 1 224 ? -5.164 -23.266 -7.914 1 57.78 224 GLU A O 1
ATOM 1664 N N . TYR A 1 225 ? -4.793 -24.078 -5.836 1 53.31 225 TYR A N 1
ATOM 1665 C CA . TYR A 1 225 ? -5.48 -25.312 -6.195 1 53.31 225 TYR A CA 1
ATOM 1666 C C . TYR A 1 225 ? -6.766 -25.469 -5.395 1 53.31 225 TYR A C 1
ATOM 1668 O O . TYR A 1 225 ? -7.672 -26.219 -5.801 1 53.31 225 TYR A O 1
ATOM 1676 N N . HIS A 1 226 ? -6.957 -24.844 -4.277 1 63.28 226 HIS A N 1
ATOM 1677 C CA . HIS A 1 226 ? -8.117 -25.125 -3.439 1 63.28 226 HIS A CA 1
ATOM 1678 C C . HIS A 1 226 ? -8.32 -24.031 -2.393 1 63.28 226 HIS A C 1
ATOM 1680 O O . HIS A 1 226 ? -7.418 -23.766 -1.591 1 63.28 226 HIS A O 1
ATOM 1686 N N . PHE A 1 227 ? -9.359 -23.219 -2.621 1 72.19 227 PHE A N 1
ATOM 1687 C CA . PHE A 1 227 ? -9.766 -22.328 -1.54 1 72.19 227 PHE A CA 1
ATOM 1688 C C . PHE A 1 227 ? -10.492 -23.094 -0.445 1 72.19 227 PHE A C 1
ATOM 1690 O O . PHE A 1 227 ? -11.68 -23.391 -0.57 1 72.19 227 PHE A O 1
ATOM 1697 N N . ALA A 1 228 ? -9.766 -23.438 0.645 1 83.25 228 ALA A N 1
ATOM 1698 C CA . ALA A 1 228 ? -10.273 -24.281 1.728 1 83.25 228 ALA A CA 1
ATOM 1699 C C . ALA A 1 228 ? -10.938 -23.438 2.809 1 83.25 228 ALA A C 1
ATOM 1701 O O . ALA A 1 228 ? -10.562 -22.281 3.018 1 83.25 228 ALA A O 1
ATOM 1702 N N . PRO A 1 229 ? -11.828 -24.031 3.543 1 87.12 229 PRO A N 1
ATOM 1703 C CA . PRO A 1 229 ? -12.555 -23.328 4.605 1 87.12 229 PRO A CA 1
ATOM 1704 C C . PRO A 1 229 ? -11.633 -22.797 5.707 1 87.12 229 PRO A C 1
ATOM 1706 O O . PRO A 1 229 ? -11.914 -21.766 6.312 1 87.12 229 PRO A O 1
ATOM 1709 N N . PHE A 1 230 ? -10.562 -23.469 5.934 1 88.44 230 PHE A N 1
ATOM 1710 C CA . PHE A 1 230 ? -9.695 -23.016 7.02 1 88.44 230 PHE A CA 1
ATOM 1711 C C . PHE A 1 230 ? -9.008 -21.719 6.652 1 88.44 230 PHE A C 1
ATOM 1713 O O . PHE A 1 230 ? -8.656 -20.922 7.531 1 88.44 230 PHE A O 1
ATOM 1720 N N . ILE A 1 231 ? -8.859 -21.422 5.359 1 86.69 231 ILE A N 1
ATOM 1721 C CA . ILE A 1 231 ? -8.32 -20.141 4.918 1 86.69 231 ILE A CA 1
ATOM 1722 C C . ILE A 1 231 ? -9.328 -19.031 5.199 1 86.69 231 ILE A C 1
ATOM 1724 O O . ILE A 1 231 ? -8.961 -17.938 5.602 1 86.69 231 ILE A O 1
ATOM 1728 N N . ALA A 1 232 ? -10.578 -19.359 4.973 1 88 232 ALA A N 1
ATOM 1729 C CA . ALA A 1 232 ? -11.641 -18.422 5.332 1 88 232 ALA A CA 1
ATOM 1730 C C . ALA A 1 232 ? -11.648 -18.141 6.832 1 88 232 ALA A C 1
ATOM 1732 O O . ALA A 1 232 ? -11.844 -17 7.262 1 88 232 ALA A O 1
ATOM 1733 N N . ALA A 1 233 ? -11.422 -19.156 7.586 1 90 233 ALA A N 1
ATOM 1734 C CA . ALA A 1 233 ? -11.367 -19 9.039 1 90 233 ALA A CA 1
ATOM 1735 C C . ALA A 1 233 ? -10.211 -18.094 9.453 1 90 233 ALA A C 1
ATOM 1737 O O . ALA A 1 233 ? -10.367 -17.234 10.312 1 90 233 ALA A O 1
ATOM 1738 N N . LEU A 1 234 ? -9.07 -18.312 8.828 1 88.38 234 LEU A N 1
ATOM 1739 C CA . LEU A 1 234 ? -7.918 -17.453 9.086 1 88.38 234 LEU A CA 1
ATOM 1740 C C . LEU A 1 234 ? -8.227 -16 8.727 1 88.38 234 LEU A C 1
ATOM 1742 O O . LEU A 1 234 ? -7.922 -15.086 9.5 1 88.38 234 LEU A O 1
ATOM 1746 N N . GLY A 1 235 ? -8.82 -15.773 7.543 1 88.88 235 GLY A N 1
ATOM 1747 C CA . GLY A 1 235 ? -9.258 -14.445 7.141 1 88.88 235 GLY A CA 1
ATOM 1748 C C . GLY A 1 235 ? -10.234 -13.82 8.117 1 88.88 235 GLY A C 1
ATOM 1749 O O . GLY A 1 235 ? -10.125 -12.633 8.438 1 88.88 235 GLY A O 1
ATOM 1750 N N . ALA A 1 236 ? -11.125 -14.609 8.609 1 91.06 236 ALA A N 1
ATOM 1751 C CA . ALA A 1 236 ? -12.117 -14.125 9.562 1 91.06 236 ALA A CA 1
ATOM 1752 C C . ALA A 1 236 ? -11.453 -13.648 10.852 1 91.06 236 ALA A C 1
ATOM 1754 O O . ALA A 1 236 ? -11.82 -12.609 11.398 1 91.06 236 ALA A O 1
ATOM 1755 N N . VAL A 1 237 ? -10.5 -14.359 11.281 1 90 237 VAL A N 1
ATOM 1756 C CA . VAL A 1 237 ? -9.773 -13.984 12.492 1 90 237 VAL A CA 1
ATOM 1757 C C . VAL A 1 237 ? -9.047 -12.656 12.266 1 90 237 VAL A C 1
ATOM 1759 O O . VAL A 1 237 ? -9.062 -11.781 13.125 1 90 237 VAL A O 1
ATOM 1762 N N . LEU A 1 238 ? -8.484 -12.539 11.117 1 88.12 238 LEU A N 1
ATOM 1763 C CA . LEU A 1 238 ? -7.727 -11.344 10.789 1 88.12 238 LEU A CA 1
ATOM 1764 C C . LEU A 1 238 ? -8.648 -10.133 10.641 1 88.12 238 LEU A C 1
ATOM 1766 O O . LEU A 1 238 ? -8.219 -8.992 10.805 1 88.12 238 LEU A O 1
ATOM 1770 N N . ILE A 1 239 ? -9.883 -10.383 10.336 1 87.06 239 ILE A N 1
ATOM 1771 C CA . ILE A 1 239 ? -10.883 -9.328 10.242 1 87.06 239 ILE A CA 1
ATOM 1772 C C . ILE A 1 239 ? -11.391 -8.977 11.641 1 87.06 239 ILE A C 1
ATOM 1774 O O . ILE A 1 239 ? -11.336 -7.82 12.062 1 87.06 239 ILE A O 1
ATOM 1778 N N . VAL A 1 240 ? -11.719 -9.93 12.422 1 87.5 240 VAL A N 1
ATOM 1779 C CA . VAL A 1 240 ? -12.508 -9.758 13.641 1 87.5 240 VAL A CA 1
ATOM 1780 C C . VAL A 1 240 ? -11.609 -9.266 14.766 1 87.5 240 VAL A C 1
ATOM 1782 O O . VAL A 1 240 ? -11.992 -8.383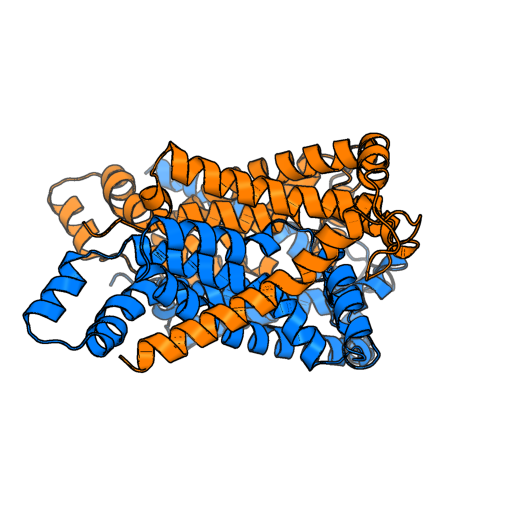 15.539 1 87.5 240 VAL A O 1
ATOM 1785 N N . VAL A 1 241 ? -10.43 -9.734 14.781 1 84.44 241 VAL A N 1
ATOM 1786 C CA . VAL A 1 241 ? -9.562 -9.445 15.922 1 84.44 241 VAL A CA 1
ATOM 1787 C C . VAL A 1 241 ? -9.219 -7.957 15.938 1 84.44 241 VAL A C 1
ATOM 1789 O O . VAL A 1 241 ? -9.438 -7.273 16.938 1 84.44 241 VAL A O 1
ATOM 1792 N N . PRO A 1 242 ? -8.773 -7.457 14.82 1 78.5 242 PRO A N 1
ATOM 1793 C CA . PRO A 1 242 ? -8.469 -6.027 14.867 1 78.5 242 PRO A CA 1
ATOM 1794 C C . PRO A 1 242 ? -9.703 -5.164 15.102 1 78.5 242 PRO A C 1
ATOM 1796 O O . PRO A 1 242 ? -9.625 -4.137 15.773 1 78.5 242 PRO A O 1
ATOM 1799 N N . VAL A 1 243 ? -10.828 -5.555 14.57 1 80.75 243 VAL A N 1
ATOM 1800 C CA . VAL A 1 243 ? -12.062 -4.797 14.742 1 80.75 243 VAL A CA 1
ATOM 1801 C C . VAL A 1 243 ? -12.484 -4.82 16.219 1 80.75 243 VAL A C 1
ATOM 1803 O O . VAL A 1 243 ? -12.805 -3.777 16.797 1 80.75 243 VAL A O 1
ATOM 1806 N N . VAL A 1 244 ? -12.391 -5.934 16.828 1 82.06 244 VAL A N 1
ATOM 1807 C CA . VAL A 1 244 ? -12.766 -6.086 18.234 1 82.06 244 VAL A CA 1
ATOM 1808 C C . VAL A 1 244 ? -11.766 -5.332 19.109 1 82.06 244 VAL A C 1
ATOM 1810 O O . VAL A 1 244 ? -12.164 -4.66 20.062 1 82.06 244 VAL A O 1
ATOM 1813 N N . ALA A 1 245 ? -10.539 -5.473 18.766 1 76.12 245 ALA A N 1
ATOM 1814 C CA . ALA A 1 245 ? -9.523 -4.758 19.516 1 76.12 245 ALA A CA 1
ATOM 1815 C C . ALA A 1 245 ? -9.742 -3.248 19.453 1 76.12 245 ALA A C 1
ATOM 1817 O O . ALA A 1 245 ? -9.633 -2.553 20.469 1 76.12 245 ALA A O 1
ATOM 1818 N N . ALA A 1 246 ? -10.086 -2.797 18.344 1 72.12 246 ALA A N 1
ATOM 1819 C CA . ALA A 1 246 ? -10.328 -1.368 18.156 1 72.12 246 ALA A CA 1
ATOM 1820 C C . ALA A 1 246 ? -11.539 -0.913 18.969 1 72.12 246 ALA A C 1
ATOM 1822 O O . ALA A 1 246 ? -11.508 0.135 19.625 1 72.12 246 ALA A O 1
ATOM 1823 N N . VAL A 1 247 ? -12.508 -1.653 19 1 74.06 247 VAL A N 1
ATOM 1824 C CA . VAL A 1 247 ? -13.727 -1.347 19.75 1 74.06 247 VAL A CA 1
ATOM 1825 C C . VAL A 1 247 ? -13.445 -1.425 21.25 1 74.06 247 VAL A C 1
ATOM 1827 O O . VAL A 1 247 ? -13.922 -0.588 22.016 1 74.06 247 VAL A O 1
ATOM 1830 N N . ALA A 1 248 ? -12.672 -2.395 21.594 1 74.44 248 ALA A N 1
ATOM 1831 C CA . ALA A 1 248 ? -12.328 -2.57 23.016 1 74.44 248 ALA A CA 1
ATOM 1832 C C . ALA A 1 248 ? -11.5 -1.396 23.516 1 74.44 248 ALA A C 1
ATOM 1834 O O . ALA A 1 248 ? -11.734 -0.896 24.625 1 74.44 248 ALA A O 1
ATOM 1835 N N . VAL A 1 249 ? -10.539 -1.018 22.781 1 66.12 249 VAL A N 1
ATOM 1836 C CA . VAL A 1 249 ? -9.68 0.103 23.172 1 66.12 249 VAL A CA 1
ATOM 1837 C C . VAL A 1 249 ? -10.523 1.371 23.297 1 66.12 249 VAL A C 1
ATOM 1839 O O . VAL A 1 249 ? -10.328 2.158 24.234 1 66.12 249 VAL A O 1
ATOM 1842 N N . GLU A 1 250 ? -11.391 1.567 22.391 1 63.41 250 GLU A N 1
ATOM 1843 C CA . GLU A 1 250 ? -12.273 2.727 22.438 1 63.41 250 GLU A CA 1
ATOM 1844 C C . GLU A 1 250 ? -13.141 2.693 23.703 1 63.41 250 GLU A C 1
ATOM 1846 O O . GLU A 1 250 ? -13.336 3.719 24.359 1 63.41 250 GLU A O 1
ATOM 1851 N N . ARG A 1 251 ? -13.641 1.561 23.953 1 64.19 251 ARG A N 1
ATOM 1852 C CA . ARG A 1 251 ? -14.531 1.409 25.109 1 64.19 251 ARG A CA 1
ATOM 1853 C C . ARG A 1 251 ? -13.773 1.6 26.406 1 64.19 251 ARG A C 1
ATOM 1855 O O . ARG A 1 251 ? -14.289 2.201 27.359 1 64.19 251 ARG A O 1
ATOM 1862 N N . TRP A 1 252 ? -12.648 1.03 26.328 1 61.31 252 TRP A N 1
ATOM 1863 C CA . TRP A 1 252 ? -11.938 1.003 27.609 1 61.31 252 TRP A CA 1
ATOM 1864 C C . TRP A 1 252 ? -11.109 2.27 27.797 1 61.31 252 TRP A C 1
ATOM 1866 O O . TRP A 1 252 ? -10.961 2.764 28.906 1 61.31 252 TRP A O 1
ATOM 1876 N N . PHE A 1 253 ? -10.445 2.633 26.719 1 53.97 253 PHE A N 1
ATOM 1877 C CA . PHE A 1 253 ? -9.531 3.748 26.922 1 53.97 253 PHE A CA 1
ATOM 1878 C C . PHE A 1 253 ? -10.156 5.055 26.438 1 53.97 253 PHE A C 1
ATOM 1880 O O . PHE A 1 253 ? -9.641 6.137 26.734 1 53.97 253 PHE A O 1
ATOM 1887 N N . GLY A 1 254 ? -11.375 5.086 26.125 1 47.31 254 GLY A N 1
ATOM 1888 C CA . GLY A 1 254 ? -11.953 6.34 25.656 1 47.31 254 GLY A CA 1
ATOM 1889 C C . GLY A 1 254 ? -11.133 7.008 24.578 1 47.31 254 GLY A C 1
ATOM 1890 O O . GLY A 1 254 ? -11.227 8.219 24.375 1 47.31 254 GLY A O 1
ATOM 1891 N N . LEU A 1 255 ? -10.102 6.449 24.188 1 45.84 255 LEU A N 1
ATOM 1892 C CA . LEU A 1 255 ? -9.047 7.059 23.391 1 45.84 255 LEU A CA 1
ATOM 1893 C C . LEU A 1 255 ? -9.539 7.355 21.984 1 45.84 255 LEU A C 1
ATOM 1895 O O . LEU A 1 255 ? -8.852 7.066 21 1 45.84 255 LEU A O 1
ATOM 1899 N N . GLY A 1 256 ? -10.766 7.539 21.812 1 44.97 256 GLY A N 1
ATOM 1900 C CA . GLY A 1 256 ? -11.25 8.117 20.578 1 44.97 256 GLY A CA 1
ATOM 1901 C C . GLY A 1 256 ? -10.328 9.18 20.016 1 44.97 256 GLY A C 1
ATOM 1902 O O . GLY A 1 256 ? -10.375 9.477 18.812 1 44.97 256 GLY A O 1
ATOM 1903 N N . ARG A 1 257 ? -9.656 9.789 20.969 1 43.88 257 ARG A N 1
ATOM 1904 C CA . ARG A 1 257 ? -8.758 10.898 20.672 1 43.88 257 ARG A CA 1
ATOM 1905 C C . ARG A 1 257 ? -7.52 10.414 19.938 1 43.88 257 ARG A C 1
ATOM 1907 O O . ARG A 1 257 ? -6.824 11.203 19.281 1 43.88 257 ARG A O 1
ATOM 1914 N N . LEU A 1 258 ? -7.066 9.312 20.344 1 40.44 258 LEU A N 1
ATOM 1915 C CA . LEU A 1 258 ? -5.809 8.82 19.781 1 40.44 258 LEU A CA 1
ATOM 1916 C C . LEU A 1 258 ? -5.883 8.734 18.266 1 40.44 258 LEU A C 1
ATOM 1918 O O . LEU A 1 258 ? -4.863 8.82 17.578 1 40.44 258 LEU A O 1
ATOM 1922 N N . PHE A 1 259 ? -7.039 8.367 17.844 1 43.66 259 PHE A N 1
ATOM 1923 C CA . PHE A 1 259 ? -7.137 8.297 16.391 1 43.66 259 PHE A CA 1
ATOM 1924 C C . PHE A 1 259 ? -7.613 9.625 15.812 1 43.66 259 PHE A C 1
ATOM 1926 O O . PHE A 1 259 ? -8.148 9.68 14.703 1 43.66 259 PHE A O 1
ATOM 1933 N N . GLY A 1 260 ? -7.211 10.703 16.516 1 42.59 260 GLY A N 1
ATOM 1934 C CA . GLY A 1 260 ? -7.449 12.07 16.094 1 42.59 260 GLY A CA 1
ATOM 1935 C C . GLY A 1 260 ? -8.906 12.484 16.203 1 42.59 260 GLY A C 1
ATOM 1936 O O . GLY A 1 260 ? -9.312 13.5 15.633 1 42.59 260 GLY A O 1
ATOM 1937 N N . LEU A 1 261 ? -9.82 11.578 16.547 1 40.84 261 LEU A N 1
ATOM 1938 C CA . LEU A 1 261 ? -11.227 11.969 16.625 1 40.84 261 LEU A CA 1
ATOM 1939 C C . LEU A 1 261 ? -11.516 12.695 17.938 1 40.84 261 LEU A C 1
ATOM 1941 O O . LEU A 1 261 ? -11.359 12.117 19.016 1 40.84 261 LEU A O 1
ATOM 1945 N N . THR A 1 262 ? -10.961 13.797 18.172 1 35.16 262 THR A N 1
ATOM 1946 C CA . THR A 1 262 ? -11.227 14.594 19.375 1 35.16 262 THR A CA 1
ATOM 1947 C C . THR A 1 262 ? -12.727 14.664 19.641 1 35.16 262 THR A C 1
ATOM 1949 O O . THR A 1 262 ? -13.523 14.812 18.719 1 35.16 262 THR A O 1
ATOM 1952 N N . THR A 1 263 ? -13.156 14.078 20.688 1 34.5 263 THR A N 1
ATOM 1953 C CA . THR A 1 263 ? -14.477 14.242 21.281 1 34.5 263 THR A CA 1
ATOM 1954 C C . THR A 1 263 ? -14.805 15.727 21.453 1 34.5 263 THR A C 1
ATOM 1956 O O . THR A 1 263 ? -14.031 16.469 22.047 1 34.5 263 THR A O 1
ATOM 1959 N N . ARG A 1 264 ? -15.391 16.516 20.484 1 37.88 264 ARG A N 1
ATOM 1960 C CA . ARG A 1 264 ? -16.062 17.75 20.844 1 37.88 264 ARG A CA 1
ATOM 1961 C C . ARG A 1 264 ? -16.938 17.562 22.078 1 37.88 264 ARG A C 1
ATOM 1963 O O . ARG A 1 264 ? -17.906 16.797 22.047 1 37.88 264 ARG A O 1
ATOM 1970 N N . ARG A 1 265 ? -16.406 17.812 23.297 1 31.02 265 ARG A N 1
ATOM 1971 C CA . ARG A 1 265 ? -17.375 18.234 24.312 1 31.02 265 ARG A CA 1
ATOM 1972 C C . ARG A 1 265 ? -18 19.578 23.953 1 31.02 265 ARG A C 1
ATOM 1974 O O . ARG A 1 265 ? -17.328 20.453 23.422 1 31.02 265 ARG A O 1
ATOM 1981 N N . MET B 1 1 ? 27.547 20.422 13.023 1 40.03 1 MET B N 1
ATOM 1982 C CA . MET B 1 1 ? 28.375 20.125 11.852 1 40.03 1 MET B CA 1
ATOM 1983 C C . MET B 1 1 ? 28.406 18.625 11.578 1 40.03 1 MET B C 1
ATOM 1985 O O . MET B 1 1 ? 28.422 18.203 10.422 1 40.03 1 MET B O 1
ATOM 1989 N N . GLY B 1 2 ? 28.578 17.828 12.727 1 45.34 2 GLY B N 1
ATOM 1990 C CA . GLY B 1 2 ? 28.766 16.391 12.797 1 45.34 2 GLY B CA 1
ATOM 1991 C C . GLY B 1 2 ? 27.516 15.609 12.445 1 45.34 2 GLY B C 1
ATOM 1992 O O . GLY B 1 2 ? 27.594 14.516 11.883 1 45.34 2 GLY B O 1
ATOM 1993 N N . THR B 1 3 ? 26.375 16.219 12.727 1 55.41 3 THR B N 1
ATOM 1994 C CA . THR B 1 3 ? 25.047 15.641 12.516 1 55.41 3 THR B CA 1
ATOM 1995 C C . THR B 1 3 ? 24.688 15.625 11.031 1 55.41 3 THR B C 1
ATOM 1997 O O . THR B 1 3 ? 24.047 14.695 10.555 1 55.41 3 THR B O 1
ATOM 2000 N N . GLY B 1 4 ? 25.406 16.562 10.359 1 61.69 4 GLY B N 1
ATOM 2001 C CA . GLY B 1 4 ? 25.188 16.688 8.93 1 61.69 4 GLY B CA 1
ATOM 2002 C C . GLY B 1 4 ? 25.828 15.555 8.141 1 61.69 4 GLY B C 1
ATOM 2003 O O . GLY B 1 4 ? 25.203 15 7.227 1 61.69 4 GLY B O 1
ATOM 2004 N N . ARG B 1 5 ? 27.109 15.234 8.648 1 67.25 5 ARG B N 1
ATOM 2005 C CA . ARG B 1 5 ? 27.844 14.203 7.926 1 67.25 5 ARG B CA 1
ATOM 2006 C C . ARG B 1 5 ? 27.203 12.836 8.141 1 67.25 5 ARG B C 1
ATOM 2008 O O . ARG B 1 5 ? 27.094 12.047 7.195 1 67.25 5 ARG B O 1
ATOM 2015 N N . THR B 1 6 ? 26.875 12.602 9.367 1 72.25 6 THR B N 1
ATOM 2016 C CA . THR B 1 6 ? 26.25 11.32 9.688 1 72.25 6 THR B CA 1
ATOM 2017 C C . THR B 1 6 ? 24.922 11.164 8.945 1 72.25 6 THR B C 1
ATOM 2019 O O . THR B 1 6 ? 24.641 10.102 8.391 1 72.25 6 THR B O 1
ATOM 2022 N N . THR B 1 7 ? 24.234 12.219 8.844 1 70.38 7 THR B N 1
ATOM 2023 C CA . THR B 1 7 ? 22.953 12.195 8.148 1 70.38 7 THR B CA 1
ATOM 2024 C C . THR B 1 7 ? 23.156 11.992 6.648 1 70.38 7 THR B C 1
ATOM 2026 O O . THR B 1 7 ? 22.391 11.266 6.004 1 70.38 7 THR B O 1
ATOM 2029 N N . GLN B 1 8 ? 24.234 12.531 6.227 1 73.19 8 GLN B N 1
ATOM 2030 C CA . GLN B 1 8 ? 24.531 12.391 4.801 1 73.19 8 GLN B CA 1
ATOM 2031 C C . GLN B 1 8 ? 24.953 10.969 4.465 1 73.19 8 GLN B C 1
ATOM 2033 O O . GLN B 1 8 ? 24.562 10.422 3.43 1 73.19 8 GLN B O 1
ATOM 2038 N N . VAL B 1 9 ? 25.719 10.469 5.367 1 77.44 9 VAL B N 1
ATOM 2039 C CA . VAL B 1 9 ? 26.188 9.109 5.148 1 77.44 9 VAL B CA 1
ATOM 2040 C C . VAL B 1 9 ? 25 8.141 5.23 1 77.44 9 VAL B C 1
ATOM 2042 O O . VAL B 1 9 ? 24.875 7.242 4.395 1 77.44 9 VAL B O 1
ATOM 2045 N N . LEU B 1 10 ? 24.141 8.422 6.121 1 76.62 10 LEU B N 1
ATOM 2046 C CA . LEU B 1 10 ? 22.969 7.566 6.277 1 76.62 10 LEU B CA 1
ATOM 2047 C C . LEU B 1 10 ? 22.031 7.695 5.078 1 76.62 10 LEU B C 1
ATOM 2049 O O . LEU B 1 10 ? 21.5 6.695 4.594 1 76.62 10 LEU B O 1
ATOM 2053 N N . ALA B 1 11 ? 21.906 8.867 4.621 1 76.69 11 ALA B N 1
ATOM 2054 C CA . ALA B 1 11 ? 21.094 9.086 3.43 1 76.69 11 ALA B CA 1
ATOM 2055 C C . ALA B 1 11 ? 21.719 8.398 2.211 1 76.69 11 ALA B C 1
ATOM 2057 O O . ALA B 1 11 ? 21 7.801 1.403 1 76.69 11 ALA B O 1
ATOM 2058 N N . GLY B 1 12 ? 23 8.484 2.148 1 80.25 12 GLY B N 1
ATOM 2059 C CA . GLY B 1 12 ? 23.703 7.852 1.042 1 80.25 12 GLY B CA 1
ATOM 2060 C C . GLY B 1 12 ? 23.594 6.336 1.054 1 80.25 12 GLY B C 1
ATOM 2061 O O . GLY B 1 12 ? 23.328 5.723 0.022 1 80.25 12 GLY B O 1
ATOM 2062 N N . VAL B 1 13 ? 23.719 5.816 2.211 1 83.25 13 VAL B N 1
ATOM 2063 C CA . VAL B 1 13 ? 23.641 4.367 2.365 1 83.25 13 VAL B CA 1
ATOM 2064 C C . VAL B 1 13 ? 22.219 3.898 2.088 1 83.25 13 VAL B C 1
ATOM 2066 O O . VAL B 1 13 ? 22 2.875 1.432 1 83.25 13 VAL B O 1
ATOM 2069 N N . GLY B 1 14 ? 21.281 4.703 2.584 1 85.62 14 GLY B N 1
ATOM 2070 C CA . GLY B 1 14 ? 19.875 4.383 2.33 1 85.62 14 GLY B CA 1
ATOM 2071 C C . GLY B 1 14 ? 19.516 4.422 0.858 1 85.62 14 GLY B C 1
ATOM 2072 O O . GLY B 1 14 ? 18.828 3.527 0.36 1 85.62 14 GLY B O 1
ATOM 2073 N N . LEU B 1 15 ? 20.094 5.402 0.215 1 87.12 15 LEU B N 1
ATOM 2074 C CA . LEU B 1 15 ? 19.812 5.547 -1.211 1 87.12 15 LEU B CA 1
ATOM 2075 C C . LEU B 1 15 ? 20.469 4.414 -2.004 1 87.12 15 LEU B C 1
ATOM 2077 O O . LEU B 1 15 ? 19.844 3.852 -2.908 1 87.12 15 LEU B O 1
ATOM 2081 N N . LEU B 1 16 ? 21.672 4.105 -1.628 1 87.62 16 LEU B N 1
ATOM 2082 C CA . LEU B 1 16 ? 22.359 3.01 -2.301 1 87.62 16 LEU B CA 1
ATOM 2083 C C . LEU B 1 16 ? 21.625 1.691 -2.09 1 87.62 16 LEU B C 1
ATOM 2085 O O . LEU B 1 16 ? 21.5 0.891 -3.02 1 87.62 16 LEU B O 1
ATOM 2089 N N . PHE B 1 17 ? 21.219 1.532 -0.919 1 90.12 17 PHE B N 1
ATOM 2090 C CA . PHE B 1 17 ? 20.453 0.343 -0.561 1 90.12 17 PHE B CA 1
ATOM 2091 C C . PHE B 1 17 ? 19.188 0.236 -1.403 1 90.12 17 PHE B C 1
ATOM 2093 O O . PHE B 1 17 ? 18.875 -0.833 -1.933 1 90.12 17 PHE B O 1
ATOM 2100 N N . LEU B 1 18 ? 18.453 1.317 -1.629 1 91.06 18 LEU B N 1
ATOM 2101 C CA . LEU B 1 18 ? 17.188 1.327 -2.367 1 91.06 18 LEU B CA 1
ATOM 2102 C C . LEU B 1 18 ? 17.438 1.161 -3.863 1 91.06 18 LEU B C 1
ATOM 2104 O O . LEU B 1 18 ? 16.625 0.579 -4.574 1 91.06 18 LEU B O 1
ATOM 2108 N N . LEU B 1 19 ? 18.625 1.617 -4.332 1 92.12 19 LEU B N 1
ATOM 2109 C CA . LEU B 1 19 ? 18.859 1.677 -5.77 1 92.12 19 LEU B CA 1
ATOM 2110 C C . LEU B 1 19 ? 19.516 0.392 -6.262 1 92.12 19 LEU B C 1
ATOM 2112 O O . LEU B 1 19 ? 19.547 0.126 -7.469 1 92.12 19 LEU B O 1
ATOM 2116 N N . LEU B 1 20 ? 19.984 -0.381 -5.414 1 92.75 20 LEU B N 1
ATOM 2117 C CA . LEU B 1 20 ? 20.734 -1.571 -5.809 1 92.75 20 LEU B CA 1
ATOM 2118 C C . LEU B 1 20 ? 19.859 -2.504 -6.645 1 92.75 20 LEU B C 1
ATOM 2120 O O . LEU B 1 20 ? 20.234 -2.877 -7.758 1 92.75 20 LEU B O 1
ATOM 2124 N N . PRO B 1 21 ? 18.688 -2.9 -6.137 1 93.12 21 PRO B N 1
ATOM 2125 C CA . PRO B 1 21 ? 17.859 -3.781 -6.965 1 93.12 21 PRO B CA 1
ATOM 2126 C C . PRO B 1 21 ? 17.359 -3.102 -8.242 1 93.12 21 PRO B C 1
ATOM 2128 O O . PRO B 1 21 ? 17.203 -3.76 -9.273 1 93.12 21 PRO B O 1
ATOM 2131 N N . LEU B 1 22 ? 17.141 -1.839 -8.188 1 93.5 22 LEU B N 1
ATOM 2132 C CA . LEU B 1 22 ? 16.734 -1.098 -9.383 1 93.5 22 LEU B CA 1
ATOM 2133 C C . LEU B 1 22 ? 17.844 -1.125 -10.438 1 93.5 22 LEU B C 1
ATOM 2135 O O . LEU B 1 22 ? 17.562 -1.27 -11.625 1 93.5 22 LEU B O 1
ATOM 2139 N N . ALA B 1 23 ? 19.062 -0.958 -9.93 1 92 23 ALA B N 1
ATOM 2140 C CA . ALA B 1 23 ? 20.219 -1.01 -10.828 1 92 23 ALA B CA 1
ATOM 2141 C C . ALA B 1 23 ? 20.312 -2.367 -11.523 1 92 23 ALA B C 1
ATOM 2143 O O . ALA B 1 23 ? 20.641 -2.443 -12.711 1 92 23 ALA B O 1
ATOM 2144 N N . VAL B 1 24 ? 20.031 -3.387 -10.812 1 90 24 VAL B N 1
ATOM 2145 C CA . VAL B 1 24 ? 20.047 -4.734 -11.375 1 90 24 VAL B CA 1
ATOM 2146 C C . VAL B 1 24 ? 19 -4.848 -12.484 1 90 24 VAL B C 1
ATOM 2148 O O . VAL B 1 24 ? 19.281 -5.398 -13.547 1 90 24 VAL B O 1
ATOM 2151 N N . VAL B 1 25 ? 17.797 -4.332 -12.219 1 89.19 25 VAL B N 1
ATOM 2152 C CA . VAL B 1 25 ? 16.734 -4.379 -13.203 1 89.19 25 VAL B CA 1
ATOM 2153 C C . VAL B 1 25 ? 17.156 -3.621 -14.461 1 89.19 25 VAL B C 1
ATOM 2155 O O . VAL B 1 25 ? 17.031 -4.137 -15.578 1 89.19 25 VAL B O 1
ATOM 2158 N N . VAL B 1 26 ? 17.703 -2.436 -14.297 1 91 26 VAL B N 1
ATOM 2159 C CA . VAL B 1 26 ? 18.078 -1.578 -15.414 1 91 26 VAL B CA 1
ATOM 2160 C C . VAL B 1 26 ? 19.234 -2.213 -16.172 1 91 26 VAL B C 1
ATOM 2162 O O . VAL B 1 26 ? 19.203 -2.301 -17.406 1 91 26 VAL B O 1
ATOM 2165 N N . LEU B 1 27 ? 20.219 -2.684 -15.5 1 90.88 27 LEU B N 1
ATOM 2166 C CA . LEU B 1 27 ? 21.391 -3.27 -16.156 1 90.88 27 LEU B CA 1
ATOM 2167 C C . LEU B 1 27 ? 21.016 -4.574 -16.844 1 90.88 27 LEU B C 1
ATOM 2169 O O . LEU B 1 27 ? 21.5 -4.852 -17.953 1 90.88 27 LEU B O 1
ATOM 2173 N N . ALA B 1 28 ? 20.188 -5.344 -16.234 1 88.38 28 ALA B N 1
ATOM 2174 C CA . ALA B 1 28 ? 19.75 -6.609 -16.812 1 88.38 28 ALA B CA 1
ATOM 2175 C C . ALA B 1 28 ? 18.969 -6.379 -18.094 1 88.38 28 ALA B C 1
ATOM 2177 O O . ALA B 1 28 ? 18.969 -7.227 -19 1 88.38 28 ALA B O 1
ATOM 2178 N N . SER B 1 29 ? 18.297 -5.238 -18.203 1 90.62 29 SER B N 1
ATOM 2179 C CA . SER B 1 29 ? 17.484 -4.926 -19.375 1 90.62 29 SER B CA 1
ATOM 2180 C C . SER B 1 29 ? 18.344 -4.676 -20.594 1 90.62 29 SER B C 1
ATOM 2182 O O . SER B 1 29 ? 17.844 -4.664 -21.719 1 90.62 29 SER B O 1
ATOM 2184 N N . PHE B 1 30 ? 19.641 -4.555 -20.422 1 93.12 30 PHE B N 1
ATOM 2185 C CA . PHE B 1 30 ? 20.531 -4.281 -21.547 1 93.12 30 PHE B CA 1
ATOM 2186 C C . PHE B 1 30 ? 21.406 -5.496 -21.844 1 93.12 30 PHE B C 1
ATOM 2188 O O . PHE B 1 30 ? 22.328 -5.414 -22.656 1 93.12 30 PHE B O 1
ATOM 2195 N N . GLY B 1 31 ? 21.109 -6.539 -21.188 1 90.75 31 GLY B N 1
ATOM 2196 C CA . GLY B 1 31 ? 21.891 -7.746 -21.438 1 90.75 31 GLY B CA 1
ATOM 2197 C C . GLY B 1 31 ? 21.641 -8.344 -22.812 1 90.75 31 GLY B C 1
ATOM 2198 O O . GLY B 1 31 ? 20.531 -8.25 -23.344 1 90.75 31 GLY B O 1
ATOM 2199 N N . ALA B 1 32 ? 22.562 -9.133 -23.312 1 90.12 32 ALA B N 1
ATOM 2200 C CA . ALA B 1 32 ? 22.469 -9.688 -24.656 1 90.12 32 ALA B CA 1
ATOM 2201 C C . ALA B 1 32 ? 21.984 -11.125 -24.625 1 90.12 32 ALA B C 1
ATOM 2203 O O . ALA B 1 32 ? 21.625 -11.695 -25.672 1 90.12 32 ALA B O 1
ATOM 2204 N N . THR B 1 33 ? 21.891 -11.617 -23.438 1 85.88 33 THR B N 1
ATOM 2205 C CA . THR B 1 33 ? 21.484 -13.016 -23.344 1 85.88 33 THR B CA 1
ATOM 2206 C C . THR B 1 33 ? 19.969 -13.141 -23.297 1 85.88 33 THR B C 1
ATOM 2208 O O . THR B 1 33 ? 19.266 -12.164 -23.016 1 85.88 33 THR B O 1
ATOM 2211 N N . ASP B 1 34 ? 19.453 -14.359 -23.594 1 82.31 34 ASP B N 1
ATOM 2212 C CA . ASP B 1 34 ? 18.016 -14.633 -23.594 1 82.31 34 ASP B CA 1
ATOM 2213 C C . ASP B 1 34 ? 17.5 -14.922 -22.188 1 82.31 34 ASP B C 1
ATOM 2215 O O . ASP B 1 34 ? 16.312 -15.188 -21.984 1 82.31 34 ASP B O 1
ATOM 2219 N N . TYR B 1 35 ? 18.453 -14.883 -21.297 1 79.25 35 TYR B N 1
ATOM 2220 C CA . TYR B 1 35 ? 18.109 -15.016 -19.891 1 79.25 35 TYR B CA 1
ATOM 2221 C C . TYR B 1 35 ? 18.688 -13.867 -19.078 1 79.25 35 TYR B C 1
ATOM 2223 O O . TYR B 1 35 ? 19.609 -13.18 -19.531 1 79.25 35 TYR B O 1
ATOM 2231 N N . VAL B 1 36 ? 18.094 -13.625 -17.969 1 76.94 36 VAL B N 1
ATOM 2232 C CA . VAL B 1 36 ? 18.562 -12.547 -17.109 1 76.94 36 VAL B CA 1
ATOM 2233 C C . VAL B 1 36 ? 19.812 -13.008 -16.344 1 76.94 36 VAL B C 1
ATOM 2235 O O . VAL B 1 36 ? 19.766 -14.031 -15.648 1 76.94 36 VAL B O 1
ATOM 2238 N N . ALA B 1 37 ? 20.906 -12.398 -16.75 1 76.31 37 ALA B N 1
ATOM 2239 C CA . ALA B 1 37 ? 22.172 -12.656 -16.062 1 76.31 37 ALA B CA 1
ATOM 2240 C C . ALA B 1 37 ? 22.719 -11.375 -15.43 1 76.31 37 ALA B C 1
ATOM 2242 O O . ALA B 1 37 ? 22.594 -10.289 -16.016 1 76.31 37 ALA B O 1
ATOM 2243 N N . PHE B 1 38 ? 23.125 -11.539 -14.273 1 78.75 38 PHE B N 1
ATOM 2244 C CA . PHE B 1 38 ? 23.781 -10.391 -13.664 1 78.75 38 PHE B CA 1
ATOM 2245 C C . PHE B 1 38 ? 25.156 -10.766 -13.141 1 78.75 38 PHE B C 1
ATOM 2247 O O . PHE B 1 38 ? 25.297 -11.703 -12.344 1 78.75 38 PHE B O 1
ATOM 2254 N N . PRO B 1 39 ? 26.141 -10.109 -13.594 1 82.19 39 PRO B N 1
ATOM 2255 C CA . PRO B 1 39 ? 26.188 -8.984 -14.539 1 82.19 39 PRO B CA 1
ATOM 2256 C C . PRO B 1 39 ? 25.875 -9.414 -15.977 1 82.19 39 PRO B C 1
ATOM 2258 O O . PRO B 1 39 ? 26.047 -10.586 -16.328 1 82.19 39 PRO B O 1
ATOM 2261 N N . PRO B 1 40 ? 25.375 -8.438 -16.672 1 85.81 40 PRO B N 1
ATOM 2262 C CA . PRO B 1 40 ? 25.031 -8.773 -18.047 1 85.81 40 PRO B CA 1
ATOM 2263 C C . PRO B 1 40 ? 26.219 -9.328 -18.844 1 85.81 40 PRO B C 1
ATOM 2265 O O . PRO B 1 40 ? 27.359 -8.906 -18.625 1 85.81 40 PRO B O 1
ATOM 2268 N N . GLN B 1 41 ? 25.812 -10.312 -19.578 1 88 41 GLN B N 1
ATOM 2269 C CA . GLN B 1 41 ? 26.781 -10.859 -20.516 1 88 41 GLN B CA 1
ATOM 2270 C C . GLN B 1 41 ? 26.578 -10.273 -21.906 1 88 41 GLN B C 1
ATOM 2272 O O . GLN B 1 41 ? 25.828 -10.828 -22.719 1 88 41 GLN B O 1
ATOM 2277 N N . GLY B 1 42 ? 27.234 -9.078 -22.125 1 90 42 GLY B N 1
ATOM 2278 C CA . GLY B 1 42 ? 27.031 -8.344 -23.359 1 90 42 GLY B CA 1
ATOM 2279 C C . GLY B 1 42 ? 25.953 -7.281 -23.25 1 90 42 GLY B C 1
ATOM 2280 O O . GLY B 1 42 ? 25.266 -7.195 -22.234 1 90 42 GLY B O 1
ATOM 2281 N N . TRP B 1 43 ? 25.984 -6.438 -24.234 1 92.5 43 TRP B N 1
ATOM 2282 C CA . TRP B 1 43 ? 25.016 -5.344 -24.219 1 92.5 43 TRP B CA 1
ATOM 2283 C C . TRP B 1 43 ? 24.156 -5.359 -25.469 1 92.5 43 TRP B C 1
ATOM 2285 O O . TRP B 1 43 ? 24.656 -5.605 -26.578 1 92.5 43 TRP B O 1
ATOM 2295 N N . SER B 1 44 ? 22.891 -5.277 -25.266 1 93.56 44 SER B N 1
ATOM 2296 C CA . SER B 1 44 ? 21.953 -5.234 -26.391 1 93.56 44 SER B CA 1
ATOM 2297 C C . SER B 1 44 ? 20.656 -4.527 -25.984 1 93.56 44 SER B C 1
ATOM 2299 O O . SER B 1 44 ? 20.406 -4.281 -24.812 1 93.56 44 SER B O 1
ATOM 2301 N N . LEU B 1 45 ? 19.906 -4.141 -27.016 1 93.88 45 LEU B N 1
ATOM 2302 C CA . LEU B 1 45 ? 18.594 -3.539 -26.781 1 93.88 45 LEU B CA 1
ATOM 2303 C C . LEU B 1 45 ? 17.469 -4.5 -27.188 1 93.88 45 LEU B C 1
ATOM 2305 O O . LEU B 1 45 ? 16.312 -4.105 -27.281 1 93.88 45 LEU B O 1
ATOM 2309 N N . HIS B 1 46 ? 17.844 -5.719 -27.359 1 92.5 46 HIS B N 1
ATOM 2310 C CA . HIS B 1 46 ? 16.875 -6.684 -27.875 1 92.5 46 HIS B CA 1
ATOM 2311 C C . HIS B 1 46 ? 15.703 -6.852 -26.906 1 92.5 46 HIS B C 1
ATOM 2313 O O . HIS B 1 46 ? 14.57 -7.086 -27.328 1 92.5 46 HIS B O 1
ATOM 2319 N N . ALA B 1 47 ? 16.047 -6.746 -25.594 1 92.19 47 ALA B N 1
ATOM 2320 C CA . ALA B 1 47 ? 15.008 -6.883 -24.594 1 92.19 47 ALA B CA 1
ATOM 2321 C C . ALA B 1 47 ? 13.922 -5.828 -24.781 1 92.19 47 ALA B C 1
ATOM 2323 O O . ALA B 1 47 ? 12.742 -6.09 -24.531 1 92.19 47 ALA B O 1
ATOM 2324 N N . TYR B 1 48 ? 14.312 -4.707 -25.188 1 92.94 48 TYR B N 1
ATOM 2325 C CA . TYR B 1 48 ? 13.352 -3.635 -25.422 1 92.94 48 TYR B CA 1
ATOM 2326 C C . TYR B 1 48 ? 12.531 -3.904 -26.672 1 92.94 48 TYR B C 1
ATOM 2328 O O . TYR B 1 48 ? 11.32 -3.664 -26.688 1 92.94 48 TYR B O 1
ATOM 2336 N N . ALA B 1 49 ? 13.164 -4.379 -27.688 1 92.19 49 ALA B N 1
ATOM 2337 C CA . ALA B 1 49 ? 12.438 -4.77 -28.891 1 92.19 49 ALA B CA 1
ATOM 2338 C C . ALA B 1 49 ? 11.445 -5.891 -28.594 1 92.19 49 ALA B C 1
ATOM 2340 O O . ALA B 1 49 ? 10.297 -5.848 -29.047 1 92.19 49 ALA B O 1
ATOM 2341 N N . ASP B 1 50 ? 11.883 -6.84 -27.859 1 90.81 50 ASP B N 1
ATOM 2342 C CA . ASP B 1 50 ? 11.023 -7.949 -27.453 1 90.81 50 ASP B CA 1
ATOM 2343 C C . ASP B 1 50 ? 9.828 -7.449 -26.656 1 90.81 50 ASP B C 1
ATOM 2345 O O . ASP B 1 50 ? 8.711 -7.938 -26.812 1 90.81 50 ASP B O 1
ATOM 2349 N N . ALA B 1 51 ? 10.078 -6.539 -25.75 1 89.44 51 ALA B N 1
ATOM 2350 C CA . ALA B 1 51 ? 9.016 -5.98 -24.922 1 89.44 51 ALA B CA 1
ATOM 2351 C C . ALA B 1 51 ? 7.941 -5.32 -25.781 1 89.44 51 ALA B C 1
ATOM 2353 O O . ALA B 1 51 ? 6.75 -5.414 -25.484 1 89.44 51 ALA B O 1
ATOM 2354 N N . LEU B 1 52 ? 8.391 -4.68 -26.859 1 89.5 52 LEU B N 1
ATOM 2355 C CA . LEU B 1 52 ? 7.469 -4.016 -27.766 1 89.5 52 LEU B CA 1
ATOM 2356 C C . LEU B 1 52 ? 6.641 -5.035 -28.547 1 89.5 52 LEU B C 1
ATOM 2358 O O . LEU B 1 52 ? 5.5 -4.762 -28.922 1 89.5 52 LEU B O 1
ATOM 2362 N N . ASP B 1 53 ? 7.195 -6.184 -28.734 1 90.62 53 ASP B N 1
ATOM 2363 C CA . ASP B 1 53 ? 6.531 -7.234 -29.5 1 90.62 53 ASP B CA 1
ATOM 2364 C C . ASP B 1 53 ? 5.523 -7.988 -28.641 1 90.62 53 ASP B C 1
ATOM 2366 O O . ASP B 1 53 ? 4.629 -8.656 -29.156 1 90.62 53 ASP B O 1
ATOM 2370 N N . HIS B 1 54 ? 5.695 -7.879 -27.344 1 91.12 54 HIS B N 1
ATOM 2371 C CA . HIS B 1 54 ? 4.742 -8.492 -26.438 1 91.12 54 HIS B CA 1
ATOM 2372 C C . HIS B 1 54 ? 3.574 -7.555 -26.141 1 91.12 54 HIS B C 1
ATOM 2374 O O . HIS B 1 54 ? 3.467 -7.012 -25.031 1 91.12 54 HIS B O 1
ATOM 2380 N N . THR B 1 55 ? 2.693 -7.461 -27.109 1 92.31 55 THR B N 1
ATOM 2381 C CA . THR B 1 55 ? 1.6 -6.496 -27.078 1 92.31 55 THR B CA 1
ATOM 2382 C C . THR B 1 55 ? 0.682 -6.754 -25.891 1 92.31 55 THR B C 1
ATOM 2384 O O . THR B 1 55 ? 0.059 -5.828 -25.359 1 92.31 55 THR B O 1
ATOM 2387 N N . GLU B 1 56 ? 0.632 -7.969 -25.469 1 93.69 56 GLU B N 1
ATOM 2388 C CA . GLU B 1 56 ? -0.198 -8.297 -24.312 1 93.69 56 GLU B CA 1
ATOM 2389 C C . GLU B 1 56 ? 0.309 -7.602 -23.062 1 93.69 56 GLU B C 1
ATOM 2391 O O . GLU B 1 56 ? -0.483 -7.211 -22.203 1 93.69 56 GLU B O 1
ATOM 2396 N N . PHE B 1 57 ? 1.594 -7.469 -22.984 1 92.88 57 PHE B N 1
ATOM 2397 C CA . PHE B 1 57 ? 2.17 -6.789 -21.828 1 92.88 57 PHE B CA 1
ATOM 2398 C C . PHE B 1 57 ? 1.935 -5.285 -21.922 1 92.88 57 PHE B C 1
ATOM 2400 O O . PHE B 1 57 ? 1.686 -4.633 -20.906 1 92.88 57 PHE B O 1
ATOM 2407 N N . ARG B 1 58 ? 2.006 -4.773 -23.109 1 92.06 58 ARG B N 1
ATOM 2408 C CA . ARG B 1 58 ? 1.688 -3.363 -23.297 1 92.06 58 ARG B CA 1
ATOM 2409 C C . ARG B 1 58 ? 0.239 -3.072 -22.922 1 92.06 58 ARG B C 1
ATOM 2411 O O . ARG B 1 58 ? -0.042 -2.088 -22.234 1 92.06 58 ARG B O 1
ATOM 2418 N N . ASP B 1 59 ? -0.645 -3.928 -23.391 1 95.44 59 ASP B N 1
ATOM 2419 C CA . ASP B 1 59 ? -2.059 -3.762 -23.078 1 95.44 59 ASP B CA 1
ATOM 2420 C C . ASP B 1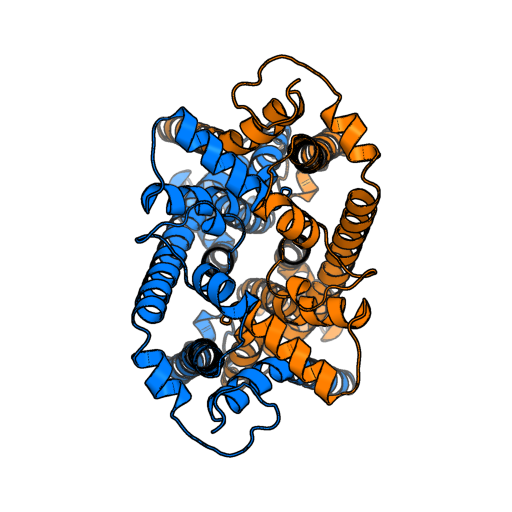 59 ? -2.295 -3.846 -21.578 1 95.44 59 ASP B C 1
ATOM 2422 O O . ASP B 1 59 ? -3.07 -3.064 -21.016 1 95.44 59 ASP B O 1
ATOM 2426 N N . SER B 1 60 ? -1.63 -4.742 -20.891 1 96.44 60 SER B N 1
ATOM 2427 C CA . SER B 1 60 ? -1.754 -4.902 -19.453 1 96.44 60 SER B CA 1
ATOM 2428 C C . SER B 1 60 ? -1.201 -3.688 -18.719 1 96.44 60 SER B C 1
ATOM 2430 O O . SER B 1 60 ? -1.717 -3.307 -17.656 1 96.44 60 SER B O 1
ATOM 2432 N N . LEU B 1 61 ? -0.134 -3.123 -19.281 1 94.81 61 LEU B N 1
ATOM 2433 C CA . LEU B 1 61 ? 0.435 -1.919 -18.688 1 94.81 61 LEU B CA 1
ATOM 2434 C C . LEU B 1 61 ? -0.545 -0.754 -18.781 1 94.81 61 LEU B C 1
ATOM 2436 O O . LEU B 1 61 ? -0.767 -0.048 -17.797 1 94.81 61 LEU B O 1
ATOM 2440 N N . VAL B 1 62 ? -1.101 -0.538 -19.922 1 96 62 VAL B N 1
ATOM 2441 C CA . VAL B 1 62 ? -2.066 0.538 -20.109 1 96 62 VAL B CA 1
ATOM 2442 C C . VAL B 1 62 ? -3.27 0.331 -19.203 1 96 62 VAL B C 1
ATOM 2444 O O . VAL B 1 62 ? -3.725 1.27 -18.547 1 96 62 VAL B O 1
ATOM 2447 N N . LEU B 1 63 ? -3.732 -0.86 -19.094 1 97.75 63 LEU B N 1
ATOM 2448 C CA . LEU B 1 63 ? -4.848 -1.188 -18.219 1 97.75 63 LEU B CA 1
ATOM 2449 C C . LEU B 1 63 ? -4.5 -0.875 -16.766 1 97.75 63 LEU B C 1
ATOM 2451 O O . LEU B 1 63 ? -5.289 -0.243 -16.062 1 97.75 63 LEU B O 1
ATOM 2455 N N . SER B 1 64 ? -3.336 -1.344 -16.344 1 97.31 64 SER B N 1
ATOM 2456 C CA . SER B 1 64 ? -2.928 -1.151 -14.953 1 97.31 64 SER B CA 1
ATOM 2457 C C . SER B 1 64 ? -2.812 0.331 -14.617 1 97.31 64 SER B C 1
ATOM 2459 O O . SER B 1 64 ? -3.205 0.753 -13.523 1 97.31 64 SER B O 1
ATOM 2461 N N . LEU B 1 65 ? -2.285 1.115 -15.578 1 96.25 65 LEU B N 1
ATOM 2462 C CA . LEU B 1 65 ? -2.143 2.549 -15.352 1 96.25 65 LEU B CA 1
ATOM 2463 C C . LEU B 1 65 ? -3.506 3.227 -15.289 1 96.25 65 LEU B C 1
ATOM 2465 O O . LEU B 1 65 ? -3.754 4.047 -14.398 1 96.25 65 LEU B O 1
ATOM 2469 N N . GLN B 1 66 ? -4.383 2.885 -16.188 1 97.94 66 GLN B N 1
ATOM 2470 C CA . GLN B 1 66 ? -5.73 3.449 -16.188 1 97.94 66 GLN B CA 1
ATOM 2471 C C . GLN B 1 66 ? -6.496 3.062 -14.93 1 97.94 66 GLN B C 1
ATOM 2473 O O . GLN B 1 66 ? -7.168 3.898 -14.32 1 97.94 66 GLN B O 1
ATOM 2478 N N . LEU B 1 67 ? -6.371 1.848 -14.586 1 98.44 67 LEU B N 1
ATOM 2479 C CA . LEU B 1 67 ? -7.023 1.347 -13.375 1 98.44 67 LEU B CA 1
ATOM 2480 C C . LEU B 1 67 ? -6.508 2.074 -12.141 1 98.44 67 LEU B C 1
ATOM 2482 O O . LEU B 1 67 ? -7.293 2.5 -11.289 1 98.44 67 LEU B O 1
ATOM 2486 N N . ALA B 1 68 ? -5.207 2.195 -12.062 1 97.94 68 ALA B N 1
ATOM 2487 C CA . ALA B 1 68 ? -4.586 2.838 -10.906 1 97.94 68 ALA B CA 1
ATOM 2488 C C . ALA B 1 68 ? -5.047 4.285 -10.773 1 97.94 68 ALA B C 1
ATOM 2490 O O . ALA B 1 68 ? -5.355 4.746 -9.672 1 97.94 68 ALA B O 1
ATOM 2491 N N . VAL B 1 69 ? -5.098 5.016 -11.867 1 98 69 VAL B N 1
ATOM 2492 C CA . VAL B 1 69 ? -5.516 6.414 -11.852 1 98 69 VAL B CA 1
ATOM 2493 C C . VAL B 1 69 ? -6.984 6.508 -11.445 1 98 69 VAL B C 1
ATOM 2495 O O . VAL B 1 69 ? -7.352 7.309 -10.586 1 98 69 VAL B O 1
ATOM 2498 N N . LEU B 1 70 ? -7.789 5.684 -12.031 1 98.69 70 LEU B N 1
ATOM 2499 C CA . LEU B 1 70 ? -9.227 5.703 -11.75 1 98.69 70 LEU B CA 1
ATOM 2500 C C . LEU B 1 70 ? -9.5 5.359 -10.289 1 98.69 70 LEU B C 1
ATOM 2502 O O . LEU B 1 70 ? -10.242 6.07 -9.609 1 98.69 70 LEU B O 1
ATOM 2506 N N . VAL B 1 71 ? -8.898 4.34 -9.805 1 98.62 71 VAL B N 1
ATOM 2507 C CA . VAL B 1 71 ? -9.117 3.879 -8.438 1 98.62 71 VAL B CA 1
ATOM 2508 C C . VAL B 1 71 ? -8.578 4.914 -7.457 1 98.62 71 VAL B C 1
ATOM 2510 O O . VAL B 1 71 ? -9.18 5.16 -6.41 1 98.62 71 VAL B O 1
ATOM 2513 N N . ALA B 1 72 ? -7.441 5.508 -7.816 1 98.38 72 ALA B N 1
ATOM 2514 C CA . ALA B 1 72 ? -6.859 6.527 -6.945 1 98.38 72 ALA B CA 1
ATOM 2515 C C . ALA B 1 72 ? -7.797 7.723 -6.801 1 98.38 72 ALA B C 1
ATOM 2517 O O . ALA B 1 72 ? -8.047 8.195 -5.688 1 98.38 72 ALA B O 1
ATOM 2518 N N . VAL B 1 73 ? -8.359 8.211 -7.879 1 98.5 73 VAL B N 1
ATOM 2519 C CA . VAL B 1 73 ? -9.227 9.391 -7.871 1 98.5 73 VAL B CA 1
ATOM 2520 C C . VAL B 1 73 ? -10.516 9.078 -7.113 1 98.5 73 VAL B C 1
ATOM 2522 O O . VAL B 1 73 ? -10.914 9.828 -6.227 1 98.5 73 VAL B O 1
ATOM 2525 N N . VAL B 1 74 ? -11.086 7.957 -7.379 1 98 74 VAL B N 1
ATOM 2526 C CA . VAL B 1 74 ? -12.375 7.609 -6.781 1 98 74 VAL B CA 1
ATOM 2527 C C . VAL B 1 74 ? -12.188 7.297 -5.297 1 98 74 VAL B C 1
ATOM 2529 O O . VAL B 1 74 ? -12.945 7.77 -4.453 1 98 74 VAL B O 1
ATOM 2532 N N . SER B 1 75 ? -11.156 6.512 -4.953 1 97.88 75 SER B N 1
ATOM 2533 C CA . SER B 1 75 ? -10.938 6.152 -3.557 1 97.88 75 SER B CA 1
ATOM 2534 C C . SER B 1 75 ? -10.578 7.379 -2.723 1 97.88 75 SER B C 1
ATOM 2536 O O . SER B 1 75 ? -11 7.496 -1.571 1 97.88 75 SER B O 1
ATOM 2538 N N . THR B 1 76 ? -9.781 8.266 -3.295 1 97.44 76 THR B N 1
ATOM 2539 C CA . THR B 1 76 ? -9.414 9.477 -2.562 1 97.44 76 THR B CA 1
ATOM 2540 C C . THR B 1 76 ? -10.641 10.359 -2.338 1 97.44 76 THR B C 1
ATOM 2542 O O . THR B 1 76 ? -10.852 10.859 -1.233 1 97.44 76 THR B O 1
ATOM 2545 N N . ALA B 1 77 ? -11.461 10.531 -3.375 1 96.69 77 ALA B N 1
ATOM 2546 C CA . ALA B 1 77 ? -12.664 11.344 -3.258 1 96.69 77 ALA B CA 1
ATOM 2547 C C . ALA B 1 77 ? -13.633 10.75 -2.234 1 96.69 77 ALA B C 1
ATOM 2549 O O . ALA B 1 77 ? -14.055 11.438 -1.304 1 96.69 77 ALA B O 1
ATOM 2550 N N . LEU B 1 78 ? -13.906 9.508 -2.375 1 95.25 78 LEU B N 1
ATOM 2551 C CA . LEU B 1 78 ? -14.852 8.852 -1.481 1 95.25 78 LEU B CA 1
ATOM 2552 C C . LEU B 1 78 ? -14.266 8.703 -0.081 1 95.25 78 LEU B C 1
ATOM 2554 O O . LEU B 1 78 ? -14.992 8.797 0.912 1 95.25 78 LEU B O 1
ATOM 2558 N N . GLY B 1 79 ? -12.945 8.391 -0.027 1 95 79 GLY B N 1
ATOM 2559 C CA . GLY B 1 79 ? -12.297 8.297 1.271 1 95 79 GLY B CA 1
ATOM 2560 C C . GLY B 1 79 ? -12.297 9.609 2.029 1 95 79 GLY B C 1
ATOM 2561 O O . GLY B 1 79 ? -12.453 9.633 3.252 1 95 79 GLY B O 1
ATOM 2562 N N . THR B 1 80 ? -12.086 10.672 1.301 1 94.56 80 THR B N 1
ATOM 2563 C CA . THR B 1 80 ? -12.148 11.992 1.906 1 94.56 80 THR B CA 1
ATOM 2564 C C . THR B 1 80 ? -13.555 12.281 2.428 1 94.56 80 THR B C 1
ATOM 2566 O O . THR B 1 80 ? -13.719 12.766 3.551 1 94.56 80 THR B O 1
ATOM 2569 N N . LEU B 1 81 ? -14.57 11.945 1.65 1 92.69 81 LEU B N 1
ATOM 2570 C CA . LEU B 1 81 ? -15.953 12.133 2.08 1 92.69 81 LEU B CA 1
ATOM 2571 C C . LEU B 1 81 ? -16.25 11.305 3.322 1 92.69 81 LEU B C 1
ATOM 2573 O O . LEU B 1 81 ? -16.922 11.773 4.242 1 92.69 81 LEU B O 1
ATOM 2577 N N . ALA B 1 82 ? -15.773 10.117 3.307 1 91.69 82 ALA B N 1
ATOM 2578 C CA . ALA B 1 82 ? -15.969 9.242 4.461 1 91.69 82 ALA B CA 1
ATOM 2579 C C . ALA B 1 82 ? -15.305 9.82 5.707 1 91.69 82 ALA B C 1
ATOM 2581 O O . ALA B 1 82 ? -15.883 9.797 6.793 1 91.69 82 ALA B O 1
ATOM 2582 N N . ALA B 1 83 ? -14.078 10.297 5.527 1 91.94 83 ALA B N 1
ATOM 2583 C CA . ALA B 1 83 ? -13.359 10.898 6.648 1 91.94 83 ALA B CA 1
ATOM 2584 C C . ALA B 1 83 ? -14.109 12.109 7.195 1 91.94 83 ALA B C 1
ATOM 2586 O O . ALA B 1 83 ? -14.211 12.289 8.414 1 91.94 83 ALA B O 1
ATOM 2587 N N . LEU B 1 84 ? -14.656 12.945 6.32 1 89.88 84 LEU B N 1
ATOM 2588 C CA . LEU B 1 84 ? -15.438 14.109 6.73 1 89.88 84 LEU B CA 1
ATOM 2589 C C . LEU B 1 84 ? -16.703 13.688 7.457 1 89.88 84 LEU B C 1
ATOM 2591 O O . LEU B 1 84 ? -17.094 14.305 8.453 1 89.88 84 LEU B O 1
ATOM 2595 N N . GLY B 1 85 ? -17.312 12.648 6.918 1 87.19 85 GLY B N 1
ATOM 2596 C CA . GLY B 1 85 ? -18.516 12.133 7.562 1 87.19 85 GLY B CA 1
ATOM 2597 C C . GLY B 1 85 ? -18.25 11.57 8.945 1 87.19 85 GLY B C 1
ATOM 2598 O O . GLY B 1 85 ? -19.047 11.781 9.867 1 87.19 85 GLY B O 1
ATOM 2599 N N . LEU B 1 86 ? -17.203 10.898 9.102 1 85.69 86 LEU B N 1
ATOM 2600 C CA . LEU B 1 86 ? -16.859 10.297 10.383 1 85.69 86 LEU B CA 1
ATOM 2601 C C . LEU B 1 86 ? -16.531 11.375 11.414 1 85.69 86 LEU B C 1
ATOM 2603 O O . LEU B 1 86 ? -16.766 11.18 12.609 1 85.69 86 LEU B O 1
ATOM 2607 N N . ARG B 1 87 ? -15.992 12.43 10.93 1 82.75 87 ARG B N 1
ATOM 2608 C CA . ARG B 1 87 ? -15.57 13.516 11.805 1 82.75 87 ARG B CA 1
ATOM 2609 C C . ARG B 1 87 ? -16.781 14.172 12.477 1 82.75 87 ARG B C 1
ATOM 2611 O O . ARG B 1 87 ? -16.656 14.742 13.562 1 82.75 87 ARG B O 1
ATOM 2618 N N . ILE B 1 88 ? -17.938 14.156 11.844 1 80.44 88 ILE B N 1
ATOM 2619 C CA . ILE B 1 88 ? -19.094 14.859 12.383 1 80.44 88 ILE B CA 1
ATOM 2620 C C . ILE B 1 88 ? -19.875 13.938 13.32 1 80.44 88 ILE B C 1
ATOM 2622 O O . ILE B 1 88 ? -20.797 14.375 14.016 1 80.44 88 ILE B O 1
ATOM 2626 N N . LEU B 1 89 ? -19.547 12.688 13.352 1 79 89 LEU B N 1
ATOM 2627 C CA . LEU B 1 89 ? -20.219 11.734 14.219 1 79 89 LEU B CA 1
ATOM 2628 C C . LEU B 1 89 ? -19.672 11.805 15.641 1 79 89 LEU B C 1
ATOM 2630 O O . LEU B 1 89 ? -18.594 12.359 15.859 1 79 89 LEU B O 1
ATOM 2634 N N . ARG B 1 90 ? -20.547 11.227 16.531 1 75 90 ARG B N 1
ATOM 2635 C CA . ARG B 1 90 ? -20.062 11.094 17.906 1 75 90 ARG B CA 1
ATOM 2636 C C . ARG B 1 90 ? -18.828 10.188 17.953 1 75 90 ARG B C 1
ATOM 2638 O O . ARG B 1 90 ? -18.688 9.281 17.125 1 75 90 ARG B O 1
ATOM 2645 N N . THR B 1 91 ? -18.156 10.391 18.969 1 72.62 91 THR B N 1
ATOM 2646 C CA . THR B 1 91 ? -16.844 9.758 19.062 1 72.62 91 THR B CA 1
ATOM 2647 C C . THR B 1 91 ? -16.969 8.242 19.016 1 72.62 91 THR B C 1
ATOM 2649 O O . THR B 1 91 ? -16.25 7.578 18.266 1 72.62 91 THR B O 1
ATOM 2652 N N . ARG B 1 92 ? -17.922 7.719 19.75 1 76.56 92 ARG B N 1
ATOM 2653 C CA . ARG B 1 92 ? -18.031 6.266 19.844 1 76.56 92 ARG B CA 1
ATOM 2654 C C . ARG B 1 92 ? -18.469 5.668 18.516 1 76.56 92 ARG B C 1
ATOM 2656 O O . ARG B 1 92 ? -17.938 4.656 18.062 1 76.56 92 ARG B O 1
ATOM 2663 N N . ALA B 1 93 ? -19.453 6.254 17.938 1 77.12 93 ALA B N 1
ATOM 2664 C CA . ALA B 1 93 ? -19.953 5.785 16.641 1 77.12 93 ALA B CA 1
ATOM 2665 C C . ALA B 1 93 ? -18.875 5.926 15.562 1 77.12 93 ALA B C 1
ATOM 2667 O O . ALA B 1 93 ? -18.719 5.043 14.711 1 77.12 93 ALA B O 1
ATOM 2668 N N . ALA B 1 94 ? -18.125 7 15.648 1 81.31 94 ALA B N 1
ATOM 2669 C CA . ALA B 1 94 ? -17.062 7.254 14.68 1 81.31 94 ALA B CA 1
ATOM 2670 C C . ALA B 1 94 ? -15.977 6.184 14.766 1 81.31 94 ALA B C 1
ATOM 2672 O O . ALA B 1 94 ? -15.516 5.68 13.742 1 81.31 94 ALA B O 1
ATOM 2673 N N . LEU B 1 95 ? -15.688 5.797 15.938 1 79.56 95 LEU B N 1
ATOM 2674 C CA . LEU B 1 95 ? -14.625 4.824 16.141 1 79.56 95 LEU B CA 1
ATOM 2675 C C . LEU B 1 95 ? -15.039 3.447 15.641 1 79.56 95 LEU B C 1
ATOM 2677 O O . LEU B 1 95 ? -14.25 2.748 15.008 1 79.56 95 LEU B O 1
ATOM 2681 N N . ARG B 1 96 ? -16.219 3.102 15.922 1 81.06 96 ARG B N 1
ATOM 2682 C CA . ARG B 1 96 ? -16.703 1.805 15.469 1 81.06 96 ARG B CA 1
ATOM 2683 C C . ARG B 1 96 ? -16.812 1.75 13.953 1 81.06 96 ARG B C 1
ATOM 2685 O O . ARG B 1 96 ? -16.391 0.771 13.328 1 81.06 96 ARG B O 1
ATOM 2692 N N . LEU B 1 97 ? -17.297 2.803 13.43 1 84.12 97 LEU B N 1
ATOM 2693 C CA . LEU B 1 97 ? -17.453 2.846 11.977 1 84.12 97 LEU B CA 1
ATOM 2694 C C . LEU B 1 97 ? -16.094 2.902 11.289 1 84.12 97 LEU B C 1
ATOM 2696 O O . LEU B 1 97 ? -15.906 2.303 10.227 1 84.12 97 LEU B O 1
ATOM 2700 N N . GLU B 1 98 ? -15.219 3.59 11.875 1 86 98 GLU B N 1
ATOM 2701 C CA . GLU B 1 98 ? -13.867 3.65 11.328 1 86 98 GLU B CA 1
ATOM 2702 C C . GLU B 1 98 ? -13.211 2.27 11.32 1 86 98 GLU B C 1
ATOM 2704 O O . GLU B 1 98 ? -12.594 1.88 10.328 1 86 98 GLU B O 1
ATOM 2709 N N . ALA B 1 99 ? -13.391 1.558 12.391 1 85 99 ALA B N 1
ATOM 2710 C CA . ALA B 1 99 ? -12.82 0.215 12.477 1 85 99 ALA B CA 1
ATOM 2711 C C . ALA B 1 99 ? -13.383 -0.691 11.383 1 85 99 ALA B C 1
ATOM 2713 O O . ALA B 1 99 ? -12.648 -1.465 10.773 1 85 99 ALA B O 1
ATOM 2714 N N . LEU B 1 100 ? -14.641 -0.553 11.148 1 86.62 100 LEU B N 1
ATOM 2715 C CA . LEU B 1 100 ? -15.289 -1.352 10.117 1 86.62 100 LEU B CA 1
ATOM 2716 C C . LEU B 1 100 ? -14.805 -0.935 8.727 1 86.62 100 LEU B C 1
ATOM 2718 O O . LEU B 1 100 ? -14.578 -1.785 7.863 1 86.62 100 LEU B O 1
ATOM 2722 N N . PHE B 1 101 ? -14.602 0.342 8.562 1 87.31 101 PHE B N 1
ATOM 2723 C CA . PHE B 1 101 ? -14.148 0.872 7.281 1 87.31 101 PHE B CA 1
ATOM 2724 C C . PHE B 1 101 ? -12.719 0.428 6.984 1 87.31 101 PHE B C 1
ATOM 2726 O O . PHE B 1 101 ? -12.352 0.225 5.828 1 87.31 101 PHE B O 1
ATOM 2733 N N . LEU B 1 102 ? -11.938 0.233 8.031 1 88.62 102 LEU B N 1
ATOM 2734 C CA . LEU B 1 102 ? -10.523 -0.074 7.855 1 88.62 102 LEU B CA 1
ATOM 2735 C C . LEU B 1 102 ? -10.289 -1.58 7.875 1 88.62 102 LEU B C 1
ATOM 2737 O O . LEU B 1 102 ? -9.195 -2.047 7.547 1 88.62 102 LEU B O 1
ATOM 2741 N N . ALA B 1 103 ? -11.297 -2.395 8.086 1 89.94 103 ALA B N 1
ATOM 2742 C CA . ALA B 1 103 ? -11.203 -3.84 8.273 1 89.94 103 ALA B CA 1
ATOM 2743 C C . ALA B 1 103 ? -10.609 -4.516 7.043 1 89.94 103 ALA B C 1
ATOM 2745 O O . ALA B 1 103 ? -9.836 -5.469 7.164 1 89.94 103 ALA B O 1
ATOM 2746 N N . PRO B 1 104 ? -10.906 -4.062 5.801 1 92.12 104 PRO B N 1
ATOM 2747 C CA . PRO B 1 104 ? -10.328 -4.719 4.625 1 92.12 104 PRO B CA 1
ATOM 2748 C C . PRO B 1 104 ? -8.805 -4.711 4.637 1 92.12 104 PRO B C 1
ATOM 2750 O O . PRO B 1 104 ? -8.172 -5.605 4.07 1 92.12 104 PRO B O 1
ATOM 2753 N N . LEU B 1 105 ? -8.188 -3.781 5.289 1 91.38 105 LEU B N 1
ATOM 2754 C CA . LEU B 1 105 ? -6.734 -3.641 5.297 1 91.38 105 LEU B CA 1
ATOM 2755 C C . LEU B 1 105 ? -6.086 -4.754 6.113 1 91.38 105 LEU B C 1
ATOM 2757 O O . LEU B 1 105 ? -4.879 -4.98 6.012 1 91.38 105 LEU B O 1
ATOM 2761 N N . ALA B 1 106 ? -6.91 -5.422 6.93 1 87.69 106 ALA B N 1
ATOM 2762 C CA . ALA B 1 106 ? -6.391 -6.477 7.801 1 87.69 106 ALA B CA 1
ATOM 2763 C C . ALA B 1 106 ? -6.41 -7.828 7.094 1 87.69 106 ALA B C 1
ATOM 2765 O O . ALA B 1 106 ? -5.766 -8.781 7.543 1 87.69 106 ALA B O 1
ATOM 2766 N N . VAL B 1 107 ? -7.09 -7.938 6.004 1 90.19 107 VAL B N 1
ATOM 2767 C CA . VAL B 1 107 ? -7.277 -9.195 5.297 1 90.19 107 VAL B CA 1
ATOM 2768 C C . VAL B 1 107 ? -6.332 -9.266 4.098 1 90.19 107 VAL B C 1
ATOM 2770 O O . VAL B 1 107 ? -6.262 -8.328 3.301 1 90.19 107 VAL B O 1
ATOM 2773 N N . PRO B 1 108 ? -5.59 -10.375 4.027 1 92 108 PRO B N 1
ATOM 2774 C CA . PRO B 1 108 ? -4.777 -10.508 2.818 1 92 108 PRO B CA 1
ATOM 2775 C C . PRO B 1 108 ? -5.594 -10.328 1.538 1 92 108 PRO B C 1
ATOM 2777 O O . PRO B 1 108 ? -6.707 -10.844 1.434 1 92 108 PRO B O 1
ATOM 2780 N N . HIS B 1 109 ? -5.047 -9.609 0.621 1 94.12 109 HIS B N 1
ATOM 2781 C CA . HIS B 1 109 ? -5.75 -9.312 -0.622 1 94.12 109 HIS B CA 1
ATOM 2782 C C . HIS B 1 109 ? -6.121 -10.586 -1.365 1 94.12 109 HIS B C 1
ATOM 2784 O O . HIS B 1 109 ? -7.156 -10.648 -2.029 1 94.12 109 HIS B O 1
ATOM 2790 N N . LEU B 1 110 ? -5.305 -11.625 -1.192 1 92.06 110 LEU B N 1
ATOM 2791 C CA . LEU B 1 110 ? -5.602 -12.906 -1.823 1 92.06 110 LEU B CA 1
ATOM 2792 C C . LEU B 1 110 ? -6.934 -13.461 -1.325 1 92.06 110 LEU B C 1
ATOM 2794 O O . LEU B 1 110 ? -7.727 -13.984 -2.111 1 92.06 110 LEU B O 1
ATOM 2798 N N . VAL B 1 111 ? -7.156 -13.328 -0.05 1 90.12 111 VAL B N 1
ATOM 2799 C CA . VAL B 1 111 ? -8.383 -13.82 0.564 1 90.12 111 VAL B CA 1
ATOM 2800 C C . VAL B 1 111 ? -9.57 -12.969 0.106 1 90.12 111 VAL B C 1
ATOM 2802 O O . VAL B 1 111 ? -10.641 -13.492 -0.205 1 90.12 111 VAL B O 1
ATOM 2805 N N . LEU B 1 112 ? -9.359 -11.703 0.004 1 93.62 112 LEU B N 1
ATOM 2806 C CA . LEU B 1 112 ? -10.414 -10.805 -0.458 1 93.62 112 LEU B CA 1
ATOM 2807 C C . LEU B 1 112 ? -10.75 -11.07 -1.923 1 93.62 112 LEU B C 1
ATOM 2809 O O . LEU B 1 112 ? -11.906 -10.961 -2.33 1 93.62 112 LEU B O 1
ATOM 2813 N N . GLY B 1 113 ? -9.703 -11.367 -2.676 1 93.25 113 GLY B N 1
ATOM 2814 C CA . GLY B 1 113 ? -9.938 -11.695 -4.074 1 93.25 113 GLY B CA 1
ATOM 2815 C C . GLY B 1 113 ? -10.891 -12.867 -4.254 1 93.25 113 GLY B C 1
ATOM 2816 O O . GLY B 1 113 ? -11.836 -12.789 -5.043 1 93.25 113 GLY B O 1
ATOM 2817 N N . VAL B 1 114 ? -10.656 -13.859 -3.504 1 89.56 114 VAL B N 1
ATOM 2818 C CA . VAL B 1 114 ? -11.516 -15.039 -3.561 1 89.56 114 VAL B CA 1
ATOM 2819 C C . VAL B 1 114 ? -12.914 -14.68 -3.078 1 89.56 114 VAL B C 1
ATOM 2821 O O . VAL B 1 114 ? -13.914 -15.109 -3.666 1 89.56 114 VAL B O 1
ATOM 2824 N N . ALA B 1 115 ? -12.961 -13.93 -2.037 1 90.56 115 ALA B N 1
ATOM 2825 C CA . ALA B 1 115 ? -14.258 -13.539 -1.477 1 90.56 115 ALA B CA 1
ATOM 2826 C C . ALA B 1 115 ? -15.055 -12.711 -2.475 1 90.56 115 ALA B C 1
ATOM 2828 O O . ALA B 1 115 ? -16.266 -12.891 -2.607 1 90.56 115 ALA B O 1
ATOM 2829 N N . ILE B 1 116 ? -14.422 -11.844 -3.152 1 93.81 116 ILE B N 1
ATOM 2830 C CA . ILE B 1 116 ? -15.086 -11 -4.137 1 93.81 116 ILE B CA 1
ATOM 2831 C C . ILE B 1 116 ? -15.586 -11.859 -5.297 1 93.81 116 ILE B C 1
ATOM 2833 O O . ILE B 1 116 ? -16.688 -11.641 -5.812 1 93.81 116 ILE B O 1
ATOM 2837 N N . LEU B 1 117 ? -14.758 -12.812 -5.676 1 91.5 117 LEU B N 1
ATOM 2838 C CA . LEU B 1 117 ? -15.188 -13.734 -6.719 1 91.5 117 LEU B CA 1
ATOM 2839 C C . LEU B 1 117 ? -16.469 -14.461 -6.312 1 91.5 117 LEU B C 1
ATOM 2841 O O . LEU B 1 117 ? -17.359 -14.656 -7.137 1 91.5 117 LEU B O 1
ATOM 2845 N N . GLN B 1 118 ? -16.578 -14.828 -5.062 1 87.62 118 GLN B N 1
ATOM 2846 C CA . GLN B 1 118 ? -17.781 -15.484 -4.566 1 87.62 118 GLN B CA 1
ATOM 2847 C C . GLN B 1 118 ? -18.969 -14.531 -4.586 1 87.62 118 GLN B C 1
ATOM 2849 O O . GLN B 1 118 ? -20.094 -14.93 -4.91 1 87.62 118 GLN B O 1
ATOM 2854 N N . VAL B 1 119 ? -18.766 -13.297 -4.246 1 90.56 119 VAL B N 1
ATOM 2855 C CA . VAL B 1 119 ? -19.828 -12.289 -4.227 1 90.56 119 VAL B CA 1
ATOM 2856 C C . VAL B 1 119 ? -20.359 -12.078 -5.641 1 90.56 119 VAL B C 1
ATOM 2858 O O . VAL B 1 119 ? -21.578 -12.078 -5.855 1 90.56 119 VAL B O 1
ATOM 2861 N N . ILE B 1 120 ? -19.453 -11.914 -6.59 1 93.38 120 ILE B N 1
ATOM 2862 C CA . ILE B 1 120 ? -19.938 -11.625 -7.938 1 93.38 120 ILE B CA 1
ATOM 2863 C C . ILE B 1 120 ? -20.625 -12.859 -8.516 1 93.38 120 ILE B C 1
ATOM 2865 O O . ILE B 1 120 ? -21.562 -12.742 -9.305 1 93.38 120 ILE B O 1
ATOM 2869 N N . GLY B 1 121 ? -20.141 -14.016 -8.156 1 90.88 121 GLY B N 1
ATOM 2870 C CA . GLY B 1 121 ? -20.844 -15.234 -8.531 1 90.88 121 GLY B CA 1
ATOM 2871 C C . GLY B 1 121 ? -22.266 -15.289 -7.992 1 90.88 121 GLY B C 1
ATOM 2872 O O . GLY B 1 121 ? -23.203 -15.641 -8.719 1 90.88 121 GLY B O 1
ATOM 2873 N N . LEU B 1 122 ? -22.469 -14.906 -6.785 1 87.38 122 LEU B N 1
ATOM 2874 C CA . LEU B 1 122 ? -23.766 -14.883 -6.137 1 87.38 122 LEU B CA 1
ATOM 2875 C C . LEU B 1 122 ? -24.703 -13.883 -6.816 1 87.38 122 LEU B C 1
ATOM 2877 O O . LEU B 1 122 ? -25.906 -14.094 -6.867 1 87.38 122 LEU B O 1
ATOM 2881 N N . LEU B 1 123 ? -24.094 -12.852 -7.328 1 92.31 123 LEU B N 1
ATOM 2882 C CA . LEU B 1 123 ? -24.891 -11.797 -7.953 1 92.31 123 LEU B CA 1
ATOM 2883 C C . LEU B 1 123 ? -25.094 -12.078 -9.438 1 92.31 123 LEU B C 1
ATOM 2885 O O . LEU B 1 123 ? -25.734 -11.297 -10.141 1 92.31 123 LEU B O 1
ATOM 2889 N N . GLY B 1 124 ? -24.516 -13.195 -9.883 1 93.81 124 GLY B N 1
ATOM 2890 C CA . GLY B 1 124 ? -24.641 -13.57 -11.289 1 93.81 124 GLY B CA 1
ATOM 2891 C C . GLY B 1 124 ? -23.828 -12.688 -12.211 1 93.81 124 GLY B C 1
ATOM 2892 O O . GLY B 1 124 ? -24.156 -12.531 -13.383 1 93.81 124 GLY B O 1
ATOM 2893 N N . LEU B 1 125 ? -22.875 -12.102 -11.641 1 95.44 125 LEU B N 1
ATOM 2894 C CA . LEU B 1 125 ? -22 -11.234 -12.438 1 95.44 125 LEU B CA 1
ATOM 2895 C C . LEU B 1 125 ? -20.75 -11.977 -12.859 1 95.44 125 LEU B C 1
ATOM 2897 O O . LEU B 1 125 ? -20.359 -12.977 -12.242 1 95.44 125 LEU B O 1
ATOM 2901 N N . GLY B 1 126 ? -20.141 -11.547 -13.953 1 95.69 126 GLY B N 1
ATOM 2902 C CA . GLY B 1 126 ? -18.844 -12.047 -14.391 1 95.69 126 GLY B CA 1
ATOM 2903 C C . GLY B 1 126 ? -17.703 -11.07 -14.133 1 95.69 126 GLY B C 1
ATOM 2904 O O . GLY B 1 126 ? -17.953 -9.914 -13.781 1 95.69 126 GLY B O 1
ATOM 2905 N N . VAL B 1 127 ? -16.547 -11.594 -14.227 1 96.81 127 VAL B N 1
ATOM 2906 C CA . VAL B 1 127 ? -15.359 -10.742 -14.125 1 96.81 127 VAL B CA 1
ATOM 2907 C C . VAL B 1 127 ? -15.398 -9.672 -15.219 1 96.81 127 VAL B C 1
ATOM 2909 O O . VAL B 1 127 ? -15.734 -9.969 -16.375 1 96.81 127 VAL B O 1
ATOM 2912 N N . SER B 1 128 ? -15.25 -8.477 -14.828 1 97.81 128 SER B N 1
ATOM 2913 C CA . SER B 1 128 ? -15.266 -7.324 -15.727 1 97.81 128 SER B CA 1
ATOM 2914 C C . SER B 1 128 ? -14.461 -6.16 -15.148 1 97.81 128 SER B C 1
ATOM 2916 O O . SER B 1 128 ? -14.039 -6.203 -13.992 1 97.81 128 SER B O 1
ATOM 2918 N N . LEU B 1 129 ? -14.242 -5.188 -16.016 1 97.62 129 LEU B N 1
ATOM 2919 C CA . LEU B 1 129 ? -13.469 -4.031 -15.578 1 97.62 129 LEU B CA 1
ATOM 2920 C C . LEU B 1 129 ? -14.156 -3.334 -14.406 1 97.62 129 LEU B C 1
ATOM 2922 O O . LEU B 1 129 ? -13.508 -3 -13.414 1 97.62 129 LEU B O 1
ATOM 2926 N N . PRO B 1 130 ? -15.5 -3.154 -14.43 1 97.81 130 PRO B N 1
ATOM 2927 C CA . PRO B 1 130 ? -16.156 -2.545 -13.266 1 97.81 130 PRO B CA 1
ATOM 2928 C C . PRO B 1 130 ? -15.984 -3.379 -12 1 97.81 130 PRO B C 1
ATOM 2930 O O . PRO B 1 130 ? -15.844 -2.826 -10.906 1 97.81 130 PRO B O 1
ATOM 2933 N N . VAL B 1 131 ? -15.992 -4.668 -12.133 1 97.81 131 VAL B N 1
ATOM 2934 C CA . VAL B 1 131 ? -15.805 -5.551 -10.992 1 97.81 131 VAL B CA 1
ATOM 2935 C C . VAL B 1 131 ? -14.383 -5.406 -10.453 1 97.81 131 VAL B C 1
ATOM 2937 O O . VAL B 1 131 ? -14.172 -5.367 -9.234 1 97.81 131 VAL B O 1
ATOM 2940 N N . LEU B 1 132 ? -13.406 -5.332 -11.359 1 98.56 132 LEU B N 1
ATOM 2941 C CA . LEU B 1 132 ? -12.016 -5.133 -10.961 1 98.56 132 LEU B CA 1
ATOM 2942 C C . LEU B 1 132 ? -11.836 -3.791 -10.266 1 98.56 132 LEU B C 1
ATOM 2944 O O . LEU B 1 132 ? -11.141 -3.703 -9.25 1 98.56 132 LEU B O 1
ATOM 2948 N N . VAL B 1 133 ? -12.461 -2.746 -10.789 1 98.56 133 VAL B N 1
ATOM 2949 C CA . VAL B 1 133 ? -12.422 -1.428 -10.164 1 98.56 133 VAL B CA 1
ATOM 2950 C C . VAL B 1 133 ? -13.016 -1.505 -8.758 1 98.56 133 VAL B C 1
ATOM 2952 O O . VAL B 1 133 ? -12.422 -1.004 -7.801 1 98.56 133 VAL B O 1
ATOM 2955 N N . ALA B 1 134 ? -14.109 -2.164 -8.648 1 97.88 134 ALA B N 1
ATOM 2956 C CA . ALA B 1 134 ? -14.773 -2.314 -7.355 1 97.88 134 ALA B CA 1
ATOM 2957 C C . ALA B 1 134 ? -13.883 -3.064 -6.367 1 97.88 134 ALA B C 1
ATOM 2959 O O . ALA B 1 134 ? -13.805 -2.697 -5.191 1 97.88 134 ALA B O 1
ATOM 2960 N N . GLY B 1 135 ? -13.289 -4.125 -6.84 1 98.12 135 GLY B N 1
ATOM 2961 C CA . GLY B 1 135 ? -12.375 -4.879 -5.996 1 98.12 135 GLY B CA 1
ATOM 2962 C C . GLY B 1 135 ? -11.234 -4.039 -5.453 1 98.12 135 GLY B C 1
ATOM 2963 O O . GLY B 1 135 ? -10.906 -4.117 -4.27 1 98.12 135 GLY B O 1
ATOM 2964 N N . HIS B 1 136 ? -10.648 -3.252 -6.312 1 98.56 136 HIS B N 1
ATOM 2965 C CA . HIS B 1 136 ? -9.555 -2.393 -5.883 1 98.56 136 HIS B CA 1
ATOM 2966 C C . HIS B 1 136 ? -10.039 -1.302 -4.938 1 98.56 136 HIS B C 1
ATOM 2968 O O . HIS B 1 136 ? -9.312 -0.884 -4.035 1 98.56 136 HIS B O 1
ATOM 2974 N N . LEU B 1 137 ? -11.266 -0.845 -5.129 1 98.06 137 LEU B N 1
ATOM 2975 C CA . LEU B 1 137 ? -11.797 0.172 -4.23 1 98.06 137 LEU B CA 1
ATOM 2976 C C . LEU B 1 137 ? -11.977 -0.384 -2.822 1 98.06 137 LEU B C 1
ATOM 2978 O O . LEU B 1 137 ? -11.844 0.349 -1.839 1 98.06 137 LEU B O 1
ATOM 2982 N N . VAL B 1 138 ? -12.211 -1.666 -2.697 1 97.19 138 VAL B N 1
ATOM 2983 C CA . VAL B 1 138 ? -12.375 -2.301 -1.396 1 97.19 138 VAL B CA 1
ATOM 2984 C C . VAL B 1 138 ? -11.102 -2.139 -0.571 1 97.19 138 VAL B C 1
ATOM 2986 O O . VAL B 1 138 ? -11.164 -1.959 0.648 1 97.19 138 VAL B O 1
ATOM 2989 N N . ILE B 1 139 ? -9.969 -2.133 -1.204 1 95.94 139 ILE B N 1
ATOM 2990 C CA . ILE B 1 139 ? -8.719 -2.102 -0.453 1 95.94 139 ILE B CA 1
ATOM 2991 C C . ILE B 1 139 ? -8.156 -0.684 -0.451 1 95.94 139 ILE B C 1
ATOM 2993 O O . ILE B 1 139 ? -7.473 -0.282 0.494 1 95.94 139 ILE B O 1
ATOM 2997 N N . CYS B 1 140 ? -8.445 0.159 -1.396 1 97.81 140 CYS B N 1
ATOM 2998 C CA . CYS B 1 140 ? -7.84 1.478 -1.533 1 97.81 140 CYS B CA 1
ATOM 2999 C C . CYS B 1 140 ? -8.617 2.523 -0.746 1 97.81 140 CYS B C 1
ATOM 3001 O O . CYS B 1 140 ? -8.031 3.457 -0.195 1 97.81 140 CYS B O 1
ATOM 3003 N N . LEU B 1 141 ? -9.945 2.338 -0.602 1 96.88 141 LEU B N 1
ATOM 3004 C CA . LEU B 1 141 ? -10.781 3.297 0.109 1 96.88 141 LEU B CA 1
ATOM 3005 C C . LEU B 1 141 ? -10.328 3.443 1.558 1 96.88 141 LEU B C 1
ATOM 3007 O O . LEU B 1 141 ? -10.18 4.562 2.055 1 96.88 141 LEU B O 1
ATOM 3011 N N . PRO B 1 142 ? -10.07 2.354 2.195 1 95.25 142 PRO B N 1
ATOM 3012 C CA . PRO B 1 142 ? -9.648 2.469 3.592 1 95.25 142 PRO B CA 1
ATOM 3013 C C . PRO B 1 142 ? -8.32 3.211 3.744 1 95.25 142 PRO B C 1
ATOM 3015 O O . PRO B 1 142 ? -8.125 3.941 4.719 1 95.25 142 PRO B O 1
ATOM 3018 N N . TYR B 1 143 ? -7.375 3.043 2.799 1 94.75 143 TYR B N 1
ATOM 3019 C CA . TYR B 1 143 ? -6.117 3.785 2.842 1 94.75 143 TYR B CA 1
ATOM 3020 C C . TYR B 1 143 ? -6.371 5.289 2.789 1 94.75 143 TYR B C 1
ATOM 3022 O O . TYR B 1 143 ? -5.844 6.039 3.611 1 94.75 143 TYR B O 1
ATOM 3030 N N . ALA B 1 144 ? -7.188 5.656 1.84 1 95.81 144 ALA B N 1
ATOM 3031 C CA . ALA B 1 144 ? -7.496 7.074 1.665 1 95.81 144 ALA B CA 1
ATOM 3032 C C . ALA B 1 144 ? -8.188 7.641 2.9 1 95.81 144 ALA B C 1
ATOM 3034 O O . ALA B 1 144 ? -7.832 8.719 3.385 1 95.81 144 ALA B O 1
ATOM 3035 N N . THR B 1 145 ? -9.148 6.922 3.377 1 93.62 145 THR B N 1
ATOM 3036 C CA . THR B 1 145 ? -9.906 7.359 4.543 1 93.62 145 THR B CA 1
ATOM 3037 C C . THR B 1 145 ? -8.984 7.527 5.75 1 93.62 145 THR B C 1
ATOM 3039 O O . THR B 1 145 ? -9.047 8.539 6.449 1 93.62 145 THR B O 1
ATOM 3042 N N . ARG B 1 146 ? -8.125 6.574 5.938 1 91.06 146 ARG B N 1
ATOM 3043 C CA . ARG B 1 146 ? -7.227 6.602 7.09 1 91.06 146 ARG B CA 1
ATOM 3044 C C . ARG B 1 146 ? -6.273 7.789 7.012 1 91.06 146 ARG B C 1
ATOM 3046 O O . ARG B 1 146 ? -6.012 8.453 8.016 1 91.06 146 ARG B O 1
ATOM 3053 N N . LEU B 1 147 ? -5.766 8.039 5.871 1 93.06 147 LEU B N 1
ATOM 3054 C CA . LEU B 1 147 ? -4.816 9.133 5.699 1 93.06 147 LEU B CA 1
ATOM 3055 C C . LEU B 1 147 ? -5.492 10.484 5.957 1 93.06 147 LEU B C 1
ATOM 3057 O O . LEU B 1 147 ? -4.934 11.336 6.648 1 93.06 147 LEU B O 1
ATOM 3061 N N . VAL B 1 148 ? -6.68 10.641 5.504 1 92.81 148 VAL B N 1
ATOM 3062 C CA . VAL B 1 148 ? -7.383 11.906 5.652 1 92.81 148 VAL B CA 1
ATOM 3063 C C . VAL B 1 148 ? -7.84 12.078 7.102 1 92.81 148 VAL B C 1
ATOM 3065 O O . VAL B 1 148 ? -7.754 13.172 7.664 1 92.81 148 VAL B O 1
ATOM 3068 N N . ILE B 1 149 ? -8.289 11.016 7.719 1 90.62 149 ILE B N 1
ATOM 3069 C CA . ILE B 1 149 ? -8.664 11.062 9.125 1 90.62 149 ILE B CA 1
ATOM 3070 C C . ILE B 1 149 ? -7.473 11.531 9.961 1 90.62 149 ILE B C 1
ATOM 3072 O O . ILE B 1 149 ? -7.621 12.391 10.844 1 90.62 149 ILE B O 1
ATOM 3076 N N . ALA B 1 150 ? -6.352 10.984 9.688 1 87.44 150 ALA B N 1
ATOM 3077 C CA . ALA B 1 150 ? -5.148 11.344 10.438 1 87.44 150 ALA B CA 1
ATOM 3078 C C . ALA B 1 150 ? -4.836 12.828 10.297 1 87.44 150 ALA B C 1
ATOM 3080 O O . ALA B 1 150 ? -4.449 13.484 11.273 1 87.44 150 ALA B O 1
ATOM 3081 N N . ALA B 1 151 ? -4.996 13.336 9.141 1 88.44 151 ALA B N 1
ATOM 3082 C CA . ALA B 1 151 ? -4.742 14.75 8.898 1 88.44 151 ALA B CA 1
ATOM 3083 C C . ALA B 1 151 ? -5.785 15.625 9.594 1 88.44 151 ALA B C 1
ATOM 3085 O O . ALA B 1 151 ? -5.445 16.641 10.195 1 88.44 151 ALA B O 1
ATOM 3086 N N . LEU B 1 152 ? -7 15.234 9.57 1 89.5 152 LEU B N 1
ATOM 3087 C CA . LEU B 1 152 ? -8.086 16.031 10.133 1 89.5 152 LEU B CA 1
ATOM 3088 C C . LEU B 1 152 ? -8 16.062 11.656 1 89.5 152 LEU B C 1
ATOM 3090 O O . LEU B 1 152 ? -8.484 17 12.289 1 89.5 152 LEU B O 1
ATOM 3094 N N . ALA B 1 153 ? -7.418 15.078 12.18 1 84.5 153 ALA B N 1
ATOM 3095 C CA . ALA B 1 153 ? -7.27 14.992 13.633 1 84.5 153 ALA B CA 1
ATOM 3096 C C . ALA B 1 153 ? -6.344 16.078 14.156 1 84.5 153 ALA B C 1
ATOM 3098 O O . ALA B 1 153 ? -6.332 16.375 15.352 1 84.5 153 ALA B O 1
ATOM 3099 N N . THR B 1 154 ? -5.625 16.734 13.281 1 84.38 154 THR B N 1
ATOM 3100 C CA . THR B 1 154 ? -4.637 17.719 13.727 1 84.38 154 THR B CA 1
ATOM 3101 C C . THR B 1 154 ? -5.145 19.141 13.508 1 84.38 154 THR B C 1
ATOM 3103 O O . THR B 1 154 ? -4.469 20.109 13.852 1 84.38 154 THR B O 1
ATOM 3106 N N . ILE B 1 155 ? -6.309 19.203 13 1 86.12 155 ILE B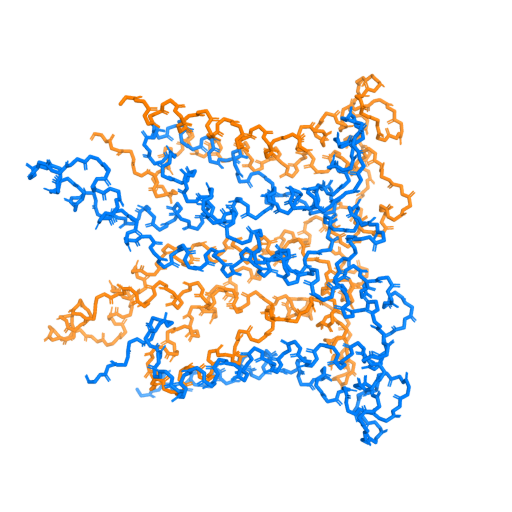 N 1
ATOM 3107 C CA . ILE B 1 155 ? -6.848 20.531 12.734 1 86.12 155 ILE B CA 1
ATOM 3108 C C . ILE B 1 155 ? -7.176 21.234 14.055 1 86.12 155 ILE B C 1
ATOM 3110 O O . ILE B 1 155 ? -7.68 20.609 14.984 1 86.12 155 ILE B O 1
ATOM 3114 N N . ASP B 1 156 ? -6.801 22.469 14.109 1 82.12 156 ASP B N 1
ATOM 3115 C CA . ASP B 1 156 ? -7.195 23.297 15.25 1 82.12 156 ASP B CA 1
ATOM 3116 C C . ASP B 1 156 ? -8.695 23.578 15.227 1 82.12 156 ASP B C 1
ATOM 3118 O O . ASP B 1 156 ? -9.18 24.297 14.344 1 82.12 156 ASP B O 1
ATOM 3122 N N . PRO B 1 157 ? -9.359 23.047 16.219 1 82.5 157 PRO B N 1
ATOM 3123 C CA . PRO B 1 157 ? -10.805 23.297 16.234 1 82.5 157 PRO B CA 1
ATOM 3124 C C . PRO B 1 157 ? -11.148 24.781 16.312 1 82.5 157 PRO B C 1
ATOM 3126 O O . PRO B 1 157 ? -12.227 25.188 15.867 1 82.5 157 PRO B O 1
ATOM 3129 N N . ASN B 1 158 ? -10.25 25.547 16.812 1 87.81 158 ASN B N 1
ATOM 3130 C CA . ASN B 1 158 ? -10.492 26.984 16.953 1 87.81 158 ASN B CA 1
ATOM 3131 C C . ASN B 1 158 ? -10.547 27.672 15.586 1 87.81 158 ASN B C 1
ATOM 3133 O O . ASN B 1 158 ? -11.266 28.656 15.406 1 87.81 158 ASN B O 1
ATOM 3137 N N . ALA B 1 159 ? -9.797 27.125 14.703 1 86.81 159 ALA B N 1
ATOM 3138 C CA . ALA B 1 159 ? -9.82 27.688 13.352 1 86.81 159 ALA B CA 1
ATOM 3139 C C . ALA B 1 159 ? -11.188 27.516 12.711 1 86.81 159 ALA B C 1
ATOM 3141 O O . ALA B 1 159 ? -11.727 28.438 12.102 1 86.81 159 ALA B O 1
ATOM 3142 N N . GLU B 1 160 ? -11.719 26.375 12.875 1 88 160 GLU B N 1
ATOM 3143 C CA . GLU B 1 160 ? -13.047 26.109 12.32 1 88 160 GLU B CA 1
ATOM 3144 C C . GLU B 1 160 ? -14.125 26.891 13.062 1 88 160 GLU B C 1
ATOM 3146 O O . GLU B 1 160 ? -15.047 27.422 12.445 1 88 160 GLU B O 1
ATOM 3151 N N . ARG B 1 161 ? -14.016 27.031 14.312 1 88.94 161 ARG B N 1
ATOM 3152 C CA . ARG B 1 161 ? -14.961 27.766 15.141 1 88.94 161 ARG B CA 1
ATOM 3153 C C . ARG B 1 161 ? -14.938 29.25 14.82 1 88.94 161 ARG B C 1
ATOM 3155 O O . ARG B 1 161 ? -15.984 29.906 14.789 1 88.94 161 ARG B O 1
ATOM 3162 N N . ALA B 1 162 ? -13.766 29.719 14.648 1 90.88 162 ALA B N 1
ATOM 3163 C CA . ALA B 1 162 ? -13.617 31.125 14.32 1 90.88 162 ALA B CA 1
ATOM 3164 C C . ALA B 1 162 ? -14.375 31.484 13.047 1 90.88 162 ALA B C 1
ATOM 3166 O O . ALA B 1 162 ? -15.086 32.5 12.992 1 90.88 162 ALA B O 1
ATOM 3167 N N . ALA B 1 163 ? -14.266 30.625 12.125 1 89.44 163 ALA B N 1
ATOM 3168 C CA . ALA B 1 163 ? -14.977 30.859 10.867 1 89.44 163 ALA B CA 1
ATOM 3169 C C . ALA B 1 163 ? -16.484 30.797 11.078 1 89.44 163 ALA B C 1
ATOM 3171 O O . ALA B 1 163 ? -17.219 31.625 10.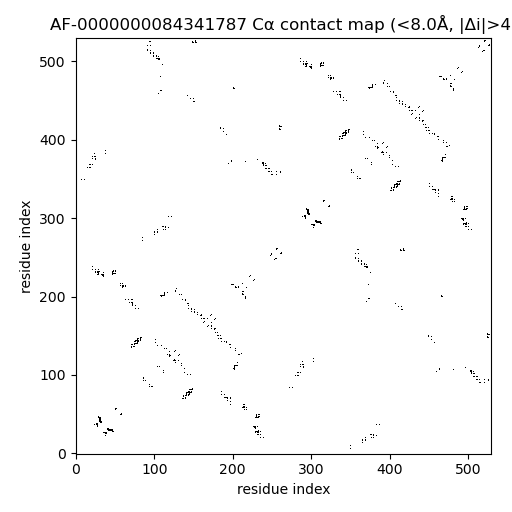531 1 89.44 163 ALA B O 1
ATOM 3172 N N . ALA B 1 164 ? -16.891 29.906 11.898 1 87.31 164 ALA B N 1
ATOM 3173 C CA . ALA B 1 164 ? -18.312 29.734 12.18 1 87.31 164 ALA B CA 1
ATOM 3174 C C . ALA B 1 164 ? -18.859 30.938 12.945 1 87.31 164 ALA B C 1
ATOM 3176 O O . ALA B 1 164 ? -19.984 31.375 12.695 1 87.31 164 ALA B O 1
ATOM 3177 N N . VAL B 1 165 ? -18.125 31.453 13.789 1 90.94 165 VAL B N 1
ATOM 3178 C CA . VAL B 1 165 ? -18.547 32.594 14.602 1 90.94 165 VAL B CA 1
ATOM 3179 C C . VAL B 1 165 ? -18.688 33.844 13.719 1 90.94 165 VAL B C 1
ATOM 3181 O O . VAL B 1 165 ? -19.562 34.656 13.945 1 90.94 165 VAL B O 1
ATOM 3184 N N . LEU B 1 166 ? -17.922 33.875 12.719 1 93.38 166 LEU B N 1
ATOM 3185 C CA . LEU B 1 166 ? -17.969 35 11.789 1 93.38 166 LEU B CA 1
ATOM 3186 C C . LEU B 1 166 ? -19.094 34.812 10.773 1 93.38 166 LEU B C 1
ATOM 3188 O O . LEU B 1 166 ? -19.266 35.656 9.883 1 93.38 166 LEU B O 1
ATOM 3192 N N . GLY B 1 167 ? -19.844 33.75 10.883 1 91.69 167 GLY B N 1
ATOM 3193 C CA . GLY B 1 167 ? -21.047 33.562 10.094 1 91.69 167 GLY B CA 1
ATOM 3194 C C . GLY B 1 167 ? -20.844 32.656 8.906 1 91.69 167 GLY B C 1
ATOM 3195 O O . GLY B 1 167 ? -21.75 32.5 8.07 1 91.69 167 GLY B O 1
ATOM 3196 N N . ALA B 1 168 ? -19.703 32.031 8.867 1 92.44 168 ALA B N 1
ATOM 3197 C CA . ALA B 1 168 ? -19.453 31.125 7.742 1 92.44 168 ALA B CA 1
ATOM 3198 C C . ALA B 1 168 ? -20.359 29.891 7.82 1 92.44 168 ALA B C 1
ATOM 3200 O O . ALA B 1 168 ? -20.594 29.359 8.906 1 92.44 168 ALA B O 1
ATOM 3201 N N . SER B 1 169 ? -20.875 29.484 6.641 1 93.5 169 SER B N 1
ATOM 3202 C CA . SER B 1 169 ? -21.672 28.266 6.566 1 93.5 169 SER B CA 1
ATOM 3203 C C . SER B 1 169 ? -20.812 27.031 6.746 1 93.5 169 SER B C 1
ATOM 3205 O O . SER B 1 169 ? -19.594 27.078 6.547 1 93.5 169 SER B O 1
ATOM 3207 N N . PRO B 1 170 ? -21.391 25.953 7.129 1 89.06 170 PRO B N 1
ATOM 3208 C CA . PRO B 1 170 ? -20.641 24.703 7.277 1 89.06 170 PRO B CA 1
ATOM 3209 C C . PRO B 1 170 ? -19.906 24.297 6 1 89.06 170 PRO B C 1
ATOM 3211 O O . PRO B 1 170 ? -18.781 23.812 6.055 1 89.06 170 PRO B O 1
ATOM 3214 N N . TRP B 1 171 ? -20.531 24.5 4.934 1 90.94 171 TRP B N 1
ATOM 3215 C CA . TRP B 1 171 ? -19.906 24.172 3.66 1 90.94 171 TRP B CA 1
ATOM 3216 C C . TRP B 1 171 ? -18.703 25.062 3.385 1 90.94 171 TRP B C 1
ATOM 3218 O O . TRP B 1 171 ? -17.703 24.609 2.852 1 90.94 171 TRP B O 1
ATOM 3228 N N . TYR B 1 172 ? -18.844 26.281 3.75 1 92.62 172 TYR B N 1
ATOM 3229 C CA . TYR B 1 172 ? -17.734 27.219 3.623 1 92.62 172 TYR B CA 1
ATOM 3230 C C . TYR B 1 172 ? -16.547 26.781 4.488 1 92.62 172 TYR B C 1
ATOM 3232 O O . TYR B 1 172 ? -15.398 26.797 4.039 1 92.62 172 TYR B O 1
ATOM 3240 N N . VAL B 1 173 ? -16.844 26.375 5.711 1 92.56 173 VAL B N 1
ATOM 3241 C CA . VAL B 1 173 ? -15.805 25.938 6.645 1 92.56 173 VAL B CA 1
ATOM 3242 C C . VAL B 1 173 ? -15.086 24.703 6.094 1 92.56 173 VAL B C 1
ATOM 3244 O O . VAL B 1 173 ? -13.859 24.641 6.098 1 92.56 173 VAL B O 1
ATOM 3247 N N . VAL B 1 174 ? -15.836 23.75 5.551 1 93.06 174 VAL B N 1
ATOM 3248 C CA . VAL B 1 174 ? -15.258 22.516 5.008 1 93.06 174 VAL B CA 1
ATOM 3249 C C . VAL B 1 174 ? -14.375 22.859 3.807 1 93.06 174 VAL B C 1
ATOM 3251 O O . VAL B 1 174 ? -13.234 22.406 3.721 1 93.06 174 VAL B O 1
ATOM 3254 N N . ARG B 1 175 ? -14.836 23.719 2.986 1 93.38 175 ARG B N 1
ATOM 3255 C CA . ARG B 1 175 ? -14.18 24 1.712 1 93.38 175 ARG B CA 1
ATOM 3256 C C . ARG B 1 175 ? -12.961 24.891 1.907 1 93.38 175 ARG B C 1
ATOM 3258 O O . ARG B 1 175 ? -11.961 24.75 1.198 1 93.38 175 ARG B O 1
ATOM 3265 N N . HIS B 1 176 ? -13.008 25.75 2.953 1 93.81 176 HIS B N 1
ATOM 3266 C CA . HIS B 1 176 ? -11.977 26.781 3.021 1 93.81 176 HIS B CA 1
ATOM 3267 C C . HIS B 1 176 ? -11.086 26.594 4.242 1 93.81 176 HIS B C 1
ATOM 3269 O O . HIS B 1 176 ? -10.023 27.203 4.348 1 93.81 176 HIS B O 1
ATOM 3275 N N . VAL B 1 177 ? -11.461 25.734 5.121 1 92.31 177 VAL B N 1
ATOM 3276 C CA . VAL B 1 177 ? -10.656 25.516 6.316 1 92.31 177 VAL B CA 1
ATOM 3277 C C . VAL B 1 177 ? -10.266 24.047 6.414 1 92.31 177 VAL B C 1
ATOM 3279 O O . VAL B 1 177 ? -9.078 23.703 6.363 1 92.31 177 VAL B O 1
ATOM 3282 N N . THR B 1 178 ? -11.234 23.172 6.387 1 92.88 178 THR B N 1
ATOM 3283 C CA . THR B 1 178 ? -11.031 21.766 6.68 1 92.88 178 THR B CA 1
ATOM 3284 C C . THR B 1 178 ? -10.266 21.078 5.543 1 92.88 178 THR B C 1
ATOM 3286 O O . THR B 1 178 ? -9.227 20.469 5.77 1 92.88 178 THR B O 1
ATOM 3289 N N . LEU B 1 179 ? -10.742 21.234 4.305 1 94.19 179 LEU B N 1
ATOM 3290 C CA . LEU B 1 179 ? -10.164 20.531 3.164 1 94.19 179 LEU B CA 1
ATOM 3291 C C . LEU B 1 179 ? -8.773 21.047 2.848 1 94.19 179 LEU B C 1
ATOM 3293 O O . LEU B 1 179 ? -7.855 20.281 2.576 1 94.19 179 LEU B O 1
ATOM 3297 N N . PRO B 1 180 ? -8.594 22.359 2.928 1 92.38 180 PRO B N 1
ATOM 3298 C CA . PRO B 1 180 ? -7.23 22.875 2.713 1 92.38 180 PRO B CA 1
ATOM 3299 C C . PRO B 1 180 ? -6.238 22.328 3.738 1 92.38 180 PRO B C 1
ATOM 3301 O O . PRO B 1 180 ? -5.078 22.078 3.404 1 92.38 180 PRO B O 1
ATOM 3304 N N . HIS B 1 181 ? -6.703 22.203 4.949 1 89 181 HIS B N 1
ATOM 3305 C CA . HIS B 1 181 ? -5.844 21.625 5.977 1 89 181 HIS B CA 1
ATOM 3306 C C . HIS B 1 181 ? -5.477 20.188 5.645 1 89 181 HIS B C 1
ATOM 3308 O O . HIS B 1 181 ? -4.355 19.75 5.918 1 89 181 HIS B O 1
ATOM 3314 N N . ALA B 1 182 ? -6.332 19.453 4.957 1 92.94 182 ALA B N 1
ATOM 3315 C CA . ALA B 1 182 ? -6.145 18.031 4.688 1 92.94 182 ALA B CA 1
ATOM 3316 C C . ALA B 1 182 ? -5.496 17.812 3.324 1 92.94 182 ALA B C 1
ATOM 3318 O O . ALA B 1 182 ? -5.258 16.672 2.916 1 92.94 182 ALA B O 1
ATOM 3319 N N . ARG B 1 183 ? -5.156 18.828 2.652 1 92.56 183 ARG B N 1
ATOM 3320 C CA . ARG B 1 183 ? -4.699 18.75 1.27 1 92.56 183 AR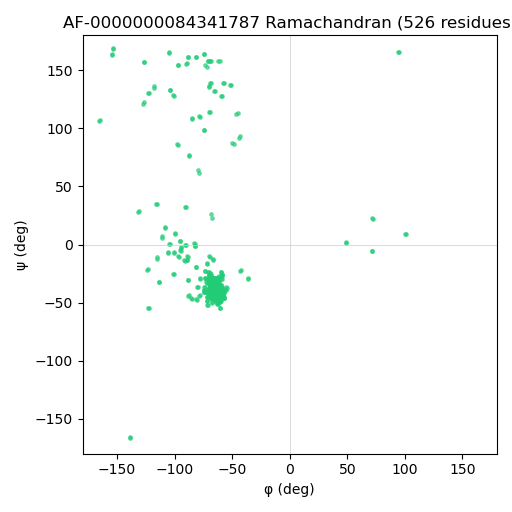G B CA 1
ATOM 3321 C C . ARG B 1 183 ? -3.48 17.844 1.146 1 92.56 183 ARG B C 1
ATOM 3323 O O . ARG B 1 183 ? -3.424 16.984 0.26 1 92.56 183 ARG B O 1
ATOM 3330 N N . PRO B 1 184 ? -2.488 17.906 2.07 1 88.5 184 PRO B N 1
ATOM 3331 C CA . PRO B 1 184 ? -1.337 17.016 1.932 1 88.5 184 PRO B CA 1
ATOM 3332 C C . PRO B 1 184 ? -1.72 15.539 2.045 1 88.5 184 PRO B C 1
ATOM 3334 O O . PRO B 1 184 ? -1.187 14.703 1.313 1 88.5 184 PRO B O 1
ATOM 3337 N N . ALA B 1 185 ? -2.623 15.312 2.918 1 92 185 ALA B N 1
ATOM 3338 C CA . ALA B 1 185 ? -3.074 13.93 3.092 1 92 185 ALA B CA 1
ATOM 3339 C C . ALA B 1 185 ? -3.863 13.453 1.876 1 92 185 ALA B C 1
ATOM 3341 O O . ALA B 1 185 ? -3.766 12.289 1.482 1 92 185 ALA B O 1
ATOM 3342 N N . ILE B 1 186 ? -4.637 14.375 1.268 1 94.81 186 ILE B N 1
ATOM 3343 C CA . ILE B 1 186 ? -5.418 14.047 0.081 1 94.81 186 ILE B CA 1
ATOM 3344 C C . ILE B 1 186 ? -4.484 13.727 -1.082 1 94.81 186 ILE B C 1
ATOM 3346 O O . ILE B 1 186 ? -4.672 12.727 -1.783 1 94.81 186 ILE B O 1
ATOM 3350 N N . VAL B 1 187 ? -3.469 14.469 -1.241 1 92 187 VAL B N 1
ATOM 3351 C CA . VAL B 1 187 ? -2.486 14.234 -2.295 1 92 187 VAL B CA 1
ATOM 3352 C C . VAL B 1 187 ? -1.738 12.93 -2.023 1 92 187 VAL B C 1
ATOM 3354 O O . VAL B 1 187 ? -1.521 12.133 -2.938 1 92 187 VAL B O 1
ATOM 3357 N N . ALA B 1 188 ? -1.354 12.758 -0.751 1 91.81 188 ALA B N 1
ATOM 3358 C CA . ALA B 1 188 ? -0.687 11.516 -0.373 1 91.81 188 ALA B CA 1
ATOM 3359 C C . ALA B 1 188 ? -1.579 10.305 -0.649 1 91.81 188 ALA B C 1
ATOM 3361 O O . ALA B 1 188 ? -1.095 9.25 -1.059 1 91.81 188 ALA B O 1
ATOM 3362 N N . SER B 1 189 ? -2.859 10.492 -0.411 1 95.5 189 SER B N 1
ATOM 3363 C CA . SER B 1 189 ? -3.812 9.414 -0.651 1 95.5 189 SER B CA 1
ATOM 3364 C C . SER B 1 189 ? -3.855 9.031 -2.127 1 95.5 189 SER B C 1
ATOM 3366 O O . SER B 1 189 ? -3.934 7.848 -2.465 1 95.5 189 SER B O 1
ATOM 3368 N N . LEU B 1 190 ? -3.83 10.047 -3.004 1 95.75 190 LEU B N 1
ATOM 3369 C CA . LEU B 1 190 ? -3.809 9.781 -4.438 1 95.75 190 LEU B CA 1
ATOM 3370 C C . LEU B 1 190 ? -2.605 8.922 -4.812 1 95.75 190 LEU B C 1
ATOM 3372 O O . LEU B 1 190 ? -2.744 7.938 -5.543 1 95.75 190 LEU B O 1
ATOM 3376 N N . PHE B 1 191 ? -1.522 9.219 -4.227 1 91.88 191 PHE B N 1
ATOM 3377 C CA . PHE B 1 191 ? -0.281 8.516 -4.543 1 91.88 191 PHE B CA 1
ATOM 3378 C C . PHE B 1 191 ? -0.307 7.098 -3.992 1 91.88 191 PHE B C 1
ATOM 3380 O O . PHE B 1 191 ? 0.008 6.145 -4.711 1 91.88 191 PHE B O 1
ATOM 3387 N N . ILE B 1 192 ? -0.679 6.992 -2.746 1 93.19 192 ILE B N 1
ATOM 3388 C CA . ILE B 1 192 ? -0.642 5.699 -2.066 1 93.19 192 ILE B CA 1
ATOM 3389 C C . ILE B 1 192 ? -1.634 4.742 -2.721 1 93.19 192 ILE B C 1
ATOM 3391 O O . ILE B 1 192 ? -1.294 3.596 -3.02 1 93.19 192 ILE B O 1
ATOM 3395 N N . THR B 1 193 ? -2.826 5.207 -3.002 1 97.12 193 THR B N 1
ATOM 3396 C CA . THR B 1 193 ? -3.854 4.332 -3.559 1 97.12 193 THR B CA 1
ATOM 3397 C C . THR B 1 193 ? -3.529 3.969 -5.004 1 97.12 193 THR B C 1
ATOM 3399 O O . THR B 1 193 ? -3.834 2.863 -5.453 1 97.12 193 THR B O 1
ATOM 3402 N N . ALA B 1 194 ? -2.904 4.887 -5.738 1 96.62 194 ALA B N 1
ATOM 3403 C CA . ALA B 1 194 ? -2.457 4.555 -7.086 1 96.62 194 ALA B CA 1
ATOM 3404 C C . ALA B 1 194 ? -1.418 3.436 -7.059 1 96.62 194 ALA B C 1
ATOM 3406 O O . ALA B 1 194 ? -1.482 2.5 -7.859 1 96.62 194 ALA B O 1
ATOM 3407 N N . THR B 1 195 ? -0.483 3.535 -6.168 1 94.94 195 THR B N 1
ATOM 3408 C CA . THR B 1 195 ? 0.598 2.562 -6.07 1 94.94 195 THR B CA 1
ATOM 3409 C C . THR B 1 195 ? 0.062 1.2 -5.633 1 94.94 195 THR B C 1
ATOM 3411 O O . THR B 1 195 ? 0.448 0.17 -6.191 1 94.94 195 THR B O 1
ATOM 3414 N N . VAL B 1 196 ? -0.85 1.22 -4.668 1 95.5 196 VAL B N 1
ATOM 3415 C CA . VAL B 1 196 ? -1.433 -0.015 -4.152 1 95.5 196 VAL B CA 1
ATOM 3416 C C . VAL B 1 196 ? -2.232 -0.708 -5.254 1 95.5 196 VAL B C 1
ATOM 3418 O O . VAL B 1 196 ? -2.113 -1.92 -5.449 1 95.5 196 VAL B O 1
ATOM 3421 N N . SER B 1 197 ? -3.012 0.057 -5.953 1 97.75 197 SER B N 1
ATOM 3422 C CA . SER B 1 197 ? -3.803 -0.501 -7.043 1 97.75 197 SER B CA 1
ATOM 3423 C C . SER B 1 197 ? -2.91 -1.04 -8.156 1 97.75 197 SER B C 1
ATOM 3425 O O . SER B 1 197 ? -3.117 -2.154 -8.641 1 97.75 197 SER B O 1
ATOM 3427 N N . PHE B 1 198 ? -1.95 -0.304 -8.539 1 96.75 198 PHE B N 1
ATOM 3428 C CA . PHE B 1 198 ? -1.075 -0.681 -9.641 1 96.75 198 PHE B CA 1
ATOM 3429 C C . PHE B 1 198 ? -0.358 -1.991 -9.344 1 96.75 198 PHE B C 1
ATOM 3431 O O . PHE B 1 198 ? -0.182 -2.826 -10.234 1 96.75 198 PHE B O 1
ATOM 3438 N N . ASP B 1 199 ? 0.036 -2.197 -8.094 1 95.5 199 ASP B N 1
ATOM 3439 C CA . ASP B 1 199 ? 0.931 -3.297 -7.75 1 95.5 199 ASP B CA 1
ATOM 3440 C C . ASP B 1 199 ? 0.143 -4.52 -7.285 1 95.5 199 ASP B C 1
ATOM 3442 O O . ASP B 1 199 ? 0.717 -5.59 -7.066 1 95.5 199 ASP B O 1
ATOM 3446 N N . ASP B 1 200 ? -1.085 -4.434 -7.16 1 97 200 ASP B N 1
ATOM 3447 C CA . ASP B 1 200 ? -1.889 -5.484 -6.539 1 97 200 ASP B CA 1
ATOM 3448 C C . ASP B 1 200 ? -1.858 -6.762 -7.375 1 97 200 ASP B C 1
ATOM 3450 O O . ASP B 1 200 ? -2.068 -6.723 -8.586 1 97 200 ASP B O 1
ATOM 3454 N N . VAL B 1 201 ? -1.623 -7.883 -6.734 1 93.69 201 VAL B N 1
ATOM 3455 C CA . VAL B 1 201 ? -1.728 -9.211 -7.328 1 93.69 201 VAL B CA 1
ATOM 3456 C C . VAL B 1 201 ? -2.877 -9.977 -6.68 1 93.69 201 VAL B C 1
ATOM 3458 O O . VAL B 1 201 ? -3.605 -10.711 -7.359 1 93.69 201 VAL B O 1
ATOM 3461 N N . GLY B 1 202 ? -3.092 -9.695 -5.441 1 93.75 202 GLY B N 1
ATOM 3462 C CA . GLY B 1 202 ? -3.994 -10.516 -4.645 1 93.75 202 GLY B CA 1
ATOM 3463 C C . GLY B 1 202 ? -5.426 -10.492 -5.152 1 93.75 202 GLY B C 1
ATOM 3464 O O . GLY B 1 202 ? -6.016 -11.539 -5.414 1 93.75 202 GLY B O 1
ATOM 3465 N N . ILE B 1 203 ? -5.953 -9.336 -5.367 1 95.88 203 ILE B N 1
ATOM 3466 C CA . ILE B 1 203 ? -7.324 -9.18 -5.844 1 95.88 203 ILE B CA 1
ATOM 3467 C C . ILE B 1 203 ? -7.379 -9.438 -7.348 1 95.88 203 ILE B C 1
ATOM 3469 O O . ILE B 1 203 ? -8.227 -10.195 -7.82 1 95.88 203 ILE B O 1
ATOM 3473 N N . ALA B 1 204 ? -6.438 -8.898 -8.055 1 96.88 204 ALA B N 1
ATOM 3474 C CA . ALA B 1 204 ? -6.461 -8.898 -9.508 1 96.88 204 ALA B CA 1
ATOM 3475 C C . ALA B 1 204 ? -6.285 -10.305 -10.062 1 96.88 204 ALA B C 1
ATOM 3477 O O . ALA B 1 204 ? -6.781 -10.617 -11.148 1 96.88 204 ALA B O 1
ATOM 3478 N N . LEU B 1 205 ? -5.621 -11.117 -9.312 1 93.62 205 LEU B N 1
ATOM 3479 C CA . LEU B 1 205 ? -5.402 -12.492 -9.75 1 93.62 205 LEU B CA 1
ATOM 3480 C C . LEU B 1 205 ? -6.73 -13.227 -9.922 1 93.62 205 LEU B C 1
ATOM 3482 O O . LEU B 1 205 ? -6.879 -14.039 -10.844 1 93.62 205 LEU B O 1
ATOM 3486 N N . PHE B 1 206 ? -7.676 -12.922 -9.125 1 92.94 206 PHE B N 1
ATOM 3487 C CA . PHE B 1 206 ? -8.938 -13.648 -9.133 1 92.94 206 PHE B CA 1
ATOM 3488 C C . PHE B 1 206 ? -9.977 -12.914 -9.977 1 92.94 206 PHE B C 1
ATOM 3490 O O . PHE B 1 206 ? -11.055 -13.445 -10.242 1 92.94 206 PHE B O 1
ATOM 3497 N N . LEU B 1 207 ? -9.672 -11.742 -10.336 1 96.19 207 LEU B N 1
ATOM 3498 C CA . LEU B 1 207 ? -10.57 -10.945 -11.156 1 96.19 207 LEU B CA 1
ATOM 3499 C C . LEU B 1 207 ? -9.953 -10.656 -12.523 1 96.19 207 LEU B C 1
ATOM 3501 O O . LEU B 1 207 ? -10.102 -9.555 -13.055 1 96.19 207 LEU B O 1
ATOM 3505 N N . ALA B 1 208 ? -9.211 -11.656 -12.984 1 94 208 ALA B N 1
ATOM 3506 C CA . ALA B 1 208 ? -8.539 -11.531 -14.273 1 94 208 ALA B CA 1
ATOM 3507 C C . ALA B 1 208 ? -9.273 -12.328 -15.352 1 94 208 ALA B C 1
ATOM 3509 O O . ALA B 1 208 ? -9.75 -13.438 -15.094 1 94 208 ALA B O 1
ATOM 3510 N N . ASN B 1 209 ? -9.492 -11.789 -16.438 1 94.69 209 ASN B N 1
ATOM 3511 C CA . ASN B 1 209 ? -9.875 -12.438 -17.688 1 94.69 209 ASN B CA 1
ATOM 3512 C C . ASN B 1 209 ? -9.141 -11.828 -18.891 1 94.69 209 ASN B C 1
ATOM 3514 O O . ASN B 1 209 ? -8.078 -11.227 -18.719 1 94.69 209 ASN B O 1
ATOM 3518 N N . ALA B 1 210 ? -9.539 -12.062 -20.109 1 91.81 210 ALA B N 1
ATOM 3519 C CA . ALA B 1 210 ? -8.828 -11.594 -21.297 1 91.81 210 ALA B CA 1
ATOM 3520 C C . ALA B 1 210 ? -8.727 -10.07 -21.297 1 91.81 210 ALA B C 1
ATOM 3522 O O . ALA B 1 210 ? -7.73 -9.508 -21.766 1 91.81 210 ALA B O 1
ATOM 3523 N N . ASP B 1 211 ? -9.703 -9.398 -20.641 1 93.12 211 ASP B N 1
ATOM 3524 C CA . ASP B 1 211 ? -9.789 -7.945 -20.734 1 93.12 211 ASP B CA 1
ATOM 3525 C C . ASP B 1 211 ? -9.305 -7.281 -19.438 1 93.12 211 ASP B C 1
ATOM 3527 O O . ASP B 1 211 ? -9.125 -6.062 -19.391 1 93.12 211 ASP B O 1
ATOM 3531 N N . THR B 1 212 ? -9.023 -8.062 -18.406 1 96.69 212 THR B N 1
ATOM 3532 C CA . THR B 1 212 ? -8.742 -7.43 -17.125 1 96.69 212 THR B CA 1
ATOM 3533 C C . THR B 1 212 ? -7.465 -8 -16.5 1 96.69 212 THR B C 1
ATOM 3535 O O . THR B 1 212 ? -7.332 -8.062 -15.281 1 96.69 212 THR B O 1
ATOM 3538 N N . GLN B 1 213 ? -6.598 -8.453 -17.312 1 97.12 213 GLN B N 1
ATOM 3539 C CA . GLN B 1 213 ? -5.324 -8.93 -16.766 1 97.12 213 GLN B CA 1
ATOM 3540 C C . GLN B 1 213 ? -4.344 -7.773 -16.578 1 97.12 213 GLN B C 1
ATOM 3542 O O . GLN B 1 213 ? -3.781 -7.266 -17.547 1 97.12 213 GLN B O 1
ATOM 3547 N N . THR B 1 214 ? -4.105 -7.438 -15.336 1 97.5 214 THR B N 1
ATOM 3548 C CA . THR B 1 214 ? -3.201 -6.336 -15.016 1 97.5 214 THR B CA 1
ATOM 3549 C C . THR B 1 214 ? -1.748 -6.75 -15.227 1 97.5 214 THR B C 1
ATOM 3551 O O . THR B 1 214 ? -1.451 -7.934 -15.398 1 97.5 214 THR B O 1
ATOM 3554 N N . LEU B 1 215 ? -0.886 -5.82 -15.289 1 95.06 215 LEU B N 1
ATOM 3555 C CA . LEU B 1 215 ? 0.522 -6.074 -15.578 1 95.06 215 LEU B CA 1
ATOM 3556 C C . LEU B 1 215 ? 1.139 -6.98 -14.516 1 95.06 215 LEU B C 1
ATOM 3558 O O . LEU B 1 215 ? 1.789 -7.973 -14.844 1 95.06 215 LEU B O 1
ATOM 3562 N N . PRO B 1 216 ? 0.931 -6.723 -13.195 1 93.56 216 PRO B N 1
ATOM 3563 C CA . PRO B 1 216 ? 1.523 -7.621 -12.203 1 93.56 216 PRO B CA 1
ATOM 3564 C C . PRO B 1 216 ? 1.021 -9.055 -12.328 1 93.56 216 PRO B C 1
ATOM 3566 O O . PRO B 1 216 ? 1.802 -10 -12.188 1 93.56 216 PRO B O 1
ATOM 3569 N N . VAL B 1 217 ? -0.241 -9.219 -12.656 1 94.06 217 VAL B N 1
ATOM 3570 C CA . VAL B 1 217 ? -0.797 -10.562 -12.812 1 94.06 217 VAL B CA 1
ATOM 3571 C C . VAL B 1 217 ? -0.195 -11.234 -14.047 1 94.06 217 VAL B C 1
ATOM 3573 O O . VAL B 1 217 ? 0.134 -12.422 -14.016 1 94.06 217 VAL B O 1
ATOM 3576 N N . ARG B 1 218 ? -0.065 -10.445 -15.133 1 92.12 218 ARG B N 1
ATOM 3577 C CA . ARG B 1 218 ? 0.563 -10.992 -16.328 1 92.12 218 ARG B CA 1
ATOM 3578 C C . ARG B 1 218 ? 2.01 -11.391 -16.047 1 92.12 218 ARG B C 1
ATOM 3580 O O . ARG B 1 218 ? 2.461 -12.453 -16.5 1 92.12 218 ARG B O 1
ATOM 3587 N N . ILE B 1 219 ? 2.754 -10.531 -15.344 1 89.69 219 ILE B N 1
ATOM 3588 C CA . ILE B 1 219 ? 4.129 -10.844 -14.961 1 89.69 219 ILE B CA 1
ATOM 3589 C C . ILE B 1 219 ? 4.152 -12.102 -14.102 1 89.69 219 ILE B C 1
ATOM 3591 O O . ILE B 1 219 ? 5 -12.984 -14.305 1 89.69 219 ILE B O 1
ATOM 3595 N N . PHE B 1 220 ? 3.199 -12.188 -13.219 1 88.06 220 PHE B N 1
ATOM 3596 C CA . PHE B 1 220 ? 3.092 -13.344 -12.336 1 88.06 220 PHE B CA 1
ATOM 3597 C C . PHE B 1 220 ? 2.924 -14.633 -13.141 1 88.06 220 PHE B C 1
ATOM 3599 O O . PHE B 1 220 ? 3.596 -15.625 -12.867 1 88.06 220 PHE B O 1
ATOM 3606 N N . HIS B 1 221 ? 2.117 -14.617 -14.055 1 86.06 221 HIS B N 1
ATOM 3607 C CA . HIS B 1 221 ? 1.854 -15.805 -14.859 1 86.06 221 HIS B CA 1
ATOM 3608 C C . HIS B 1 221 ? 3.045 -16.141 -15.75 1 86.06 221 HIS B C 1
ATOM 3610 O O . HIS B 1 221 ? 3.254 -17.297 -16.094 1 86.06 221 HIS B O 1
ATOM 3616 N N . TYR B 1 222 ? 3.764 -15.125 -16.031 1 81.5 222 TYR B N 1
ATOM 3617 C CA . TYR B 1 222 ? 4.91 -15.328 -16.906 1 81.5 222 TYR B CA 1
ATOM 3618 C C . TYR B 1 222 ? 6.125 -15.797 -16.109 1 81.5 222 TYR B C 1
ATOM 3620 O O . TYR B 1 222 ? 6.879 -16.656 -16.578 1 81.5 222 TYR B O 1
ATOM 3628 N N . VAL B 1 223 ? 6.473 -15.141 -14.93 1 70.31 223 VAL B N 1
ATOM 3629 C CA . VAL B 1 223 ? 7.707 -15.359 -14.18 1 70.31 223 VAL B CA 1
ATOM 3630 C C . VAL B 1 223 ? 7.648 -16.719 -13.477 1 70.31 223 VAL B C 1
ATOM 3632 O O . VAL B 1 223 ? 8.688 -17.312 -13.188 1 70.31 223 VAL B O 1
ATOM 3635 N N . GLU B 1 224 ? 6.543 -17.203 -13.062 1 58.16 224 GLU B N 1
ATOM 3636 C CA . GLU B 1 224 ? 6.531 -18.516 -12.43 1 58.16 224 GLU B CA 1
ATOM 3637 C C . GLU B 1 224 ? 7.43 -19.5 -13.18 1 58.16 224 GLU B C 1
ATOM 3639 O O . GLU B 1 224 ? 8.094 -20.344 -12.57 1 58.16 224 GLU B O 1
ATOM 3644 N N . TYR B 1 225 ? 7.738 -19.234 -14.492 1 53.5 225 TYR B N 1
ATOM 3645 C CA . TYR B 1 225 ? 8.516 -20.234 -15.211 1 53.5 225 TYR B CA 1
ATOM 3646 C C . TYR B 1 225 ? 9.789 -19.625 -15.789 1 53.5 225 TYR B C 1
ATOM 3648 O O . TYR B 1 225 ? 10.758 -20.328 -16.062 1 53.5 225 TYR B O 1
ATOM 3656 N N . HIS B 1 226 ? 9.891 -18.344 -16 1 63.41 226 HIS B N 1
ATOM 3657 C CA . HIS B 1 226 ? 11.031 -17.781 -16.703 1 63.41 226 HIS B CA 1
ATOM 3658 C C . HIS B 1 226 ? 11.102 -16.266 -16.531 1 63.41 226 HIS B C 1
ATOM 3660 O O . HIS B 1 226 ? 10.148 -15.555 -16.875 1 63.41 226 HIS B O 1
ATOM 3666 N N . PHE B 1 227 ? 12.078 -15.844 -15.703 1 72.38 227 PHE B N 1
ATOM 3667 C CA . PHE B 1 227 ? 12.359 -14.414 -15.688 1 72.38 227 PHE B CA 1
ATOM 3668 C C . PHE B 1 227 ? 13.109 -13.992 -16.938 1 72.38 227 PHE B C 1
ATOM 3670 O O . PHE B 1 227 ? 14.328 -14.148 -17.016 1 72.38 227 PHE B O 1
ATOM 3677 N N . ALA B 1 228 ? 12.375 -13.445 -17.938 1 83.44 228 ALA B N 1
ATOM 3678 C CA . ALA B 1 228 ? 12.914 -13.094 -19.25 1 83.44 228 ALA B CA 1
ATOM 3679 C C . ALA B 1 228 ? 13.445 -11.664 -19.25 1 83.44 228 ALA B C 1
ATOM 3681 O O . ALA B 1 228 ? 12.953 -10.812 -18.516 1 83.44 228 ALA B O 1
ATOM 3682 N N . PRO B 1 229 ? 14.352 -11.391 -20.141 1 87.31 229 PRO B N 1
ATOM 3683 C CA . PRO B 1 229 ? 14.961 -10.062 -20.234 1 87.31 229 PRO B CA 1
ATOM 3684 C C . PRO B 1 229 ? 13.945 -8.977 -20.594 1 87.31 229 PRO B C 1
ATOM 3686 O O . PRO B 1 229 ? 14.094 -7.828 -20.156 1 87.31 229 PRO B O 1
ATOM 3689 N N . PHE B 1 230 ? 12.938 -9.328 -21.297 1 88.62 230 PHE B N 1
ATOM 3690 C CA . PHE B 1 230 ? 11.984 -8.289 -21.688 1 88.62 230 PHE B CA 1
ATOM 3691 C C . PHE B 1 230 ? 11.188 -7.809 -20.484 1 88.62 230 PHE B C 1
ATOM 3693 O O . PHE B 1 230 ? 10.727 -6.668 -20.453 1 88.62 230 PHE B O 1
ATOM 3700 N N . ILE B 1 231 ? 11.07 -8.625 -19.438 1 86.81 231 ILE B N 1
ATOM 3701 C CA . ILE B 1 231 ? 10.438 -8.203 -18.203 1 86.81 231 ILE B CA 1
ATOM 3702 C C . ILE B 1 231 ? 11.32 -7.191 -17.484 1 86.81 231 ILE B C 1
ATOM 3704 O O . ILE B 1 231 ? 10.82 -6.223 -16.906 1 86.81 231 ILE B O 1
ATOM 3708 N N . ALA B 1 232 ? 12.609 -7.445 -17.531 1 88.12 232 ALA B N 1
ATOM 3709 C CA . ALA B 1 232 ? 13.555 -6.473 -16.984 1 88.12 232 ALA B CA 1
ATOM 3710 C C . ALA B 1 232 ? 13.461 -5.148 -17.734 1 88.12 232 ALA B C 1
ATOM 3712 O O . ALA B 1 232 ? 13.531 -4.074 -17.125 1 88.12 232 ALA B O 1
ATOM 3713 N N . ALA B 1 233 ? 13.312 -5.23 -19 1 90.25 233 ALA B N 1
ATOM 3714 C CA . ALA B 1 233 ? 13.172 -4.031 -19.828 1 90.25 233 ALA B CA 1
ATOM 3715 C C . ALA B 1 233 ? 11.914 -3.252 -19.438 1 90.25 233 ALA B C 1
ATOM 3717 O O . ALA B 1 233 ? 11.945 -2.023 -19.328 1 90.25 233 ALA B O 1
ATOM 3718 N N . LEU B 1 234 ? 10.828 -3.977 -19.25 1 88.62 234 LEU B N 1
ATOM 3719 C CA . LEU B 1 234 ? 9.586 -3.35 -18.812 1 88.62 234 LEU B CA 1
ATOM 3720 C C . LEU B 1 234 ? 9.773 -2.672 -17.469 1 88.62 234 LEU B C 1
ATOM 3722 O O . LEU B 1 234 ? 9.344 -1.533 -17.266 1 88.62 234 LEU B O 1
ATOM 3726 N N . GLY B 1 235 ? 10.398 -3.383 -16.516 1 89 235 GLY B N 1
ATOM 3727 C CA . GLY B 1 235 ? 10.719 -2.805 -15.211 1 89 235 GLY B CA 1
ATOM 3728 C C . GLY B 1 235 ? 11.586 -1.562 -15.312 1 89 235 GLY B C 1
ATOM 3729 O O . GLY B 1 235 ? 11.344 -0.574 -14.617 1 89 235 GLY B O 1
ATOM 3730 N N . ALA B 1 236 ? 12.523 -1.599 -16.188 1 91.06 236 ALA B N 1
ATOM 3731 C CA . ALA B 1 236 ? 13.422 -0.46 -16.391 1 91.06 236 ALA B CA 1
ATOM 3732 C C . ALA B 1 236 ? 12.656 0.763 -16.875 1 91.06 236 ALA B C 1
ATOM 3734 O O . ALA B 1 236 ? 12.891 1.881 -16.406 1 91.06 236 ALA B O 1
ATOM 3735 N N . VAL B 1 237 ? 11.75 0.552 -17.734 1 90 237 VAL B N 1
ATOM 3736 C CA . VAL B 1 237 ? 10.938 1.646 -18.25 1 90 237 VAL B CA 1
ATOM 3737 C C . VAL B 1 237 ? 10.094 2.24 -17.125 1 90 237 VAL B C 1
ATOM 3739 O O . VAL B 1 237 ? 9.977 3.461 -17 1 90 237 VAL B O 1
ATOM 3742 N N . LEU B 1 238 ? 9.578 1.368 -16.328 1 88.19 238 LEU B N 1
ATOM 3743 C CA . LEU B 1 238 ? 8.727 1.803 -15.227 1 88.19 238 LEU B CA 1
ATOM 3744 C C . LEU B 1 238 ? 9.531 2.547 -14.172 1 88.19 238 LEU B C 1
ATOM 3746 O O . LEU B 1 238 ? 8.984 3.355 -13.414 1 88.19 238 LEU B O 1
ATOM 3750 N N . ILE B 1 239 ? 10.797 2.271 -14.102 1 87.06 239 ILE B N 1
ATOM 3751 C CA . ILE B 1 239 ? 11.695 2.971 -13.188 1 87.06 239 ILE B CA 1
ATOM 3752 C C . ILE B 1 239 ? 12.094 4.316 -13.789 1 87.06 239 ILE B C 1
ATOM 3754 O O . ILE B 1 239 ? 11.906 5.363 -13.164 1 87.06 239 ILE B O 1
ATOM 3758 N N . VAL B 1 240 ? 12.484 4.348 -15.008 1 87.38 240 VAL B N 1
ATOM 3759 C CA . VAL B 1 240 ? 13.18 5.473 -15.617 1 87.38 240 VAL B CA 1
ATOM 3760 C C . VAL B 1 240 ? 12.188 6.562 -15.992 1 87.38 240 VAL B C 1
ATOM 3762 O O . VAL B 1 240 ? 12.438 7.75 -15.781 1 87.38 240 VAL B O 1
ATOM 3765 N N . VAL B 1 241 ? 11.055 6.16 -16.422 1 84.56 241 VAL B N 1
ATOM 3766 C CA . VAL B 1 241 ? 10.117 7.137 -16.953 1 84.56 241 VAL B CA 1
ATOM 3767 C C . VAL B 1 241 ? 9.625 8.055 -15.836 1 84.56 241 VAL B C 1
ATOM 3769 O O . VAL B 1 241 ? 9.727 9.281 -15.938 1 84.56 241 VAL B O 1
ATOM 3772 N N . PRO B 1 242 ? 9.203 7.457 -14.758 1 78.69 242 PRO B N 1
ATOM 3773 C CA . PRO B 1 242 ? 8.75 8.367 -13.695 1 78.69 242 PRO B CA 1
ATOM 3774 C C . PRO B 1 242 ? 9.891 9.211 -13.125 1 78.69 242 PRO B C 1
ATOM 3776 O O . PRO B 1 242 ? 9.68 10.375 -12.773 1 78.69 242 PRO B O 1
ATOM 3779 N N . VAL B 1 243 ? 11.07 8.664 -13.031 1 80.88 243 VAL B N 1
ATOM 3780 C CA . VAL B 1 243 ? 12.211 9.398 -12.5 1 80.88 243 VAL B CA 1
ATOM 3781 C C . VAL B 1 243 ? 12.562 10.555 -13.43 1 80.88 243 VAL B C 1
ATOM 3783 O O . VAL B 1 243 ? 12.75 11.688 -12.984 1 80.88 243 VAL B O 1
ATOM 3786 N N . VAL B 1 244 ? 12.555 10.32 -14.688 1 81.81 244 VAL B N 1
ATOM 3787 C CA . VAL B 1 244 ? 12.875 11.344 -15.68 1 81.81 244 VAL B CA 1
ATOM 3788 C C . VAL B 1 244 ? 11.773 12.398 -15.711 1 81.81 244 VAL B C 1
ATOM 3790 O O . VAL B 1 244 ? 12.055 13.594 -15.773 1 81.81 244 VAL B O 1
ATOM 3793 N N . ALA B 1 245 ? 10.578 11.914 -15.656 1 76.25 245 ALA B N 1
ATOM 3794 C CA . ALA B 1 245 ? 9.461 12.852 -15.641 1 76.25 245 ALA B CA 1
ATOM 3795 C C . ALA B 1 245 ? 9.531 13.773 -14.422 1 76.25 245 ALA B C 1
ATOM 3797 O O . ALA B 1 245 ? 9.312 14.984 -14.531 1 76.25 245 ALA B O 1
ATOM 3798 N N . ALA B 1 246 ? 9.883 13.227 -13.352 1 72.12 246 ALA B N 1
ATOM 3799 C CA . ALA B 1 246 ? 9.992 14.016 -12.125 1 72.12 246 ALA B CA 1
ATOM 3800 C C . ALA B 1 246 ? 11.109 15.047 -12.227 1 72.12 246 ALA B C 1
ATOM 3802 O O . ALA B 1 246 ? 10.938 16.203 -11.844 1 72.12 246 ALA B O 1
ATOM 3803 N N . VAL B 1 247 ? 12.148 14.695 -12.773 1 74.12 247 VAL B N 1
ATOM 3804 C CA . VAL B 1 247 ? 13.297 15.578 -12.945 1 74.12 247 VAL B CA 1
ATOM 3805 C C . VAL B 1 247 ? 12.969 16.656 -13.977 1 74.12 247 VAL B C 1
ATOM 3807 O O . VAL B 1 247 ? 13.32 17.828 -13.797 1 74.12 247 VAL B O 1
ATOM 3810 N N . ALA B 1 248 ? 12.273 16.25 -14.984 1 74.31 248 ALA B N 1
ATOM 3811 C CA . ALA B 1 248 ? 11.891 17.188 -16.031 1 74.31 248 ALA B CA 1
ATOM 3812 C C . ALA B 1 248 ? 10.922 18.234 -15.5 1 74.31 248 ALA B C 1
ATOM 3814 O O . ALA B 1 248 ? 11.062 19.422 -15.812 1 74.31 248 ALA B O 1
ATOM 3815 N N . VAL B 1 249 ? 9.969 17.812 -14.797 1 66 249 VAL B N 1
ATOM 3816 C CA . VAL B 1 249 ? 8.984 18.734 -14.227 1 66 249 VAL B CA 1
ATOM 3817 C C . VAL B 1 249 ? 9.68 19.719 -13.297 1 66 249 VAL B C 1
ATOM 3819 O O . VAL B 1 249 ? 9.367 20.922 -13.297 1 66 249 VAL B O 1
ATOM 3822 N N . GLU B 1 250 ? 10.562 19.25 -12.508 1 63.56 250 GLU B N 1
ATOM 3823 C CA . GLU B 1 250 ? 11.32 20.109 -11.609 1 63.56 250 GLU B CA 1
ATOM 3824 C C . GLU B 1 250 ? 12.133 21.141 -12.391 1 63.56 250 GLU B C 1
ATOM 3826 O O . GLU B 1 250 ? 12.195 22.312 -12.016 1 63.56 250 GLU B O 1
ATOM 3831 N N . ARG B 1 251 ? 12.734 20.656 -13.398 1 64.12 251 ARG B N 1
ATOM 3832 C CA . ARG B 1 251 ? 13.578 21.531 -14.203 1 64.12 251 ARG B CA 1
ATOM 3833 C C . ARG B 1 251 ? 12.75 22.578 -14.93 1 64.12 251 ARG B C 1
ATOM 3835 O O . ARG B 1 251 ? 13.172 23.734 -15.047 1 64.12 251 ARG B O 1
ATOM 3842 N N . TRP B 1 252 ? 11.695 22.062 -15.367 1 61.16 252 TRP B N 1
ATOM 3843 C CA . TRP B 1 252 ? 10.93 22.953 -16.234 1 61.16 252 TRP B CA 1
ATOM 3844 C C . TRP B 1 252 ? 9.969 23.812 -15.422 1 61.16 252 TRP B C 1
ATOM 3846 O O . TRP B 1 252 ? 9.727 24.969 -15.758 1 61.16 252 TRP B O 1
ATOM 3856 N N . PHE B 1 253 ? 9.328 23.156 -14.5 1 54.16 253 PHE B N 1
ATOM 3857 C CA . PHE B 1 253 ? 8.289 23.906 -13.812 1 54.16 253 PHE B CA 1
ATOM 3858 C C . PHE B 1 253 ? 8.781 24.422 -12.469 1 54.16 253 PHE B C 1
ATOM 3860 O O . PHE B 1 253 ? 8.148 25.281 -11.852 1 54.16 253 PHE B O 1
ATOM 3867 N N . GLY B 1 254 ? 10.008 24.312 -12.18 1 47.62 254 GLY B N 1
ATOM 3868 C CA . GLY B 1 254 ? 10.477 24.797 -10.891 1 47.62 254 GLY B CA 1
ATOM 3869 C C . GLY B 1 254 ? 9.641 24.312 -9.727 1 47.62 254 GLY B C 1
ATOM 3870 O O . GLY B 1 254 ? 9.602 24.953 -8.672 1 47.62 254 GLY B O 1
ATOM 3871 N N . LEU B 1 255 ? 8.703 23.547 -9.969 1 45.97 255 LEU B N 1
ATOM 3872 C CA . LEU B 1 255 ? 7.633 23.203 -9.039 1 45.97 255 LEU B CA 1
ATOM 3873 C C . LEU B 1 255 ? 8.172 22.391 -7.875 1 45.97 255 LEU B C 1
ATOM 3875 O O . LEU B 1 255 ? 7.531 21.422 -7.441 1 45.97 255 LEU B O 1
ATOM 3879 N N . GLY B 1 256 ? 9.391 22.5 -7.605 1 45.19 256 GLY B N 1
ATOM 3880 C CA . GLY B 1 256 ? 9.898 21.984 -6.344 1 45.19 256 GLY B CA 1
ATOM 3881 C C . GLY B 1 256 ? 8.93 22.172 -5.191 1 45.19 256 GLY B C 1
ATOM 3882 O O . GLY B 1 256 ? 9.016 21.469 -4.18 1 45.19 256 GLY B O 1
ATOM 3883 N N . ARG B 1 257 ? 8.188 23.25 -5.375 1 44.03 257 ARG B N 1
ATOM 3884 C CA . ARG B 1 257 ? 7.23 23.672 -4.359 1 44.03 257 ARG B CA 1
ATOM 3885 C C . ARG B 1 257 ? 6.062 22.688 -4.281 1 44.03 257 ARG B C 1
ATOM 3887 O O . ARG B 1 257 ? 5.34 22.656 -3.281 1 44.03 257 ARG B O 1
ATOM 3894 N N . LEU B 1 258 ? 5.68 22.281 -5.406 1 40.59 258 LEU B N 1
ATOM 3895 C CA . LEU B 1 258 ? 4.484 21.438 -5.449 1 40.59 258 LEU B CA 1
ATOM 3896 C C . LEU B 1 258 ? 4.629 20.234 -4.527 1 40.59 258 LEU B C 1
ATOM 3898 O O . LEU B 1 258 ? 3.631 19.703 -4.043 1 40.59 258 LEU B O 1
ATOM 3902 N N . PHE B 1 259 ? 5.824 19.75 -4.504 1 43.41 259 PHE B N 1
ATOM 3903 C CA . PHE B 1 259 ? 5.984 18.594 -3.611 1 43.41 259 PHE B CA 1
ATOM 3904 C C . PHE B 1 259 ? 6.375 19.062 -2.211 1 43.41 259 PHE B C 1
ATOM 3906 O O . PHE B 1 259 ? 6.945 18.281 -1.438 1 43.41 259 PHE B O 1
ATOM 3913 N N . GLY B 1 260 ? 5.863 20.234 -1.872 1 42.66 260 GLY B N 1
ATOM 3914 C CA . GLY B 1 260 ? 6.012 20.797 -0.545 1 42.66 260 GLY B CA 1
ATOM 3915 C C . GLY B 1 260 ? 7.426 21.266 -0.249 1 42.66 260 GLY B C 1
ATOM 3916 O O . GLY B 1 260 ? 7.777 21.516 0.907 1 42.66 260 GLY B O 1
ATOM 3917 N N . LEU B 1 261 ? 8.383 21.031 -1.137 1 40.88 261 LEU B N 1
ATOM 3918 C CA . LEU B 1 261 ? 9.758 21.453 -0.852 1 40.88 261 LEU B CA 1
ATOM 3919 C C . LEU B 1 261 ? 9.93 22.953 -1.113 1 40.88 261 LEU B C 1
ATOM 3921 O O . LEU B 1 261 ? 9.805 23.406 -2.252 1 40.88 261 LEU B O 1
ATOM 3925 N N . THR B 1 262 ? 9.258 23.781 -0.452 1 35.56 262 THR B N 1
ATOM 3926 C CA . THR B 1 262 ? 9.414 25.219 -0.603 1 35.56 262 THR B CA 1
ATOM 3927 C C . THR B 1 262 ? 10.883 25.609 -0.6 1 35.56 262 THR B C 1
ATOM 3929 O O . THR B 1 262 ? 11.672 25.062 0.179 1 35.56 262 THR B O 1
ATOM 3932 N N . THR B 1 263 ? 11.367 26.062 -1.688 1 34.84 263 THR B N 1
ATOM 3933 C CA . THR B 1 263 ? 12.648 26.75 -1.853 1 34.84 263 THR B CA 1
ATOM 3934 C C . THR B 1 263 ? 12.805 27.844 -0.815 1 34.84 263 THR B C 1
ATOM 3936 O O . THR B 1 263 ? 11.93 28.703 -0.678 1 34.84 263 THR B O 1
ATOM 3939 N N . ARG B 1 264 ? 13.312 27.641 0.468 1 38.03 264 ARG B N 1
ATOM 3940 C CA . ARG B 1 264 ? 13.836 28.781 1.232 1 38.03 264 ARG B CA 1
ATOM 3941 C C . ARG B 1 264 ? 14.695 29.672 0.356 1 38.03 264 ARG B C 1
ATOM 3943 O O . ARG B 1 264 ? 15.734 29.25 -0.149 1 38.03 264 ARG B O 1
ATOM 3950 N N . ARG B 1 265 ? 14.125 30.734 -0.26 1 31.62 265 ARG B N 1
ATOM 3951 C CA . ARG B 1 265 ? 15.016 31.844 -0.544 1 31.62 265 ARG B CA 1
ATOM 3952 C C . ARG B 1 265 ? 15.539 32.469 0.744 1 31.62 265 ARG B C 1
ATOM 3954 O O . ARG B 1 265 ? 14.812 32.562 1.739 1 31.62 265 ARG B O 1
#

Radius of gyration: 23.47 Å; Cα contacts (8 Å, |Δi|>4): 804; chains: 2; bounding box: 59×64×57 Å

pLDDT: mean 86.32, std 13.71, range [31.02, 98.69]

Foldseek 3Di:
DVVVVVVVVVVVVVVCVVCVVVVLLQCQLQAPDFARDPPGDDGHNVLVVVLVVPVLLVLQAVLLQVLLQVLLVVLLVVLLVLLVVLVVDDPVVSVVVLCVLLVLQVDPLQVLLVVLLVVCVVVVHAQDPVSLSVSLSSNLNNQNNVLLNVQQVPADVVQLVVCVVVPDDPVRSCVPPRCVSSVVSSVVSSVVSSVCSSQDDNNQLNSDDSNRRHNNNVVVVVPVPGDGSNVSVVSSCVVVVVVVVVVVCCVVVVPCCVVVNPPPD/DVVVVVVVVVVVVVVCVVCVVVVLLQCQLQAPDFARDPNGDDGHNVLVVVLVVPVLLVLQAVLLQVLLQVLLVVLLVVLLVLLVVLVVDDPVVSVVVLCVLLVLQVDPLLVLLVVLLVVCVVVVHAQDPVSLSVSLSSNLNNQNNVLLNVQQVPADVVQLVVCVVVPDDPVRSCVPPRCVSSVVSSVVSSVVSSVCSSQDDNNQLNSDDSNRRHNNNVVVVVVVVGDGSNVSVVSSCVVVVVVVVVVVCCVVVVPCCVNVNPPPD

Organism: Pseudonocardia thermophila (NCBI:txid1848)

Nearest PDB structures (foldseek):
  8y5f-assembly1_C  TM=8.840E-01  e=1.227E-12  Escherichia coli
  7cad-assembly1_B  TM=7.851E-01  e=9.956E-09  Mycolicibacterium smegmatis MC2 155
  8ja7-assembly1_B  TM=7.751E-01  e=9.060E-09  Mycobacterium tuberculosis H37Rv
  2onk-assembly2_I  TM=7.913E-01  e=5.693E-08  Archaeoglobus fulgidus
  8hpn-assembly1_B  TM=8.207E-01  e=1.269E-07  Mycolicibacterium smegmatis MC2 155

InterPro domains:
  IPR000515 ABC transporter type 1, transmembrane domain MetI-like [PF00528] (76-252)
  IPR000515 ABC transporter type 1, transmembrane domain MetI-like [PS50928] (61-249)
  IPR000515 ABC transporter type 1, transmembrane domain MetI-like [cd06261] (61-234)
  IPR035906 MetI-like superfamily [G3DSA:1.10.3720.10] (7-255)
  IPR035906 MetI-like superfamily [SSF161098] (9-254)

Sequence (530 aa):
MGTGRTTQVLAGVGLLFLLLPLAVVVLASFGATDYVAFPPQGWSLHAYADALDHTEFRDSLVLSLQLAVLVAVVSTALGTLAALGLRILRTRAALRLEALFLAPLAVPHLVLGVAILQVIGLLGLGVSLPVLVAGHLVICLPYATRLVIAALATIDPNAERAAAVLGASPWYVVRHVTLPHARPAIVASLFITATVSFDDVGIALFLANADTQTLPVRIFHYVEYHFAPFIAALGAVLIVVPVVAAVAVERWFGLGRLFGLTTRRMGTGRTTQVLAGVGLLFLLLPLAVVVLASFGATDYVAFPPQGWSLHAYADALDHTEFRDSLVLSLQLAVLVAVVSTALGTLAALGLRILRTRAALRLEALFLAPLAVPHLVLGVAILQVIGLLGLGVSLPVLVAGHLVICLPYATRLVIAALATIDPNAERAAAVLGASPWYVVRHVTLPHARPAIVASLFITATVSFDDVGIALFLANADTQTLPVRIFHYVEYHFAPFIAALGAVLIVVPVVAAVAVERWFGLGRLFGLTTRR